Protein AF-0000000074220275 (afdb_homodimer)

Secondary structure (DSSP, 8-state):
--------EEEEEEE---SHHHHHHHHHHHHT-TT-EEEEEETTTTEEEEEE-TTSPPHHHHHHIIIIIS---EEE--SSS-EEEEEEEEE-TT-TT-EEEEEEEE-TT-EEEEEEEEE---S--EEEEEEES-----STTSGGG-SEEEEEEEEEE-BTTEEEEEEEEET--HHHHTTSEEEEEETTT--EEEEEE-EE--SS----S----SSS--HHHHHHHHHHH--/--------EEEEEEE---SHHHHHHHHHHHHT-TT-EEEEEETTTTEEEEEE-TTSPPHHHHHHIIIIIS---EEE--SSS-EEEEEEEEE-TT-TT-EEEEEEEE-TT-EEEEEEEEE---S--EEEEEEES-----STTSGGG-SEEEEEEEEEE-BTTEEEEEEEEET--HHHHTTSEEEEEETTT--EEEEEE-EE--SS----S----SSS--HHHHHHHHHHHT-

Solvent-accessible surface area (backbone atoms only — not comparable to full-atom values): 24100 Å² total; per-residue (Å²): 130,80,74,69,81,70,60,68,42,70,42,24,29,40,33,66,39,89,46,70,67,47,56,52,52,51,51,59,59,45,61,75,36,83,52,48,42,80,74,40,76,38,57,93,74,22,36,36,30,34,34,31,32,71,83,24,74,49,73,64,53,48,38,48,46,40,33,69,76,66,64,26,60,50,30,54,46,35,58,62,71,45,51,38,33,28,21,63,29,38,27,20,71,90,31,67,68,23,37,34,44,33,39,37,42,26,33,75,85,29,40,23,42,38,41,32,47,33,37,53,48,88,65,88,54,39,28,31,34,31,34,22,66,13,21,29,69,81,41,59,60,44,64,54,18,60,56,78,76,44,81,74,46,72,72,42,59,51,57,95,29,28,36,73,48,62,43,79,39,75,81,42,61,60,84,77,44,45,6,14,16,42,36,34,30,33,64,90,79,62,46,46,44,28,38,20,41,28,11,33,33,52,62,60,54,71,57,77,64,75,69,54,76,72,89,80,52,54,68,69,52,47,56,54,48,54,58,50,64,75,93,128,80,73,69,80,71,62,68,43,71,41,24,29,40,35,65,40,90,46,70,66,48,55,54,50,50,53,57,59,44,62,75,36,83,52,48,41,80,75,42,76,37,57,93,75,22,37,36,29,34,36,31,33,74,84,24,75,50,73,63,53,50,40,48,46,40,32,69,75,64,66,27,60,48,30,55,45,35,58,63,69,45,51,38,32,28,22,64,30,38,29,18,70,91,32,68,67,23,38,33,44,34,38,37,40,26,34,74,86,29,41,22,42,37,41,32,45,34,37,53,49,86,66,90,56,40,28,31,35,31,33,24,66,13,23,29,69,82,40,57,61,43,65,56,18,60,56,78,76,44,81,74,46,71,71,44,57,51,57,97,30,29,36,74,48,61,44,79,39,74,83,43,61,59,82,77,43,45,5,14,16,42,36,34,30,33,66,89,79,62,47,47,44,27,38,19,43,28,10,33,33,53,62,62,52,69,61,75,63,81,64,65,74,72,91,85,54,55,71,71,52,47,55,55,50,55,59,52,63,75,92

pLDDT: mean 81.37, std 21.02, range [23.83, 98.5]

Radius of gyration: 24.33 Å; Cα contacts (8 Å, |Δi|>4): 1090; chains: 2; bounding box: 52×74×67 Å

Structure (mmCIF, N/CA/C/O backbone):
data_AF-0000000074220275-model_v1
#
loop_
_entity.id
_entity.type
_entity.pdbx_description
1 polymer 'Superoxide dismutase 1 copper chaperone-like'
#
loop_
_atom_site.group_PDB
_atom_site.id
_atom_site.type_symbol
_atom_site.label_atom_id
_atom_site.label_alt_id
_atom_site.label_comp_id
_atom_site.label_asym_id
_atom_site.label_entity_id
_atom_site.label_seq_id
_atom_site.pdbx_PDB_ins_code
_atom_site.Cartn_x
_atom_site.Cartn_y
_atom_site.Cartn_z
_atom_site.occupancy
_atom_site.B_iso_or_equiv
_atom_site.auth_seq_id
_atom_site.auth_comp_id
_atom_site.auth_asym_id
_atom_site.auth_atom_id
_atom_site.pdbx_PDB_model_num
ATOM 1 N N . MET A 1 1 ? 18.031 40.562 -5.688 1 23.83 1 MET A N 1
ATOM 2 C CA . MET A 1 1 ? 16.656 40.344 -5.23 1 23.83 1 MET A CA 1
ATOM 3 C C . MET A 1 1 ? 16.312 38.875 -5.172 1 23.83 1 MET A C 1
ATOM 5 O O . MET A 1 1 ? 16.188 38.219 -6.211 1 23.83 1 MET A O 1
ATOM 9 N N . THR A 1 2 ? 17.062 38.125 -4.391 1 28.23 2 THR A N 1
ATOM 10 C CA . THR A 1 2 ? 17.016 36.656 -4.27 1 28.23 2 THR A CA 1
ATOM 11 C C . THR A 1 2 ? 15.586 36.156 -4.121 1 28.23 2 THR A C 1
ATOM 13 O O . THR A 1 2 ? 14.898 36.531 -3.164 1 28.23 2 THR A O 1
ATOM 16 N N . ALA A 1 3 ? 14.836 36.156 -5.184 1 34.34 3 ALA A N 1
ATOM 17 C CA . ALA A 1 3 ? 13.445 35.719 -5.234 1 34.34 3 ALA A CA 1
ATOM 18 C C . ALA A 1 3 ? 13.203 34.562 -4.293 1 34.34 3 ALA A C 1
ATOM 20 O O . ALA A 1 3 ? 13.75 33.469 -4.496 1 34.34 3 ALA A O 1
ATOM 21 N N . THR A 1 4 ? 13.32 34.688 -3.008 1 38.88 4 THR A N 1
ATOM 22 C CA . THR A 1 4 ? 13.047 33.688 -1.979 1 38.88 4 THR A CA 1
ATOM 23 C C . THR A 1 4 ? 11.82 32.844 -2.342 1 38.88 4 THR A C 1
ATOM 25 O O . THR A 1 4 ? 10.711 33.375 -2.434 1 38.88 4 THR A O 1
ATOM 28 N N . ASN A 1 5 ? 11.773 32.125 -3.41 1 44.19 5 ASN A N 1
ATOM 29 C CA . ASN A 1 5 ? 10.719 31.266 -3.938 1 44.19 5 ASN A CA 1
ATOM 30 C C . ASN A 1 5 ? 9.836 30.719 -2.82 1 44.19 5 ASN A C 1
ATOM 32 O O . ASN A 1 5 ? 10.281 29.875 -2.031 1 44.19 5 ASN A O 1
ATOM 36 N N . ASP A 1 6 ? 9.109 31.625 -2.074 1 51.84 6 ASP A N 1
ATOM 37 C CA . ASP A 1 6 ? 8.273 31.484 -0.882 1 51.84 6 ASP A CA 1
ATOM 38 C C . ASP A 1 6 ? 7.402 30.234 -0.959 1 51.84 6 ASP A C 1
ATOM 40 O O . ASP A 1 6 ? 6.621 30.078 -1.897 1 51.84 6 ASP A O 1
ATOM 44 N N . PHE A 1 7 ? 7.859 29.141 -0.404 1 61.62 7 PHE A N 1
ATOM 45 C CA . PHE A 1 7 ? 7.09 27.938 -0.149 1 61.62 7 PHE A CA 1
ATOM 46 C C . PHE A 1 7 ? 5.715 28.281 0.412 1 61.62 7 PHE A C 1
ATOM 48 O O . PHE A 1 7 ? 5.59 28.656 1.578 1 61.62 7 PHE A O 1
ATOM 55 N N . SER A 1 8 ? 4.805 28.844 -0.436 1 77.25 8 SER A N 1
ATOM 56 C CA . SER A 1 8 ? 3.471 29.016 0.127 1 77.25 8 SER A CA 1
ATOM 57 C C . SER A 1 8 ? 2.48 28.031 -0.468 1 77.25 8 SER A C 1
ATOM 59 O O . SER A 1 8 ? 2.518 27.75 -1.667 1 77.25 8 SER A O 1
ATOM 61 N N . PHE A 1 9 ? 1.812 27.344 0.406 1 79.69 9 PHE A N 1
ATOM 62 C CA . PHE A 1 9 ? 0.768 26.391 0.051 1 79.69 9 PHE A CA 1
ATOM 63 C C . PHE A 1 9 ? -0.53 26.703 0.784 1 79.69 9 PHE A C 1
ATOM 65 O O . PHE A 1 9 ? -0.533 26.875 2.006 1 79.69 9 PHE A O 1
ATOM 72 N N . GLN A 1 10 ? -1.516 26.859 -0.059 1 82.81 10 GLN A N 1
ATOM 73 C CA . GLN A 1 10 ? -2.805 27.125 0.567 1 82.81 10 GLN A CA 1
ATOM 74 C C . GLN A 1 10 ? -3.566 25.844 0.85 1 82.81 10 GLN A C 1
ATOM 76 O O . GLN A 1 10 ? -3.654 24.969 -0.013 1 82.81 10 GLN A O 1
ATOM 81 N N . VAL A 1 11 ? -4.039 25.75 2.062 1 83.44 11 VAL A N 1
ATOM 82 C CA . VAL A 1 11 ? -4.848 24.594 2.461 1 83.44 11 VAL A CA 1
ATOM 83 C C . VAL A 1 11 ? -6.191 25.078 3.006 1 83.44 11 VAL A C 1
ATOM 85 O O . VAL A 1 11 ? -6.25 26.047 3.764 1 83.44 11 VAL A O 1
ATOM 88 N N . GLU A 1 12 ? -7.172 24.391 2.578 1 84.56 12 GLU A N 1
ATOM 89 C CA . GLU A 1 12 ? -8.516 24.703 3.068 1 84.56 12 GLU A CA 1
ATOM 90 C C . GLU A 1 12 ? -8.992 23.641 4.062 1 84.56 12 GLU A C 1
ATOM 92 O O . GLU A 1 12 ? -8.766 22.453 3.865 1 84.56 12 GLU A O 1
ATOM 97 N N . PHE A 1 13 ? -9.656 24.203 5.102 1 84.88 13 PHE A N 1
ATOM 98 C CA . PHE A 1 13 ? -10.281 23.359 6.113 1 84.88 13 PHE A CA 1
ATOM 99 C C . PHE A 1 13 ? -11.773 23.656 6.211 1 84.88 13 PHE A C 1
ATOM 101 O O . PHE A 1 13 ? -12.195 24.797 6.09 1 84.88 13 PHE A O 1
ATOM 108 N N . ALA A 1 14 ? -12.523 22.562 6.293 1 84.38 14 ALA A N 1
ATOM 109 C CA . ALA A 1 14 ? -13.883 22.719 6.805 1 84.38 14 ALA A CA 1
ATOM 110 C C . ALA A 1 14 ? -13.922 22.562 8.32 1 84.38 14 ALA A C 1
ATOM 112 O O . ALA A 1 14 ? -13.57 21.516 8.859 1 84.38 14 ALA A O 1
ATOM 113 N N . VAL A 1 15 ? -14.297 23.641 8.984 1 88.44 15 VAL A N 1
ATOM 114 C CA . VAL A 1 15 ? -14.328 23.641 10.445 1 88.44 15 VAL A CA 1
ATOM 115 C C . VAL A 1 15 ? -15.75 23.938 10.922 1 88.44 15 VAL A C 1
ATOM 117 O O . VAL A 1 15 ? -16.344 24.938 10.516 1 88.44 15 VAL A O 1
ATOM 120 N N . LEU A 1 16 ? -16.234 23.047 11.703 1 88.12 16 LEU A N 1
ATOM 121 C CA . LEU A 1 16 ? -17.562 23.266 12.258 1 88.12 16 LEU A CA 1
ATOM 122 C C . LEU A 1 16 ? -17.531 24.344 13.336 1 88.12 16 LEU A C 1
ATOM 124 O O . LEU A 1 16 ? -17.391 24.047 14.523 1 88.12 16 LEU A O 1
ATOM 128 N N . MET A 1 17 ? -17.734 25.594 12.961 1 90.44 17 MET A N 1
ATOM 129 C CA . MET A 1 17 ? -17.812 26.719 13.875 1 90.44 17 MET A CA 1
ATOM 130 C C . MET A 1 17 ? -19.25 27.031 14.258 1 90.44 17 MET A C 1
ATOM 132 O O . MET A 1 17 ? -20.031 27.516 13.43 1 90.44 17 MET A O 1
ATOM 136 N N . LYS A 1 18 ? -19.609 26.766 15.469 1 86.69 18 LYS A N 1
ATOM 137 C CA . LYS A 1 18 ? -21 26.953 15.914 1 86.69 18 LYS A CA 1
ATOM 138 C C . LYS A 1 18 ? -21.312 28.438 16.094 1 86.69 18 LYS A C 1
ATOM 140 O O . LYS A 1 18 ? -22.484 28.828 16.078 1 86.69 18 LYS A O 1
ATOM 145 N N . CYS A 1 19 ? -20.328 29.234 16.469 1 89.38 19 CYS A N 1
ATOM 146 C CA . CYS A 1 19 ? -20.516 30.656 16.734 1 89.38 19 CYS A CA 1
ATOM 147 C C . CYS A 1 19 ? -19.219 31.422 16.469 1 89.38 19 CYS A C 1
ATOM 149 O O . CYS A 1 19 ? -18.219 30.828 16.062 1 89.38 19 CYS A O 1
ATOM 151 N N . ASP A 1 20 ? -19.297 32.719 16.656 1 92.12 20 ASP A N 1
ATOM 152 C CA . ASP A 1 20 ? -18.141 33.562 16.406 1 92.12 20 ASP A CA 1
ATOM 153 C C . ASP A 1 20 ? -17.047 33.344 17.438 1 92.12 20 ASP A C 1
ATOM 155 O O . ASP A 1 20 ? -15.875 33.625 17.188 1 92.12 20 ASP A O 1
ATOM 159 N N . ALA A 1 21 ? -17.391 32.875 18.562 1 93.56 21 ALA A N 1
ATOM 160 C CA . ALA A 1 21 ? -16.391 32.562 19.578 1 93.56 21 ALA A CA 1
ATOM 161 C C . ALA A 1 21 ? -15.406 31.5 19.078 1 93.56 21 ALA A C 1
ATOM 163 O O . ALA A 1 21 ? -14.219 31.531 19.391 1 93.56 21 ALA A O 1
ATOM 164 N N . CYS A 1 22 ? -15.93 30.609 18.312 1 93.38 22 CYS A N 1
ATOM 165 C CA . CYS A 1 22 ? -15.078 29.578 17.719 1 93.38 22 CYS A CA 1
ATOM 166 C C . CYS A 1 22 ? -14.039 30.203 16.797 1 93.38 22 CYS A C 1
ATOM 168 O O . CYS A 1 22 ? -12.867 29.812 16.812 1 93.38 22 CYS A O 1
ATOM 170 N N . ARG A 1 23 ? -14.484 31.125 15.961 1 95 23 ARG A N 1
ATOM 171 C CA . ARG A 1 23 ? -13.586 31.844 15.062 1 95 23 ARG A CA 1
ATOM 172 C C . ARG A 1 23 ? -12.469 32.531 15.844 1 95 23 ARG A C 1
ATOM 174 O O . ARG A 1 23 ? -11.297 32.438 15.461 1 95 23 ARG A O 1
ATOM 181 N N . ILE A 1 24 ? -12.797 33.188 16.922 1 95.5 24 ILE A N 1
ATOM 182 C CA . ILE A 1 24 ? -11.836 33.906 17.734 1 95.5 24 ILE A CA 1
ATOM 183 C C . ILE A 1 24 ? -10.828 32.938 18.344 1 95.5 24 ILE A C 1
ATOM 185 O O . ILE A 1 24 ? -9.625 33.188 18.375 1 95.5 24 ILE A O 1
ATOM 189 N N . LYS A 1 25 ? -11.328 31.797 18.781 1 95.19 25 LYS A N 1
ATOM 190 C CA . LYS A 1 25 ? -10.461 30.766 19.359 1 95.19 25 LYS A CA 1
ATOM 191 C C . LYS A 1 25 ? -9.445 30.266 18.344 1 95.19 25 LYS A C 1
ATOM 193 O O . LYS A 1 25 ? -8.273 30.047 18.672 1 95.19 25 LYS A O 1
ATOM 198 N N . ILE A 1 26 ? -9.898 30.062 17.141 1 95.94 26 ILE A N 1
ATOM 199 C CA . ILE A 1 26 ? -9.039 29.594 16.062 1 95.94 26 ILE A CA 1
ATOM 200 C C . ILE A 1 26 ? -7.941 30.609 15.789 1 95.94 26 ILE A C 1
ATOM 202 O O . ILE A 1 26 ? -6.758 30.266 15.719 1 95.94 26 ILE A O 1
ATOM 206 N N . ILE A 1 27 ? -8.328 31.891 15.719 1 95.25 27 ILE A N 1
ATOM 207 C CA . ILE A 1 27 ? -7.379 32.969 15.43 1 95.25 27 ILE A CA 1
ATOM 208 C C . ILE A 1 27 ? -6.332 33.031 16.547 1 95.25 27 ILE A C 1
ATOM 210 O O . ILE A 1 27 ? -5.133 33.125 16.266 1 95.25 27 ILE A O 1
ATOM 214 N N . GLU A 1 28 ? -6.754 32.906 17.734 1 95.06 28 GLU A N 1
ATOM 215 C CA . GLU A 1 28 ? -5.852 33 18.875 1 95.06 28 GLU A CA 1
ATOM 216 C C . GLU A 1 28 ? -4.859 31.844 18.875 1 95.06 28 GLU A C 1
ATOM 218 O O . GLU A 1 28 ? -3.676 32.031 19.156 1 95.06 28 GLU A O 1
ATOM 223 N N . GLU A 1 29 ? -5.383 30.688 18.609 1 94.19 29 GLU A N 1
ATOM 224 C CA . GLU A 1 29 ? -4.523 29.5 18.594 1 94.19 29 GLU A CA 1
ATOM 225 C C . GLU A 1 29 ? -3.496 29.562 17.469 1 94.19 29 GLU A C 1
ATOM 227 O O . GLU A 1 29 ? -2.328 29.234 17.672 1 94.19 29 GLU A O 1
ATOM 232 N N . LEU A 1 30 ? -3.93 30.047 16.312 1 94.12 30 LEU A N 1
ATOM 233 C CA . LEU A 1 30 ? -3.059 30.047 15.141 1 94.12 30 LEU A CA 1
ATOM 234 C C . LEU A 1 30 ? -2.074 31.219 15.203 1 94.12 30 LEU A C 1
ATOM 236 O O . LEU A 1 30 ? -1.056 31.203 14.508 1 94.12 30 LEU A O 1
ATOM 240 N N . LYS A 1 31 ? -2.377 32.188 15.977 1 92.62 31 LYS A N 1
ATOM 241 C CA . LYS A 1 31 ? -1.449 33.281 16.203 1 92.62 31 LYS A CA 1
ATOM 242 C C . LYS A 1 31 ? -0.147 32.781 16.828 1 92.62 31 LYS A C 1
ATOM 244 O O . LYS A 1 31 ? 0.906 33.406 16.641 1 92.62 31 LYS A O 1
ATOM 249 N N . ASN A 1 32 ? -0.3 31.703 17.531 1 91.69 32 ASN A N 1
ATOM 250 C CA . ASN A 1 32 ? 0.872 31.125 18.188 1 91.69 32 ASN A CA 1
ATOM 251 C C . ASN A 1 32 ? 1.759 30.391 17.188 1 91.69 32 ASN A C 1
ATOM 253 O O . ASN A 1 32 ? 2.832 29.906 17.562 1 91.69 32 ASN A O 1
ATOM 257 N N . LEU A 1 33 ? 1.318 30.344 15.984 1 91.06 33 LEU A N 1
ATOM 258 C CA . LEU A 1 33 ? 2.076 29.719 14.906 1 91.06 33 LEU A CA 1
ATOM 259 C C . LEU A 1 33 ? 2.473 30.75 13.859 1 91.06 33 LEU A C 1
ATOM 261 O O . LEU A 1 33 ? 1.807 30.891 12.828 1 91.06 33 LEU A O 1
ATOM 265 N N . PRO A 1 34 ? 3.596 31.391 13.992 1 87 34 PRO A N 1
ATOM 266 C CA . PRO A 1 34 ? 3.955 32.531 13.148 1 87 34 PRO A CA 1
ATOM 267 C C . PRO A 1 34 ? 4.086 32.156 11.672 1 87 34 PRO A C 1
ATOM 269 O O . PRO A 1 34 ? 3.965 33.031 10.805 1 87 34 PRO A O 1
ATOM 272 N N . SER A 1 35 ? 4.32 30.922 11.375 1 88.5 35 SER A N 1
ATOM 273 C CA . SER A 1 35 ? 4.516 30.516 9.984 1 88.5 35 SER A CA 1
ATOM 274 C C . SER A 1 35 ? 3.182 30.234 9.297 1 88.5 35 SER A C 1
ATOM 276 O O . SER A 1 35 ? 3.139 29.984 8.094 1 88.5 35 SER A O 1
ATOM 278 N N . VAL A 1 36 ? 2.121 30.297 10.023 1 91.94 36 VAL A N 1
ATOM 279 C CA . VAL A 1 36 ? 0.792 30.016 9.492 1 91.94 36 VAL A CA 1
ATOM 280 C C . VAL A 1 36 ? 0.036 31.328 9.273 1 91.94 36 VAL A C 1
ATOM 282 O O . VAL A 1 36 ? -0.102 32.125 10.195 1 91.94 36 VAL A O 1
ATOM 285 N N . HIS A 1 37 ? -0.419 31.562 8.07 1 93.19 37 HIS A N 1
ATOM 286 C CA . HIS A 1 37 ? -1.188 32.75 7.742 1 93.19 37 HIS A CA 1
ATOM 287 C C . HIS A 1 37 ? -2.641 32.406 7.438 1 93.19 37 HIS A C 1
ATOM 289 O O . HIS A 1 37 ? -2.916 31.484 6.656 1 93.19 37 HIS A O 1
ATOM 295 N N . ILE A 1 38 ? -3.549 33.188 8.016 1 95 38 ILE A N 1
ATOM 296 C CA . ILE A 1 38 ? -4.969 33 7.754 1 95 38 ILE A CA 1
ATOM 297 C C . ILE A 1 38 ? -5.387 33.812 6.527 1 95 38 ILE A C 1
ATOM 299 O O . ILE A 1 38 ? -5.41 35.031 6.566 1 95 38 ILE A O 1
ATOM 303 N N . ASP A 1 39 ? -5.691 33.125 5.543 1 92.81 39 ASP A N 1
ATOM 304 C CA . ASP A 1 39 ? -6.16 33.781 4.332 1 92.81 39 ASP A CA 1
ATOM 305 C C . ASP A 1 39 ? -7.664 34.062 4.402 1 92.81 39 ASP A C 1
ATOM 307 O O . ASP A 1 39 ? -8.141 35.062 3.906 1 92.81 39 ASP A O 1
ATOM 311 N N . GLU A 1 40 ? -8.359 33.094 4.938 1 93.69 40 GLU A N 1
ATOM 312 C CA . GLU A 1 40 ? -9.805 33.25 5.055 1 93.69 40 GLU A CA 1
ATOM 313 C C . GLU A 1 40 ? -10.344 32.438 6.227 1 93.69 40 GLU A C 1
ATOM 315 O O . GLU A 1 40 ? -9.883 31.328 6.484 1 93.69 40 GLU A O 1
ATOM 320 N N . ILE A 1 41 ? -11.242 33.031 6.934 1 95.38 41 ILE A N 1
ATOM 321 C CA . ILE A 1 41 ? -12.008 32.344 7.957 1 95.38 41 ILE A CA 1
ATOM 322 C C . ILE A 1 41 ? -13.461 32.812 7.926 1 95.38 41 ILE A C 1
ATOM 324 O O . ILE A 1 41 ? -13.727 34 7.996 1 95.38 41 ILE A O 1
ATOM 328 N N . ASN A 1 42 ? -14.312 31.859 7.645 1 92.62 42 ASN A N 1
ATOM 329 C CA . ASN A 1 42 ? -15.727 32.188 7.477 1 92.62 42 ASN A CA 1
ATOM 330 C C . ASN A 1 42 ? -16.609 31.25 8.297 1 92.62 42 ASN A C 1
ATOM 332 O O . ASN A 1 42 ? -16.719 30.062 7.992 1 92.62 42 ASN A O 1
ATOM 336 N N . VAL A 1 43 ? -17.391 31.828 9.258 1 92.19 43 VAL A N 1
ATOM 337 C CA . VAL A 1 43 ? -18.234 31.031 10.148 1 92.19 43 VAL A CA 1
ATOM 338 C C . VAL A 1 43 ? -19.438 30.5 9.383 1 92.19 43 VAL A C 1
ATOM 340 O O . VAL A 1 43 ? -19.781 29.312 9.5 1 92.19 43 VAL A O 1
ATOM 343 N N . ALA A 1 44 ? -20.062 31.281 8.625 1 90.06 44 ALA A N 1
ATOM 344 C CA . ALA A 1 44 ? -21.281 30.922 7.906 1 90.06 44 ALA A CA 1
ATOM 345 C C . ALA A 1 44 ? -21.047 29.75 6.961 1 90.06 44 ALA A C 1
ATOM 347 O O . ALA A 1 44 ? -21.859 28.828 6.879 1 90.06 44 ALA A O 1
ATOM 348 N N . ASN A 1 45 ? -19.891 29.75 6.367 1 90.38 45 ASN A N 1
ATOM 349 C CA . ASN A 1 45 ? -19.578 28.719 5.391 1 90.38 45 ASN A CA 1
ATOM 350 C C . ASN A 1 45 ? -18.719 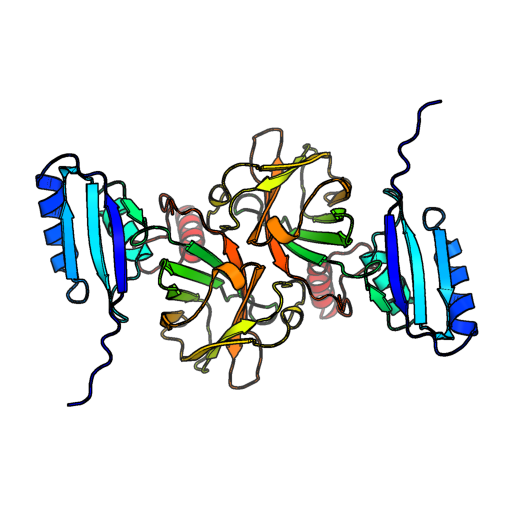27.609 6.004 1 90.38 45 ASN A C 1
ATOM 352 O O . ASN A 1 45 ? -18.344 26.656 5.312 1 90.38 45 ASN A O 1
ATOM 356 N N . GLN A 1 46 ? -18.328 27.75 7.242 1 90.19 46 GLN A N 1
ATOM 357 C CA . GLN A 1 46 ? -17.531 26.766 7.957 1 90.19 46 GLN A CA 1
ATOM 358 C C . GLN A 1 46 ? -16.188 26.531 7.258 1 90.19 46 GLN A C 1
ATOM 360 O O . GLN A 1 46 ? -15.758 25.391 7.102 1 90.19 46 GLN A O 1
ATOM 365 N N . ARG A 1 47 ? -15.594 27.688 6.848 1 89.12 47 ARG A N 1
ATOM 366 C CA . ARG A 1 47 ? -14.438 27.594 5.957 1 89.12 47 ARG A CA 1
ATOM 367 C C . ARG A 1 47 ? -13.227 28.297 6.566 1 89.12 47 ARG A C 1
ATOM 369 O O . ARG A 1 47 ? -13.328 29.422 7.055 1 89.12 47 ARG A O 1
ATOM 376 N N . LEU A 1 48 ? -12.109 27.578 6.617 1 92.12 48 LEU A N 1
ATOM 377 C CA . LEU A 1 48 ? -10.82 28.109 7.051 1 92.12 48 LEU A CA 1
ATOM 378 C C . LEU A 1 48 ? -9.75 27.859 5.996 1 92.12 48 LEU A C 1
ATOM 380 O O . LEU A 1 48 ? -9.523 26.703 5.59 1 92.12 48 LEU A O 1
ATOM 384 N N . VAL A 1 49 ? -9.148 28.922 5.449 1 89.38 49 VAL A N 1
ATOM 385 C CA . VAL A 1 49 ? -8.086 28.797 4.461 1 89.38 49 VAL A CA 1
ATOM 386 C C . VAL A 1 49 ? -6.777 29.328 5.039 1 89.38 49 VAL A C 1
ATOM 388 O O . VAL A 1 49 ? -6.711 30.484 5.48 1 89.38 49 VAL A O 1
ATOM 391 N N . LEU A 1 50 ? -5.84 28.453 5.035 1 90.75 50 LEU A N 1
ATOM 392 C CA . LEU A 1 50 ? -4.543 28.828 5.586 1 90.75 50 LEU A CA 1
ATOM 393 C C . LEU A 1 50 ? -3.461 28.766 4.512 1 90.75 50 LEU A C 1
ATOM 395 O O . LEU A 1 50 ? -3.555 27.984 3.57 1 90.75 50 LEU A O 1
ATOM 399 N N . ARG A 1 51 ? -2.52 29.641 4.645 1 88.62 51 ARG A N 1
ATOM 400 C CA . ARG A 1 51 ? -1.291 29.578 3.857 1 88.62 51 ARG A CA 1
ATOM 401 C C . ARG A 1 51 ? -0.128 29.062 4.699 1 88.62 51 ARG A C 1
ATOM 403 O O . ARG A 1 51 ? 0.18 29.625 5.754 1 88.62 51 ARG A O 1
ATOM 410 N N . LEU A 1 52 ? 0.367 27.938 4.211 1 85.44 52 LEU A N 1
ATOM 411 C CA . LEU A 1 52 ? 1.434 27.266 4.945 1 85.44 52 LEU A CA 1
ATOM 412 C C . LEU A 1 52 ? 2.75 27.328 4.176 1 85.44 52 LEU A C 1
ATOM 414 O O . LEU A 1 52 ? 2.754 27.562 2.965 1 85.44 52 LEU A O 1
ATOM 418 N N . ASN A 1 53 ? 3.838 27.188 4.926 1 80.56 53 ASN A N 1
ATOM 419 C CA . ASN A 1 53 ? 5.16 27.047 4.328 1 80.56 53 ASN A CA 1
ATOM 420 C C . ASN A 1 53 ? 5.938 25.891 4.949 1 80.56 53 ASN A C 1
ATOM 422 O O . ASN A 1 53 ? 5.375 25.094 5.691 1 80.56 53 ASN A O 1
ATOM 426 N N . GLU A 1 54 ? 7.188 25.703 4.574 1 75.12 54 GLU A N 1
ATOM 427 C CA . GLU A 1 54 ? 7.977 24.547 4.988 1 75.12 54 GLU A CA 1
ATOM 428 C C . GLU A 1 54 ? 8.195 24.531 6.496 1 75.12 54 GLU A C 1
ATOM 430 O O . GLU A 1 54 ? 8.398 23.484 7.094 1 75.12 54 GLU A O 1
ATOM 435 N N . SER A 1 55 ? 8.102 25.703 7.129 1 80.06 55 SER A N 1
ATOM 436 C CA . SER A 1 55 ? 8.328 25.812 8.562 1 80.06 55 SER A CA 1
ATOM 437 C C . SER A 1 55 ? 7.031 25.672 9.344 1 80.06 55 SER A C 1
ATOM 439 O O . SER A 1 55 ? 7.047 25.547 10.57 1 80.06 55 SER A O 1
ATOM 441 N N . SER A 1 56 ? 5.945 25.656 8.609 1 86.12 56 SER A N 1
ATOM 442 C CA . SER A 1 56 ? 4.645 25.531 9.25 1 86.12 56 SER A CA 1
ATOM 443 C C . SER A 1 56 ? 4.367 24.094 9.672 1 86.12 56 SER A C 1
ATOM 445 O O . SER A 1 56 ? 4.922 23.156 9.086 1 86.12 56 SER A O 1
ATOM 447 N N . PRO A 1 57 ? 3.508 23.938 10.734 1 84.56 57 PRO A N 1
ATOM 448 C CA . PRO A 1 57 ? 2.951 22.594 10.93 1 84.56 57 PRO A CA 1
ATOM 449 C C . PRO A 1 57 ? 2.215 22.078 9.695 1 84.56 57 PRO A C 1
ATOM 451 O O . PRO A 1 57 ? 1.74 22.875 8.875 1 84.56 57 PRO A O 1
ATOM 454 N N . SER A 1 58 ? 2.277 20.781 9.508 1 80.12 58 SER A N 1
ATOM 455 C CA . SER A 1 58 ? 1.554 20.188 8.383 1 80.12 58 SER A CA 1
ATOM 456 C C . SER A 1 58 ? 0.051 20.422 8.516 1 80.12 58 SER A C 1
ATOM 458 O O . SER A 1 58 ? -0.44 20.75 9.602 1 80.12 58 SER A O 1
ATOM 460 N N . ALA A 1 59 ? -0.618 20.234 7.375 1 82.19 59 ALA A N 1
ATOM 461 C CA . ALA A 1 59 ? -2.072 20.344 7.406 1 82.19 59 ALA A CA 1
ATOM 462 C C . ALA A 1 59 ? -2.682 19.406 8.43 1 82.19 59 ALA A C 1
ATOM 464 O O . ALA A 1 59 ? -3.613 19.766 9.148 1 82.19 59 ALA A O 1
ATOM 465 N N . PHE A 1 60 ? -2.066 18.312 8.516 1 76.06 60 PHE A N 1
ATOM 466 C CA . PHE A 1 60 ? -2.582 17.312 9.438 1 76.06 60 PHE A CA 1
ATOM 467 C C . PHE A 1 60 ? -2.34 17.734 10.883 1 76.06 60 PHE A C 1
ATOM 469 O O . PHE A 1 60 ? -3.193 17.516 11.75 1 76.06 60 PHE A O 1
ATOM 476 N N . GLU A 1 61 ? -1.243 18.266 11.156 1 81.44 61 GLU A N 1
ATOM 477 C CA . GLU A 1 61 ? -0.959 18.766 12.5 1 81.44 61 GLU A CA 1
ATOM 478 C C . GLU A 1 61 ? -1.92 19.875 12.891 1 81.44 61 GLU A C 1
ATOM 480 O O . GLU A 1 61 ? -2.355 19.953 14.039 1 81.44 61 GLU A O 1
ATOM 485 N N . ILE A 1 62 ? -2.158 20.672 11.953 1 87.62 62 ILE A N 1
ATOM 486 C CA . ILE A 1 62 ? -3.086 21.781 12.211 1 87.62 62 ILE A CA 1
ATOM 487 C C . ILE A 1 62 ? -4.484 21.219 12.477 1 87.62 62 ILE A C 1
ATOM 489 O O . ILE A 1 62 ? -5.168 21.656 13.398 1 87.62 62 ILE A O 1
ATOM 493 N N . GLN A 1 63 ? -4.871 20.266 11.656 1 84 63 GLN A N 1
ATOM 494 C CA . GLN A 1 63 ? -6.16 19.625 11.875 1 84 63 GLN A CA 1
ATOM 495 C C . GLN A 1 63 ? -6.242 19.031 13.281 1 84 63 GLN A C 1
ATOM 497 O O . GLN A 1 63 ? -7.242 19.219 13.977 1 84 63 GLN A O 1
ATOM 502 N N . ASN A 1 64 ? -5.223 18.359 13.641 1 81.25 64 ASN A N 1
ATOM 503 C CA . ASN A 1 64 ? -5.168 17.75 14.969 1 81.25 64 ASN A CA 1
ATOM 504 C C . ASN A 1 64 ? -5.277 18.812 16.062 1 81.25 64 ASN A C 1
ATOM 506 O O . ASN A 1 64 ? -5.961 18.594 17.062 1 81.25 64 ASN A O 1
ATOM 510 N N . LEU A 1 65 ? -4.578 19.875 15.875 1 86.69 65 LEU A N 1
ATOM 511 C CA . LEU A 1 65 ? -4.613 20.969 16.828 1 86.69 65 LEU A CA 1
ATOM 512 C C . LEU A 1 65 ? -6.031 21.516 16.984 1 86.69 65 LEU A C 1
ATOM 514 O O . LEU A 1 65 ? -6.523 21.656 18.109 1 86.69 65 LEU A O 1
ATOM 518 N N . LEU A 1 66 ? -6.699 21.719 15.922 1 89.5 66 LEU A N 1
ATOM 519 C CA . LEU A 1 66 ? -8.047 22.281 15.945 1 89.5 66 LEU A CA 1
ATOM 520 C C . LEU A 1 66 ? -9.039 21.297 16.547 1 89.5 66 LEU A C 1
ATOM 522 O O . LEU A 1 66 ? -9.93 21.688 17.312 1 89.5 66 LEU A O 1
ATOM 526 N N . GLU A 1 67 ? -8.852 20.047 16.234 1 84.62 67 GLU A N 1
ATOM 527 C CA . GLU A 1 67 ? -9.773 19.031 16.719 1 84.62 67 GLU A CA 1
ATOM 528 C C . GLU A 1 67 ? -9.547 18.734 18.203 1 84.62 67 GLU A C 1
ATOM 530 O O . GLU A 1 67 ? -10.5 18.688 18.984 1 84.62 67 GLU A O 1
ATOM 535 N N . ASN A 1 68 ? -8.391 18.594 18.609 1 82.62 68 ASN A N 1
ATOM 536 C CA . ASN A 1 68 ? -8.102 18.094 19.953 1 82.62 68 ASN A CA 1
ATOM 537 C C . ASN A 1 68 ? -7.984 19.234 20.953 1 82.62 68 ASN A C 1
ATOM 539 O O . ASN A 1 68 ? -8.414 19.109 22.094 1 82.62 68 ASN A O 1
ATOM 543 N N . LYS A 1 69 ? -7.371 20.297 20.609 1 87.5 69 LYS A N 1
ATOM 544 C CA . LYS A 1 69 ? -7.199 21.406 21.547 1 87.5 69 LYS A CA 1
ATOM 545 C C . LYS A 1 69 ? -8.438 22.297 21.562 1 87.5 69 LYS A C 1
ATOM 547 O O . LYS A 1 69 ? -8.859 22.75 22.625 1 87.5 69 LYS A O 1
ATOM 552 N N . LEU A 1 70 ? -9.031 22.516 20.406 1 90.94 70 LEU A N 1
ATOM 553 C CA . LEU A 1 70 ? -10.156 23.438 20.359 1 90.94 70 LEU A CA 1
ATOM 554 C C . LEU A 1 70 ? -11.477 22.672 20.297 1 90.94 70 LEU A C 1
ATOM 556 O O . LEU A 1 70 ? -12.555 23.281 20.359 1 90.94 70 LEU A O 1
ATOM 560 N N . GLN A 1 71 ? -11.422 21.375 20.094 1 87.69 71 GLN A N 1
ATOM 561 C CA . GLN A 1 71 ? -12.602 20.516 20.047 1 87.69 71 GLN A CA 1
ATOM 562 C C . GLN A 1 71 ? -13.547 20.953 18.922 1 87.69 71 GLN A C 1
ATOM 564 O O . GLN A 1 71 ? -14.758 21.031 19.125 1 87.69 71 GLN A O 1
ATOM 569 N N . LEU A 1 72 ? -13 21.359 17.906 1 88.94 72 LEU A N 1
ATOM 570 C CA . LEU A 1 72 ? -13.781 21.703 16.734 1 88.94 72 LEU A CA 1
ATOM 571 C C . LEU A 1 72 ? -13.617 20.641 15.641 1 88.94 72 LEU A C 1
ATOM 573 O O . LEU A 1 72 ? -12.5 20.344 15.219 1 88.94 72 LEU A O 1
ATOM 577 N N . ASN A 1 73 ? -14.68 20.094 15.18 1 83.31 73 ASN A N 1
ATOM 578 C CA . ASN A 1 73 ? -14.602 19.156 14.062 1 83.31 73 ASN A CA 1
ATOM 579 C C . ASN A 1 73 ? -13.984 19.797 12.828 1 83.31 73 ASN A C 1
ATOM 581 O O . ASN A 1 73 ? -14.414 20.875 12.398 1 83.31 73 ASN A O 1
ATOM 585 N N . THR A 1 74 ? -12.93 19.25 12.375 1 83.62 74 THR A N 1
ATOM 586 C CA . THR A 1 74 ? -12.148 19.859 11.305 1 83.62 74 THR A CA 1
ATOM 587 C C . THR A 1 74 ? -11.781 18.812 10.25 1 83.62 74 THR A C 1
ATOM 589 O O . THR A 1 74 ? -11.359 17.703 10.586 1 83.62 74 THR A O 1
ATOM 592 N N . ILE A 1 75 ? -12.016 19.156 8.969 1 78.06 75 ILE A N 1
ATOM 593 C CA . ILE A 1 75 ? -11.641 18.297 7.859 1 78.06 75 ILE A CA 1
ATOM 594 C C . ILE A 1 75 ? -10.789 19.078 6.863 1 78.06 75 ILE A C 1
ATOM 596 O O . ILE A 1 75 ? -11.07 20.25 6.578 1 78.06 75 ILE A O 1
ATOM 600 N N . ILE A 1 76 ? -9.734 18.484 6.406 1 77.69 76 ILE A N 1
ATOM 601 C CA . ILE A 1 76 ? -8.914 19.109 5.379 1 77.69 76 ILE A CA 1
ATOM 602 C C . ILE A 1 76 ? -9.609 19 4.027 1 77.69 76 ILE A C 1
ATOM 604 O O . ILE A 1 76 ? -9.922 17.906 3.566 1 77.69 76 ILE A O 1
ATOM 608 N N . ARG A 1 77 ? -10.164 19.906 3.463 1 68.94 77 ARG A N 1
ATOM 609 C CA . ARG A 1 77 ? -10.859 19.906 2.178 1 68.94 77 ARG A CA 1
ATOM 610 C C . ARG A 1 77 ? -9.906 20.266 1.043 1 68.94 77 ARG A C 1
ATOM 612 O O . ARG A 1 77 ? -10.133 19.906 -0.11 1 68.94 77 ARG A O 1
ATOM 619 N N . GLY A 1 78 ? -8.57 20.406 1.208 1 56.78 78 GLY A N 1
ATOM 620 C CA . GLY A 1 78 ? -7.734 20.953 0.16 1 56.78 78 GLY A CA 1
ATOM 621 C C . GLY A 1 78 ? -8.43 22.047 -0.646 1 56.78 78 GLY A C 1
ATOM 622 O O . GLY A 1 78 ? -9.648 22.203 -0.551 1 56.78 78 GLY A O 1
ATOM 623 N N . THR A 1 79 ? -7.863 23.125 -0.952 1 51.03 79 THR A N 1
ATOM 624 C CA . THR A 1 79 ? -8.445 24.172 -1.79 1 51.03 79 THR A CA 1
ATOM 625 C C . THR A 1 79 ? -9.023 23.562 -3.07 1 51.03 79 THR A C 1
ATOM 627 O O . THR A 1 79 ? -8.281 23.219 -3.988 1 51.03 79 THR A O 1
ATOM 630 N N . GLY A 1 80 ? -10.383 23.109 -3.004 1 55.84 80 GLY A N 1
ATOM 631 C CA . GLY A 1 80 ? -11.031 22.547 -4.18 1 55.84 80 GLY A CA 1
ATOM 632 C C . GLY A 1 80 ? -10.938 21.047 -4.25 1 55.84 80 GLY A C 1
ATOM 633 O O . GLY A 1 80 ? -10.961 20.359 -3.219 1 55.84 80 GLY A O 1
ATOM 634 N N . ASN A 1 81 ? -10.852 20.484 -5.52 1 64.62 81 ASN A N 1
ATOM 635 C CA . ASN A 1 81 ? -10.672 19.062 -5.746 1 64.62 81 ASN A CA 1
ATOM 636 C C . ASN A 1 81 ? -9.258 18.609 -5.395 1 64.62 81 ASN A C 1
ATOM 638 O O . ASN A 1 81 ? -8.281 19.156 -5.906 1 64.62 81 ASN A O 1
ATOM 642 N N . PHE A 1 82 ? -9.039 18.125 -4.16 1 75.44 82 PHE A N 1
ATOM 643 C CA . PHE A 1 82 ? -7.688 17.719 -3.803 1 75.44 82 PHE A CA 1
ATOM 644 C C . PHE A 1 82 ? -7.602 16.203 -3.691 1 75.44 82 PHE A C 1
ATOM 646 O O . PHE A 1 82 ? -8.633 15.516 -3.623 1 75.44 82 PHE A O 1
ATOM 653 N N . ILE A 1 83 ? -6.395 15.742 -3.887 1 84.62 83 ILE A N 1
ATOM 654 C CA . ILE A 1 83 ? -6.082 14.328 -3.695 1 84.62 83 ILE A CA 1
ATOM 655 C C . ILE A 1 83 ? -5.242 14.148 -2.432 1 84.62 83 ILE A C 1
ATOM 657 O O . ILE A 1 83 ? -4.297 14.906 -2.197 1 84.62 83 ILE A O 1
ATOM 661 N N . ALA A 1 84 ? -5.734 13.289 -1.538 1 87.44 84 ALA A N 1
ATOM 662 C CA . ALA A 1 84 ? -4.969 12.93 -0.347 1 87.44 84 ALA A CA 1
ATOM 663 C C . ALA A 1 84 ? -4.418 11.516 -0.458 1 87.44 84 ALA A C 1
ATOM 665 O O . ALA A 1 84 ? -5.105 10.609 -0.937 1 87.44 84 ALA A O 1
ATOM 666 N N . ALA A 1 85 ? -3.182 11.352 -0.117 1 93.12 85 ALA A N 1
ATOM 667 C CA . ALA A 1 85 ? -2.545 10.039 -0.076 1 93.12 85 ALA A CA 1
ATOM 668 C C . ALA A 1 85 ? -1.74 9.859 1.208 1 93.12 85 ALA A C 1
ATOM 670 O O . ALA A 1 85 ? -1.372 10.836 1.86 1 93.12 85 ALA A O 1
ATOM 671 N N . VAL A 1 86 ? -1.572 8.625 1.582 1 92.94 86 VAL A N 1
ATOM 672 C CA . VAL A 1 86 ? -0.875 8.289 2.82 1 92.94 86 VAL A CA 1
ATOM 673 C C . VAL A 1 86 ? -0.009 7.051 2.609 1 92.94 86 VAL A C 1
ATOM 675 O O . VAL A 1 86 ? -0.311 6.215 1.756 1 92.94 86 VAL A O 1
ATOM 678 N N . GLY A 1 87 ? 1.054 7 3.301 1 95 87 GLY A N 1
ATOM 679 C CA . GLY A 1 87 ? 1.917 5.828 3.346 1 95 87 GLY A CA 1
ATOM 680 C C . GLY A 1 87 ? 2.385 5.484 4.746 1 95 87 GLY A C 1
ATOM 681 O O . GLY A 1 87 ? 2.92 6.34 5.457 1 95 87 GLY A O 1
ATOM 682 N N . GLU A 1 88 ? 2.166 4.305 5.156 1 93.38 88 GLU A N 1
ATOM 683 C CA . GLU A 1 88 ? 2.68 3.809 6.434 1 93.38 88 GLU A CA 1
ATOM 684 C C . GLU A 1 88 ? 4.02 3.1 6.25 1 93.38 88 GLU A C 1
ATOM 686 O O . GLU A 1 88 ? 4.066 1.97 5.762 1 93.38 88 GLU A O 1
ATOM 691 N N . LEU A 1 89 ? 5.047 3.768 6.707 1 94.94 89 LEU A N 1
ATOM 692 C CA . LEU A 1 89 ? 6.391 3.24 6.504 1 94.94 89 LEU A CA 1
ATOM 693 C C . LEU A 1 89 ? 6.73 2.195 7.562 1 94.94 89 LEU A C 1
ATOM 695 O O . LEU A 1 89 ? 6.441 2.387 8.742 1 94.94 89 LEU A O 1
ATOM 699 N N . ARG A 1 90 ? 7.324 1.143 7.074 1 92.81 90 ARG A N 1
ATOM 700 C CA . ARG A 1 90 ? 7.883 0.101 7.93 1 92.81 90 ARG A CA 1
ATOM 701 C C . ARG A 1 90 ? 9.32 -0.224 7.527 1 92.81 90 ARG A C 1
ATOM 703 O O . ARG A 1 90 ? 9.664 -0.192 6.344 1 92.81 90 ARG A O 1
ATOM 710 N N . GLY A 1 91 ? 10.008 -0.551 8.555 1 95.12 91 GLY A N 1
ATOM 711 C CA . GLY A 1 91 ? 11.406 -0.894 8.305 1 95.12 91 GLY A CA 1
ATOM 712 C C . GLY A 1 91 ? 11.578 -2.256 7.66 1 95.12 91 GLY A C 1
ATOM 713 O O . GLY A 1 91 ? 10.711 -3.125 7.793 1 95.12 91 GLY A O 1
ATOM 714 N N . SER A 1 92 ? 12.719 -2.357 6.938 1 95.12 92 SER A N 1
ATOM 715 C CA . SER A 1 92 ? 13.109 -3.668 6.426 1 95.12 92 SER A CA 1
ATOM 716 C C . SER A 1 92 ? 13.461 -4.621 7.562 1 95.12 92 SER A C 1
ATOM 718 O O . SER A 1 92 ? 13.477 -4.227 8.734 1 95.12 92 SER A O 1
ATOM 720 N N . ASP A 1 93 ? 13.734 -5.883 7.164 1 91.25 93 ASP A N 1
ATOM 721 C CA . ASP A 1 93 ? 14.109 -6.875 8.172 1 91.25 93 ASP A CA 1
ATOM 722 C C . ASP A 1 93 ? 15.398 -6.473 8.883 1 91.25 93 ASP A C 1
ATOM 724 O O . ASP A 1 93 ? 15.594 -6.816 10.047 1 91.25 93 ASP A O 1
ATOM 728 N N . HIS A 1 94 ? 16.219 -5.746 8.211 1 93.81 94 HIS A N 1
ATOM 729 C CA . HIS A 1 94 ? 17.469 -5.312 8.805 1 93.81 94 HIS A CA 1
ATOM 730 C C . HIS A 1 94 ? 17.266 -4.098 9.703 1 93.81 94 HIS A C 1
ATOM 732 O O . HIS A 1 94 ? 18.141 -3.758 10.508 1 93.81 94 HIS A O 1
ATOM 738 N N . TYR A 1 95 ? 16.141 -3.479 9.602 1 95.06 95 TYR A N 1
ATOM 739 C CA . TYR A 1 95 ? 15.82 -2.281 10.367 1 95.06 95 TYR A CA 1
ATOM 740 C C . TYR A 1 95 ? 14.414 -2.363 10.953 1 95.06 95 TYR A C 1
ATOM 742 O O . TYR A 1 95 ? 13.602 -1.456 10.758 1 95.06 95 TYR A O 1
ATOM 750 N N . PRO A 1 96 ? 14.117 -3.377 11.703 1 91.81 96 PRO A N 1
ATOM 751 C CA . PRO A 1 96 ? 12.75 -3.67 12.141 1 91.81 96 PRO A CA 1
ATOM 752 C C . PRO A 1 96 ? 12.188 -2.602 13.078 1 91.81 96 PRO A C 1
ATOM 754 O O . PRO A 1 96 ? 10.969 -2.523 13.266 1 91.81 96 PRO A O 1
ATOM 757 N N . GLY A 1 97 ? 12.977 -1.717 13.617 1 92.19 97 GLY A N 1
ATOM 758 C CA . GLY A 1 97 ? 12.508 -0.708 14.555 1 92.19 97 GLY A CA 1
ATOM 759 C C . GLY A 1 97 ? 12.031 0.562 13.875 1 92.19 97 GLY A C 1
ATOM 760 O O . GLY A 1 97 ? 11.445 1.434 14.516 1 92.19 97 GLY A O 1
ATOM 761 N N . VAL A 1 98 ? 12.227 0.629 12.617 1 94.25 98 VAL A N 1
ATOM 762 C CA . VAL A 1 98 ? 11.898 1.856 11.898 1 94.25 98 VAL A CA 1
ATOM 763 C C . VAL A 1 98 ? 10.422 1.844 11.508 1 94.25 98 VAL A C 1
ATOM 765 O O . VAL A 1 98 ? 9.914 0.84 11 1 94.25 98 VAL A O 1
ATOM 768 N N . PHE A 1 99 ? 9.75 2.902 11.766 1 92.31 99 PHE A N 1
ATOM 769 C CA . PHE A 1 99 ? 8.344 3.051 11.414 1 92.31 99 PHE A CA 1
ATOM 770 C C . PHE A 1 99 ? 7.973 4.523 11.266 1 92.31 99 PHE A C 1
ATOM 772 O O . PHE A 1 99 ? 8.664 5.398 11.797 1 92.31 99 PHE A O 1
ATOM 779 N N . GLY A 1 100 ? 6.934 4.805 10.469 1 92.38 100 GLY A N 1
ATOM 780 C CA . GLY A 1 100 ? 6.516 6.188 10.305 1 92.38 100 GLY A CA 1
ATOM 781 C C . GLY A 1 100 ? 5.336 6.344 9.367 1 92.38 100 GLY A C 1
ATOM 782 O O . GLY A 1 100 ? 4.723 5.355 8.953 1 92.38 100 GLY A O 1
ATOM 783 N N . VAL A 1 101 ? 4.965 7.57 9.18 1 90.06 101 VAL A N 1
ATOM 784 C CA . VAL A 1 101 ? 3.836 7.895 8.312 1 90.06 101 VAL A CA 1
ATOM 785 C C . VAL A 1 101 ? 4.211 9.047 7.387 1 90.06 101 VAL A C 1
ATOM 787 O O . VAL A 1 101 ? 4.91 9.977 7.793 1 90.06 101 VAL A O 1
ATOM 790 N N . ALA A 1 102 ? 3.846 8.914 6.195 1 94.19 102 ALA A N 1
ATOM 791 C CA . ALA A 1 102 ? 3.986 9.969 5.199 1 94.19 102 ALA A CA 1
ATOM 792 C C . ALA A 1 102 ? 2.629 10.375 4.633 1 94.19 102 ALA A C 1
ATOM 794 O O . ALA A 1 102 ? 1.757 9.531 4.426 1 94.19 102 ALA A O 1
ATOM 795 N N . ARG A 1 103 ? 2.504 11.633 4.352 1 89 103 ARG A N 1
ATOM 796 C CA . ARG A 1 103 ? 1.237 12.133 3.834 1 89 103 ARG A CA 1
ATOM 797 C C . ARG A 1 103 ? 1.463 13.078 2.66 1 89 103 ARG A C 1
ATOM 799 O O . ARG A 1 103 ? 2.453 13.812 2.627 1 89 103 ARG A O 1
ATOM 806 N N . PHE A 1 104 ? 0.534 13.023 1.765 1 90.12 104 PHE A N 1
ATOM 807 C CA . PHE A 1 104 ? 0.51 13.883 0.59 1 90.12 104 PHE A CA 1
ATOM 808 C C . PHE A 1 104 ? -0.837 14.586 0.46 1 90.12 104 PHE A C 1
ATOM 810 O O . PHE A 1 104 ? -1.886 13.961 0.645 1 90.12 104 PHE A O 1
ATOM 817 N N . ILE A 1 105 ? -0.747 15.812 0.188 1 84.88 105 ILE A N 1
ATOM 818 C CA . ILE A 1 105 ? -1.933 16.547 -0.225 1 84.88 105 ILE A CA 1
ATOM 819 C C . ILE A 1 105 ? -1.641 17.312 -1.518 1 84.88 105 ILE A C 1
ATOM 821 O O . ILE A 1 105 ? -0.681 18.078 -1.589 1 84.88 105 ILE A O 1
ATOM 825 N N . GLN A 1 106 ? -2.434 17.016 -2.523 1 86.56 106 GLN A N 1
ATOM 826 C CA . GLN A 1 106 ? -2.24 17.656 -3.818 1 86.56 106 GLN A CA 1
ATOM 827 C C . GLN A 1 106 ? -3.484 18.438 -4.234 1 86.56 106 GLN A C 1
ATOM 829 O O . GLN A 1 106 ? -4.602 17.922 -4.152 1 86.56 106 GLN A O 1
ATOM 834 N N . ASN A 1 107 ? -3.191 19.625 -4.645 1 79.81 107 ASN A N 1
ATOM 835 C CA . ASN A 1 107 ? -4.312 20.453 -5.09 1 79.81 107 ASN A CA 1
ATOM 836 C C . ASN A 1 107 ? -4.527 20.344 -6.594 1 79.81 107 ASN A C 1
ATOM 838 O O . ASN A 1 107 ? -3.877 19.531 -7.262 1 79.81 107 ASN A O 1
ATOM 842 N N . GLU A 1 108 ? -5.504 21.047 -7.129 1 77.12 108 GLU A N 1
ATOM 843 C CA . GLU A 1 108 ? -5.898 20.969 -8.531 1 77.12 108 GLU A CA 1
ATOM 844 C C . GLU A 1 108 ? -4.773 21.453 -9.445 1 77.12 108 GLU A C 1
ATOM 846 O O . GLU A 1 108 ? -4.703 21.062 -10.617 1 77.12 108 GLU A O 1
ATOM 851 N N . GLN A 1 109 ? -3.91 22.328 -8.898 1 76.44 109 GLN A N 1
ATOM 852 C CA . GLN A 1 109 ? -2.809 22.859 -9.688 1 76.44 109 GLN A CA 1
ATOM 853 C C . GLN A 1 109 ? -1.6 21.938 -9.648 1 76.44 109 GLN A C 1
ATOM 855 O O . GLN A 1 109 ? -0.501 22.312 -10.055 1 76.44 109 GLN A O 1
ATOM 860 N N . LYS A 1 110 ? -1.727 20.719 -9.031 1 80.5 110 LYS A N 1
ATOM 861 C CA . LYS A 1 110 ? -0.718 19.672 -8.945 1 80.5 110 LYS A CA 1
ATOM 862 C C . LYS A 1 110 ? 0.444 20.094 -8.047 1 80.5 110 LYS A C 1
ATOM 864 O O . LYS A 1 110 ? 1.591 19.719 -8.289 1 80.5 110 LYS A O 1
ATOM 869 N N . GLN A 1 111 ? 0.158 21.078 -7.27 1 83 111 GLN A N 1
ATOM 870 C CA . GLN A 1 111 ? 1.074 21.328 -6.16 1 83 111 GLN A CA 1
ATOM 871 C C . GLN A 1 111 ? 0.839 20.344 -5.02 1 83 111 GLN A C 1
ATOM 873 O O . GLN A 1 111 ? -0.304 20.109 -4.625 1 83 111 GLN A O 1
ATOM 878 N N . CYS A 1 112 ? 1.928 19.75 -4.594 1 88.19 112 CYS A N 1
ATOM 879 C CA . CYS A 1 112 ? 1.789 18.703 -3.586 1 88.19 112 CYS A CA 1
ATOM 880 C C . CYS A 1 112 ? 2.549 19.062 -2.314 1 88.19 112 CYS A C 1
ATOM 882 O O . CYS A 1 112 ? 3.699 19.5 -2.379 1 88.19 112 CYS A O 1
ATOM 884 N N . LEU A 1 113 ? 1.829 19.031 -1.264 1 86.12 113 LEU A N 1
ATOM 885 C CA . LEU A 1 113 ? 2.469 19.125 0.043 1 86.12 113 LEU A CA 1
ATOM 886 C C . LEU A 1 113 ? 2.791 17.75 0.599 1 86.12 113 LEU A C 1
ATOM 888 O O . LEU A 1 113 ? 1.914 16.875 0.676 1 86.12 113 LEU A O 1
ATOM 892 N N . PHE A 1 114 ? 4.082 17.609 0.876 1 91.31 114 PHE A N 1
ATOM 893 C CA . PHE A 1 114 ? 4.566 16.328 1.409 1 91.31 114 PHE A CA 1
ATOM 894 C C . PHE A 1 114 ? 5.047 16.5 2.846 1 91.31 114 PHE A C 1
ATOM 896 O O . PHE A 1 114 ? 5.746 17.469 3.164 1 91.31 114 PHE A O 1
ATOM 903 N N . ASP A 1 115 ? 4.602 15.578 3.682 1 87.06 115 ASP A N 1
ATOM 904 C CA . ASP A 1 115 ? 5.059 15.531 5.066 1 87.06 115 ASP A CA 1
ATOM 905 C C . ASP A 1 115 ? 5.277 14.086 5.523 1 87.06 115 ASP A C 1
ATOM 907 O O . ASP A 1 115 ? 4.434 13.227 5.293 1 87.06 115 ASP A O 1
ATOM 911 N N . ALA A 1 116 ? 6.441 13.867 6.141 1 91.94 116 ALA A N 1
ATOM 912 C CA . ALA A 1 116 ? 6.727 12.531 6.66 1 91.94 116 ALA A CA 1
ATOM 913 C C . ALA A 1 116 ? 7.469 12.609 7.988 1 91.94 116 ALA A C 1
ATOM 915 O O . ALA A 1 116 ? 8.359 13.445 8.164 1 91.94 116 ALA A O 1
ATOM 916 N N . VAL A 1 117 ? 7.039 11.828 8.906 1 89.06 117 VAL A N 1
ATOM 917 C CA . VAL A 1 117 ? 7.727 11.625 10.18 1 89.06 117 VAL A CA 1
ATOM 918 C C . VAL A 1 117 ? 8.039 10.141 10.367 1 89.06 117 VAL A C 1
ATOM 920 O O . VAL A 1 117 ? 7.133 9.305 10.367 1 89.06 117 VAL A O 1
ATOM 923 N N . ILE A 1 118 ? 9.273 9.82 10.484 1 93.31 118 ILE A N 1
ATOM 924 C CA . ILE A 1 118 ? 9.742 8.445 10.578 1 93.31 118 ILE A CA 1
ATOM 925 C C . ILE A 1 118 ? 10.648 8.297 11.805 1 93.31 118 ILE A C 1
ATOM 927 O O . ILE A 1 118 ? 11.547 9.109 12.016 1 93.31 118 ILE A O 1
ATOM 931 N N . ASP A 1 119 ? 10.461 7.293 12.555 1 92.25 119 ASP A N 1
ATOM 932 C CA . ASP A 1 119 ? 11.188 7.055 13.797 1 92.25 119 ASP A CA 1
ATOM 933 C C . ASP A 1 119 ? 12.008 5.77 13.711 1 92.25 119 ASP A C 1
ATOM 935 O O . ASP A 1 119 ? 11.844 4.98 12.781 1 92.25 119 ASP A O 1
ATOM 939 N N . GLY A 1 120 ? 12.961 5.613 14.703 1 94.88 120 GLY A N 1
ATOM 940 C CA . GLY A 1 120 ? 13.664 4.348 14.852 1 94.88 120 GLY A CA 1
ATOM 941 C C . GLY A 1 120 ? 15.07 4.379 14.281 1 94.88 120 GLY A C 1
ATOM 942 O O . GLY A 1 120 ? 15.703 3.332 14.133 1 94.88 120 GLY A O 1
ATOM 943 N N . PHE A 1 121 ? 15.461 5.516 13.992 1 93.38 121 PHE A N 1
ATOM 944 C CA . PHE A 1 121 ? 16.828 5.621 13.477 1 93.38 121 PHE A CA 1
ATOM 945 C C . PHE A 1 121 ? 17.828 5.562 14.617 1 93.38 121 PHE A C 1
ATOM 947 O O . PHE A 1 121 ? 17.609 6.137 15.688 1 93.38 121 PHE A O 1
ATOM 954 N N . THR A 1 122 ? 18.938 4.832 14.43 1 89.25 122 THR A N 1
ATOM 955 C CA . THR A 1 122 ? 19.859 4.605 15.531 1 89.25 122 THR A CA 1
ATOM 956 C C . THR A 1 122 ? 21.219 5.215 15.219 1 89.25 122 THR A C 1
ATOM 958 O O . THR A 1 122 ? 22.094 5.309 16.094 1 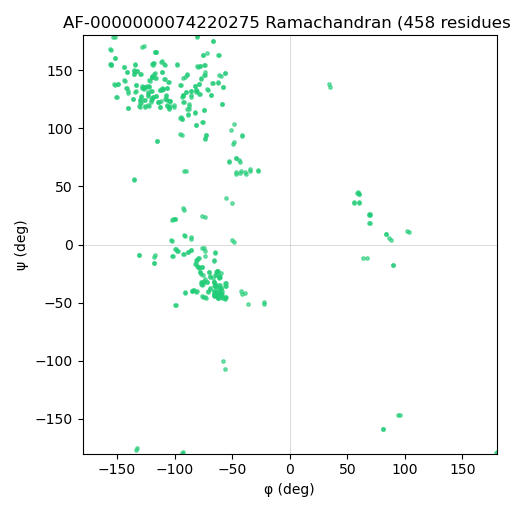89.25 122 THR A O 1
ATOM 961 N N . ASP A 1 123 ? 21.422 5.629 14.016 1 85 123 ASP A N 1
ATOM 962 C CA . ASP A 1 123 ? 22.75 6.156 13.68 1 85 123 ASP A CA 1
ATOM 963 C C . ASP A 1 123 ? 22.641 7.547 13.062 1 85 123 ASP A C 1
ATOM 965 O O . ASP A 1 123 ? 21.531 8.062 12.875 1 85 123 ASP A O 1
ATOM 969 N N . SER A 1 124 ? 23.812 8.172 12.914 1 85.19 124 SER A N 1
ATOM 970 C CA . SER A 1 124 ? 23.875 9.547 12.422 1 85.19 124 SER A CA 1
ATOM 971 C C . SER A 1 124 ? 24.062 9.578 10.906 1 85.19 124 SER A C 1
ATOM 973 O O . SER A 1 124 ? 24.562 10.555 10.352 1 85.19 124 SER A O 1
ATOM 975 N N . SER A 1 125 ? 23.578 8.672 10.273 1 91.19 125 SER A N 1
ATOM 976 C CA . SER A 1 125 ? 23.703 8.617 8.82 1 91.19 125 SER A CA 1
ATOM 977 C C . SER A 1 125 ? 22.766 9.609 8.141 1 91.19 125 SER A C 1
ATOM 979 O O . SER A 1 125 ? 21.906 10.188 8.797 1 91.19 125 SER A O 1
ATOM 981 N N . SER A 1 126 ? 23.109 9.836 6.879 1 96.25 126 SER A N 1
ATOM 982 C CA . SER A 1 126 ? 22.203 10.617 6.043 1 96.25 126 SER A CA 1
ATOM 983 C C . SER A 1 126 ? 21.328 9.711 5.188 1 96.25 126 SER A C 1
ATOM 985 O O . SER A 1 126 ? 21.703 8.578 4.875 1 96.25 126 SER A O 1
ATOM 987 N N . TYR A 1 127 ? 20.156 10.312 4.832 1 97 127 TYR A N 1
ATOM 988 C CA . TYR A 1 127 ? 19.172 9.492 4.125 1 97 127 TYR A CA 1
ATOM 989 C C . TYR A 1 127 ? 18.578 10.258 2.945 1 97 127 TYR A C 1
ATOM 991 O O . TYR A 1 127 ? 18.516 11.492 2.961 1 97 127 TYR A O 1
ATOM 999 N N . ASN A 1 128 ? 18.219 9.492 1.972 1 97.69 128 ASN A N 1
ATOM 1000 C CA . ASN A 1 128 ? 17.406 9.984 0.869 1 97.69 128 ASN A CA 1
ATOM 1001 C C . ASN A 1 128 ? 15.992 9.422 0.923 1 97.69 128 ASN A C 1
ATOM 1003 O O . ASN A 1 128 ? 15.789 8.273 1.331 1 97.69 128 ASN A O 1
ATOM 1007 N N . VAL A 1 129 ? 15.062 10.258 0.562 1 97.62 129 VAL A N 1
ATOM 1008 C CA . VAL A 1 129 ? 13.664 9.844 0.489 1 97.62 129 VAL A CA 1
ATOM 1009 C C . VAL A 1 129 ? 13.148 10.008 -0.941 1 97.62 129 VAL A C 1
ATOM 1011 O O . VAL A 1 129 ? 13.305 11.07 -1.546 1 97.62 129 VAL A O 1
ATOM 1014 N N . GLY A 1 130 ? 12.594 8.938 -1.502 1 97.81 130 GLY A N 1
ATOM 1015 C CA . GLY A 1 130 ? 12.109 9.016 -2.873 1 97.81 130 GLY A CA 1
ATOM 1016 C C . GLY A 1 130 ? 11.023 8.008 -3.182 1 97.81 130 GLY A C 1
ATOM 1017 O O . GLY A 1 130 ? 10.734 7.125 -2.367 1 97.81 130 GLY A O 1
ATOM 1018 N N . ILE A 1 131 ? 10.383 8.211 -4.32 1 98.31 131 ILE A N 1
ATOM 1019 C CA . ILE A 1 131 ? 9.336 7.316 -4.801 1 98.31 131 ILE A CA 1
ATOM 1020 C C . ILE A 1 131 ? 9.93 6.289 -5.762 1 98.31 131 ILE A C 1
ATOM 1022 O O . ILE A 1 131 ? 10.766 6.629 -6.602 1 98.31 131 ILE A O 1
ATOM 1026 N N . HIS A 1 132 ? 9.516 5.027 -5.621 1 97.75 132 HIS A N 1
ATOM 1027 C CA . HIS A 1 132 ? 10.023 3.926 -6.43 1 97.75 132 HIS A CA 1
ATOM 1028 C C . HIS A 1 132 ? 8.922 3.312 -7.281 1 97.75 132 HIS A C 1
ATOM 1030 O O . HIS A 1 132 ? 7.734 3.484 -6.984 1 97.75 132 HIS A O 1
ATOM 1036 N N . GLU A 1 133 ? 9.297 2.561 -8.203 1 94.94 133 GLU A N 1
ATOM 1037 C CA . GLU A 1 133 ? 8.461 2.107 -9.312 1 94.94 133 GLU A CA 1
ATOM 1038 C C . GLU A 1 133 ? 7.332 1.207 -8.828 1 94.94 133 GLU A C 1
ATOM 1040 O O . GLU A 1 133 ? 6.199 1.314 -9.297 1 94.94 133 GLU A O 1
ATOM 1045 N N . TYR A 1 134 ? 7.641 0.289 -7.902 1 94.75 134 TYR A N 1
ATOM 1046 C CA . TYR A 1 134 ? 6.668 -0.72 -7.496 1 94.75 134 TYR A CA 1
ATOM 1047 C C . TYR A 1 134 ? 6.352 -0.601 -6.008 1 94.75 134 TYR A C 1
ATOM 1049 O O . TYR A 1 134 ? 7.137 -0.039 -5.242 1 94.75 134 TYR A O 1
ATOM 1057 N N . GLY A 1 135 ? 5.172 -1.047 -5.629 1 96.38 135 GLY A N 1
ATOM 1058 C CA . GLY A 1 135 ? 4.754 -1.069 -4.234 1 96.38 135 GLY A CA 1
ATOM 1059 C C . GLY A 1 135 ? 4.855 -2.445 -3.604 1 96.38 135 GLY A C 1
ATOM 1060 O O . GLY A 1 135 ? 4.172 -2.734 -2.619 1 96.38 135 GLY A O 1
ATOM 1061 N N . ASP A 1 136 ? 5.707 -3.338 -4.195 1 91.81 136 ASP A N 1
ATOM 1062 C CA . ASP A 1 136 ? 5.918 -4.688 -3.676 1 91.81 136 ASP A CA 1
ATOM 1063 C C . ASP A 1 136 ? 6.914 -4.684 -2.52 1 91.81 136 ASP A C 1
ATOM 1065 O O . ASP A 1 136 ? 8.125 -4.633 -2.736 1 91.81 136 ASP A O 1
ATOM 1069 N N . LEU A 1 137 ? 6.367 -4.797 -1.279 1 91.44 137 LEU A N 1
ATOM 1070 C CA . LEU A 1 137 ? 7.211 -4.734 -0.09 1 91.44 137 LEU A CA 1
ATOM 1071 C C . LEU A 1 137 ? 7.5 -6.133 0.443 1 91.44 137 LEU A C 1
ATOM 1073 O O . LEU A 1 137 ? 7.816 -6.301 1.623 1 91.44 137 LEU A O 1
ATOM 1077 N N . SER A 1 138 ? 7.391 -7.109 -0.325 1 84.25 138 SER A N 1
ATOM 1078 C CA . SER A 1 138 ? 7.426 -8.492 0.146 1 84.25 138 SER A CA 1
ATOM 1079 C C . SER A 1 138 ? 8.852 -8.938 0.438 1 84.25 138 SER A C 1
ATOM 1081 O O . SER A 1 138 ? 9.07 -9.844 1.244 1 84.25 138 SER A O 1
ATOM 1083 N N . ASP A 1 139 ? 9.859 -8.289 -0.201 1 85.75 139 ASP A N 1
ATOM 1084 C CA . ASP A 1 139 ? 11.258 -8.656 0.017 1 85.75 139 ASP A CA 1
ATOM 1085 C C . ASP A 1 139 ? 11.742 -8.188 1.389 1 85.75 139 ASP A C 1
ATOM 1087 O O . ASP A 1 139 ? 11.406 -7.082 1.826 1 85.75 139 ASP A O 1
ATOM 1091 N N . SER A 1 140 ? 12.609 -8.984 1.967 1 87.56 140 SER A N 1
ATOM 1092 C CA . SER A 1 140 ? 13.141 -8.664 3.287 1 87.56 140 SER A CA 1
ATOM 1093 C C . SER A 1 140 ? 14 -7.402 3.244 1 87.56 140 SER A C 1
ATOM 1095 O O . SER A 1 140 ? 14.117 -6.695 4.246 1 87.56 140 SER A O 1
ATOM 1097 N N . ASP A 1 141 ? 14.656 -7.184 2.133 1 92.44 141 ASP A N 1
ATOM 1098 C CA . ASP A 1 141 ? 15.508 -6.004 2.012 1 92.44 141 ASP A CA 1
ATOM 1099 C C . ASP A 1 141 ? 14.836 -4.914 1.184 1 92.44 141 ASP A C 1
ATOM 1101 O O . ASP A 1 141 ? 15.445 -3.895 0.872 1 92.44 141 ASP A O 1
ATOM 1105 N N . LEU A 1 142 ? 13.633 -5.086 0.749 1 93.5 142 LEU A N 1
ATOM 1106 C CA . LEU A 1 142 ? 12.75 -4.133 0.085 1 93.5 142 LEU A CA 1
ATOM 1107 C C . LEU A 1 142 ? 13.258 -3.801 -1.312 1 93.5 142 LEU A C 1
ATOM 1109 O O . LEU A 1 142 ? 12.922 -2.756 -1.87 1 93.5 142 LEU A O 1
ATOM 1113 N N . LYS A 1 143 ? 14.016 -4.695 -1.907 1 91.5 143 LYS A N 1
ATOM 1114 C CA . LYS A 1 143 ? 14.531 -4.43 -3.248 1 91.5 143 LYS A CA 1
ATOM 1115 C C . LYS A 1 143 ? 13.438 -4.609 -4.301 1 91.5 143 LYS A C 1
ATOM 1117 O O . LYS A 1 143 ? 13.547 -4.098 -5.414 1 91.5 143 LYS A O 1
ATOM 1122 N N . SER A 1 144 ? 12.414 -5.309 -3.947 1 90.25 144 SER A N 1
ATOM 1123 C CA . SER A 1 144 ? 11.312 -5.578 -4.863 1 90.25 144 SER A CA 1
ATOM 1124 C C . SER A 1 144 ? 10.578 -4.293 -5.242 1 90.25 144 SER A C 1
ATOM 1126 O O . SER A 1 144 ? 9.758 -4.289 -6.168 1 90.25 144 SER A O 1
ATOM 1128 N N . ILE A 1 145 ? 10.898 -3.129 -4.648 1 94.81 145 ILE A N 1
ATOM 1129 C CA . ILE A 1 145 ? 10.203 -1.879 -4.934 1 94.81 145 ILE A CA 1
ATOM 1130 C C . ILE A 1 145 ? 10.734 -1.28 -6.234 1 94.81 145 ILE A C 1
ATOM 1132 O O . ILE A 1 145 ? 10.164 -0.322 -6.762 1 94.81 145 ILE A O 1
ATOM 1136 N N . GLY A 1 146 ? 11.867 -1.807 -6.777 1 94.31 146 GLY A N 1
ATOM 1137 C CA . GLY A 1 146 ? 12.391 -1.365 -8.062 1 94.31 146 GLY A CA 1
ATOM 1138 C C . GLY A 1 146 ? 13.188 -0.075 -7.973 1 94.31 146 GLY A C 1
ATOM 1139 O O . GLY A 1 146 ? 13.68 0.284 -6.898 1 94.31 146 GLY A O 1
ATOM 1140 N N . SER A 1 147 ? 13.328 0.613 -9.094 1 95.38 147 SER A N 1
ATOM 1141 C CA . SER A 1 147 ? 14.172 1.801 -9.203 1 95.38 147 SER A CA 1
ATOM 1142 C C . SER A 1 147 ? 13.453 3.035 -8.656 1 95.38 147 SER A C 1
ATOM 1144 O O . SER A 1 147 ? 12.227 3.104 -8.672 1 95.38 147 SER A O 1
ATOM 1146 N N . GLU A 1 148 ? 14.32 3.963 -8.211 1 96.62 148 GLU A N 1
ATOM 1147 C CA . GLU A 1 148 ? 13.773 5.258 -7.828 1 96.62 148 GLU A CA 1
ATOM 1148 C C . GLU A 1 148 ? 13.328 6.051 -9.055 1 96.62 148 GLU A C 1
ATOM 1150 O O . GLU A 1 148 ? 14.078 6.18 -10.023 1 96.62 148 GLU A O 1
ATOM 1155 N N . ILE A 1 149 ? 12.148 6.625 -9 1 96.62 149 ILE A N 1
ATOM 1156 C CA . ILE A 1 149 ? 11.641 7.332 -10.172 1 96.62 149 ILE A CA 1
ATOM 1157 C C . ILE A 1 149 ? 11.438 8.812 -9.836 1 96.62 149 ILE A C 1
ATOM 1159 O O . ILE A 1 149 ? 11.25 9.633 -10.727 1 96.62 149 ILE A O 1
ATOM 1163 N N . PHE A 1 150 ? 11.414 9.188 -8.586 1 96.5 150 PHE A N 1
ATOM 1164 C CA . PHE A 1 150 ? 11.242 10.578 -8.172 1 96.5 150 PHE A CA 1
ATOM 1165 C C . PHE A 1 150 ? 11.938 10.836 -6.836 1 96.5 150 PHE A C 1
ATOM 1167 O O . PHE A 1 150 ? 11.633 10.172 -5.836 1 96.5 150 PHE A O 1
ATOM 1174 N N . ASN A 1 151 ? 12.742 11.789 -6.781 1 96.31 151 ASN A N 1
ATOM 1175 C CA . ASN A 1 151 ? 13.445 12.156 -5.559 1 96.31 151 ASN A CA 1
ATOM 1176 C C . ASN A 1 151 ? 12.688 13.234 -4.781 1 96.31 151 ASN A C 1
ATOM 1178 O O . ASN A 1 151 ? 12.305 14.258 -5.348 1 96.31 151 ASN A O 1
ATOM 1182 N N . ILE A 1 152 ? 12.445 12.984 -3.537 1 95.44 152 ILE A N 1
ATOM 1183 C CA . ILE A 1 152 ? 11.719 13.953 -2.717 1 95.44 152 ILE A CA 1
ATOM 1184 C C . ILE A 1 152 ? 12.711 14.773 -1.895 1 95.44 152 ILE A C 1
ATOM 1186 O O . ILE A 1 152 ? 12.625 16 -1.859 1 95.44 152 ILE A O 1
ATOM 1190 N N . ALA A 1 153 ? 13.57 14.156 -1.188 1 94.88 153 ALA A N 1
ATOM 1191 C CA . ALA A 1 153 ? 14.547 14.812 -0.318 1 94.88 153 ALA A CA 1
ATOM 1192 C C . ALA A 1 153 ? 15.875 14.062 -0.316 1 94.88 153 ALA A C 1
ATOM 1194 O O . ALA A 1 153 ? 15.898 12.836 -0.342 1 94.88 153 ALA A O 1
ATOM 1195 N N . THR A 1 154 ? 16.906 14.781 -0.299 1 96.38 154 THR A N 1
ATOM 1196 C CA . THR A 1 154 ? 18.25 14.203 -0.327 1 96.38 154 THR A CA 1
ATOM 1197 C C . THR A 1 154 ? 19.047 14.648 0.893 1 96.38 154 THR A C 1
ATOM 1199 O O . THR A 1 154 ? 18.953 15.797 1.33 1 96.38 154 THR A O 1
ATOM 1202 N N . ASN A 1 155 ? 19.859 13.711 1.445 1 96.19 155 ASN A N 1
ATOM 1203 C CA . ASN A 1 155 ? 20.844 13.953 2.494 1 96.19 155 ASN A CA 1
ATOM 1204 C C . ASN A 1 155 ? 20.188 14.531 3.748 1 96.19 155 ASN A C 1
ATOM 1206 O O . ASN A 1 155 ? 20.688 15.508 4.312 1 96.19 155 ASN A O 1
ATOM 1210 N N . ILE A 1 156 ? 19.109 13.953 4.082 1 94.5 156 ILE A N 1
ATOM 1211 C CA . ILE A 1 156 ? 18.453 14.375 5.309 1 94.5 156 ILE A CA 1
ATOM 1212 C C . ILE A 1 156 ? 18.984 13.57 6.488 1 94.5 156 ILE A C 1
ATOM 1214 O O . ILE A 1 156 ? 19.328 12.391 6.34 1 94.5 156 ILE A O 1
ATOM 1218 N N . GLN A 1 157 ? 19.047 14.219 7.629 1 94.06 157 GLN A N 1
ATOM 1219 C CA . GLN A 1 157 ? 19.562 13.562 8.828 1 94.06 157 GLN A CA 1
ATOM 1220 C C . GLN A 1 157 ? 18.484 13.461 9.898 1 94.06 157 GLN A C 1
ATOM 1222 O O . GLN A 1 157 ? 17.609 14.336 10 1 94.06 157 GLN A O 1
ATOM 1227 N N . SER A 1 158 ? 18.594 12.336 10.547 1 91.81 158 SER A N 1
ATOM 1228 C CA . SER A 1 158 ? 17.672 12.18 11.664 1 91.81 158 SER A CA 1
ATOM 1229 C C . SER A 1 158 ? 18.125 12.992 12.875 1 91.81 158 SER A C 1
ATOM 1231 O O . SER A 1 158 ? 19.312 13.227 13.055 1 91.81 158 SER A O 1
ATOM 1233 N N . ILE A 1 159 ? 17.219 13.547 13.586 1 89.5 159 ILE A N 1
ATOM 1234 C CA . ILE A 1 159 ? 17.438 14.227 14.859 1 89.5 159 ILE A CA 1
ATOM 1235 C C . ILE A 1 159 ? 16.781 13.43 15.984 1 89.5 159 ILE A C 1
ATOM 1237 O O . ILE A 1 159 ? 15.57 13.211 15.969 1 89.5 159 ILE A O 1
ATOM 1241 N N . ASP A 1 160 ? 17.578 12.938 16.984 1 89.5 160 ASP A N 1
ATOM 1242 C CA . ASP A 1 160 ? 17.094 12.164 18.125 1 89.5 160 ASP A CA 1
ATOM 1243 C C . ASP A 1 160 ? 16.312 10.93 17.656 1 89.5 160 ASP A C 1
ATOM 1245 O O . ASP A 1 160 ? 15.234 10.641 18.156 1 89.5 160 ASP A O 1
ATOM 1249 N N . GLY A 1 161 ? 16.797 10.352 16.562 1 92.31 161 GLY A N 1
ATOM 1250 C CA . GLY A 1 161 ? 16.234 9.094 16.078 1 92.31 161 GLY A CA 1
ATOM 1251 C C . GLY A 1 161 ? 15 9.281 15.219 1 92.31 161 GLY A C 1
ATOM 1252 O O . GLY A 1 161 ? 14.305 8.312 14.898 1 92.31 161 GLY A O 1
ATOM 1253 N N . LYS A 1 162 ? 14.75 10.523 14.898 1 91.62 162 LYS A N 1
ATOM 1254 C CA . LYS A 1 162 ? 13.555 10.844 14.125 1 91.62 162 LYS A CA 1
ATOM 1255 C C . LYS A 1 162 ? 13.906 11.578 12.844 1 91.62 162 LYS A C 1
ATOM 1257 O O . LYS A 1 162 ? 14.734 12.492 12.852 1 91.62 162 LYS A O 1
ATOM 1262 N N . LEU A 1 163 ? 13.367 11.109 11.758 1 92.62 163 LEU A N 1
ATOM 1263 C CA . LEU A 1 163 ? 13.508 11.773 10.469 1 92.62 163 LEU A CA 1
ATOM 1264 C C . LEU A 1 163 ? 12.219 12.492 10.086 1 92.62 163 LEU A C 1
ATOM 1266 O O . LEU A 1 163 ? 11.164 11.867 9.977 1 92.62 163 LEU A O 1
ATOM 1270 N N . SER A 1 164 ? 12.312 13.742 9.977 1 88.31 164 SER A N 1
ATOM 1271 C CA . SER A 1 164 ? 11.18 14.562 9.578 1 88.31 164 SER A CA 1
ATOM 1272 C C . SER A 1 164 ? 11.445 15.258 8.242 1 88.31 164 SER A C 1
ATOM 1274 O O . SER A 1 164 ? 12.469 15.93 8.086 1 88.31 164 SER A O 1
ATOM 1276 N N . VAL A 1 165 ? 10.539 15.094 7.344 1 90.38 165 VAL A N 1
ATOM 1277 C CA . VAL A 1 165 ? 10.68 15.695 6.023 1 90.38 165 VAL A CA 1
ATOM 1278 C C . VAL A 1 165 ? 9.398 16.438 5.66 1 90.38 165 VAL A C 1
ATOM 1280 O O . VAL A 1 165 ? 8.305 15.875 5.711 1 90.38 165 VAL A O 1
ATOM 1283 N N . LYS A 1 166 ? 9.484 17.672 5.34 1 85.81 166 LYS A N 1
ATOM 1284 C CA . LYS A 1 166 ? 8.391 18.5 4.824 1 85.81 166 LYS A CA 1
ATOM 1285 C C . LYS A 1 166 ? 8.805 19.219 3.551 1 85.81 166 LYS A C 1
ATOM 1287 O O . LYS A 1 166 ? 9.836 19.891 3.521 1 85.81 166 LYS A O 1
ATOM 1292 N N . LYS A 1 167 ? 8.031 19.062 2.535 1 87.88 167 LYS A N 1
ATOM 1293 C CA . LYS A 1 167 ? 8.398 19.641 1.248 1 87.88 167 LYS A CA 1
ATOM 1294 C C . LYS A 1 167 ? 7.156 20.031 0.446 1 87.88 167 LYS A C 1
ATOM 1296 O O . LYS A 1 167 ? 6.148 19.312 0.469 1 87.88 167 LYS A O 1
ATOM 1301 N N . LYS A 1 168 ? 7.219 21.172 -0.166 1 84.81 168 LYS A N 1
ATOM 1302 C CA . LYS A 1 168 ? 6.312 21.469 -1.271 1 84.81 168 LYS A CA 1
ATOM 1303 C C . LYS A 1 168 ? 6.891 20.984 -2.6 1 84.81 168 LYS A C 1
ATOM 1305 O O . LYS A 1 168 ? 8.016 21.344 -2.961 1 84.81 168 LYS A O 1
ATOM 1310 N N . ILE A 1 169 ? 6.227 20.141 -3.219 1 88.5 169 ILE A N 1
ATOM 1311 C CA . ILE A 1 169 ? 6.715 19.562 -4.461 1 88.5 169 ILE A CA 1
ATOM 1312 C C . ILE A 1 169 ? 5.848 20.031 -5.629 1 88.5 169 ILE A C 1
ATOM 1314 O O . ILE A 1 169 ? 4.629 19.828 -5.621 1 88.5 169 ILE A O 1
ATOM 1318 N N . ASP A 1 170 ? 6.598 20.625 -6.547 1 85.38 170 ASP A N 1
ATOM 1319 C CA . ASP A 1 170 ? 5.887 21.062 -7.746 1 85.38 170 ASP A CA 1
ATOM 1320 C C . ASP A 1 170 ? 5.93 19.984 -8.828 1 85.38 170 ASP A C 1
ATOM 1322 O O . ASP A 1 170 ? 6.902 19.234 -8.922 1 85.38 170 ASP A O 1
ATOM 1326 N N . ASN A 1 171 ? 4.926 19.828 -9.555 1 83.75 171 ASN A N 1
ATOM 1327 C CA . ASN A 1 171 ? 4.828 18.953 -10.711 1 83.75 171 ASN A CA 1
ATOM 1328 C C . ASN A 1 171 ? 4.848 17.484 -10.312 1 83.75 171 ASN A C 1
ATOM 1330 O O . ASN A 1 171 ? 5.5 16.672 -10.961 1 83.75 171 ASN A O 1
ATOM 1334 N N . LEU A 1 172 ? 4.418 17.234 -9.133 1 87.19 172 LEU A N 1
ATOM 1335 C CA . LEU A 1 172 ? 4.191 15.844 -8.742 1 87.19 172 LEU A CA 1
ATOM 1336 C C . LEU A 1 172 ? 2.709 15.492 -8.828 1 87.19 172 LEU A C 1
ATOM 1338 O O . LEU A 1 172 ? 1.873 16.141 -8.195 1 87.19 172 LEU A O 1
ATOM 1342 N N . ASP A 1 173 ? 2.488 14.508 -9.664 1 91.88 173 ASP A N 1
ATOM 1343 C CA . ASP A 1 173 ? 1.129 13.992 -9.758 1 91.88 173 ASP A CA 1
ATOM 1344 C C . ASP A 1 173 ? 0.937 12.781 -8.852 1 91.88 173 ASP A C 1
ATOM 1346 O O . ASP A 1 173 ? 1.195 11.641 -9.25 1 91.88 173 ASP A O 1
ATOM 1350 N N . ILE A 1 174 ? 0.455 13.023 -7.699 1 92.62 174 ILE A N 1
ATOM 1351 C CA . ILE A 1 174 ? 0.329 11.969 -6.703 1 92.62 174 ILE A CA 1
ATOM 1352 C C . ILE A 1 174 ? -0.667 10.914 -7.191 1 92.62 174 ILE A C 1
ATOM 1354 O O . ILE A 1 174 ? -0.537 9.734 -6.871 1 92.62 174 ILE A O 1
ATOM 1358 N N . SER A 1 175 ? -1.676 11.344 -7.918 1 91.5 175 SER A N 1
ATOM 1359 C CA . SER A 1 175 ? -2.641 10.383 -8.453 1 91.5 175 SER A CA 1
ATOM 1360 C C . SER A 1 175 ? -1.949 9.312 -9.289 1 91.5 175 SER A C 1
ATOM 1362 O O . SER A 1 175 ? -2.357 8.148 -9.273 1 91.5 175 SER A O 1
ATOM 1364 N N . ALA A 1 176 ? -0.908 9.68 -9.938 1 94 176 ALA A N 1
ATOM 1365 C CA . ALA A 1 176 ? -0.159 8.766 -10.797 1 94 176 ALA A CA 1
ATOM 1366 C C . ALA A 1 176 ? 0.808 7.914 -9.977 1 94 176 ALA A C 1
ATOM 1368 O O . ALA A 1 176 ? 1.327 6.906 -10.461 1 94 176 ALA A O 1
ATOM 1369 N N . LYS A 1 177 ? 1.083 8.32 -8.75 1 96.62 177 LYS A N 1
ATOM 1370 C CA . LYS A 1 177 ? 2.078 7.633 -7.93 1 96.62 177 LYS A CA 1
ATOM 1371 C C . LYS A 1 177 ? 1.418 6.637 -6.98 1 96.62 177 LYS A C 1
ATOM 1373 O O . LYS A 1 177 ? 2.102 5.844 -6.332 1 96.62 177 LYS A O 1
ATOM 1378 N N . ILE A 1 178 ? 0.103 6.641 -6.961 1 97.25 178 ILE A N 1
ATOM 1379 C CA . ILE A 1 178 ? -0.626 5.711 -6.109 1 97.25 178 ILE A CA 1
ATOM 1380 C C . ILE A 1 178 ? -0.237 4.277 -6.461 1 97.25 178 ILE A C 1
ATOM 1382 O O . ILE A 1 178 ? -0.125 3.928 -7.637 1 97.25 178 ILE A O 1
ATOM 1386 N N . GLY A 1 179 ? 0.021 3.42 -5.391 1 97.5 179 GLY A N 1
ATOM 1387 C CA . GLY A 1 179 ? 0.41 2.033 -5.594 1 97.5 179 GLY A CA 1
ATOM 1388 C C . GLY A 1 179 ? 1.911 1.847 -5.711 1 97.5 179 GLY A C 1
ATOM 1389 O O . GLY A 1 179 ? 2.406 0.719 -5.668 1 97.5 179 GLY A O 1
ATOM 1390 N N . GLN A 1 180 ? 2.617 2.914 -5.969 1 97.44 180 GLN A N 1
ATOM 1391 C CA . GLN A 1 180 ? 4.074 2.912 -5.902 1 97.44 180 GLN A CA 1
ATOM 1392 C C . GLN A 1 180 ? 4.562 3.055 -4.465 1 97.44 180 GLN A C 1
ATOM 1394 O O . GLN A 1 180 ? 3.76 3.035 -3.527 1 97.44 180 GLN A O 1
ATOM 1399 N N . SER A 1 181 ? 5.879 3.031 -4.312 1 98.31 181 SER A N 1
ATOM 1400 C CA . SER A 1 181 ? 6.34 3.033 -2.928 1 98.31 181 SER A CA 1
ATOM 1401 C C . SER A 1 181 ? 7.199 4.258 -2.633 1 98.31 181 SER A C 1
ATOM 1403 O O . SER A 1 181 ? 7.879 4.773 -3.523 1 98.31 181 SER A O 1
ATOM 1405 N N . LEU A 1 182 ? 7.051 4.746 -1.421 1 98.25 182 LEU A N 1
ATOM 1406 C CA . LEU A 1 182 ? 7.965 5.699 -0.805 1 98.25 182 LEU A CA 1
ATOM 1407 C C . LEU A 1 182 ? 9.039 4.98 0.004 1 98.25 182 LEU A C 1
ATOM 1409 O O . LEU A 1 182 ? 8.727 4.121 0.833 1 98.25 182 LEU A O 1
ATOM 1413 N N . ALA A 1 183 ? 10.289 5.309 -0.229 1 98.5 183 ALA A N 1
ATOM 1414 C CA . ALA A 1 183 ? 11.359 4.594 0.455 1 98.5 183 ALA A CA 1
ATOM 1415 C C . ALA A 1 183 ? 12.383 5.562 1.037 1 98.5 183 ALA A C 1
ATOM 1417 O O . ALA A 1 183 ? 12.57 6.664 0.516 1 98.5 183 ALA A O 1
ATOM 1418 N N . VAL A 1 184 ? 12.953 5.148 2.09 1 98.06 184 VAL A N 1
ATOM 1419 C CA . VAL A 1 184 ? 14.086 5.82 2.721 1 98.06 184 VAL A CA 1
ATOM 1420 C C . VAL A 1 184 ? 15.367 5.016 2.482 1 98.06 184 VAL A C 1
ATOM 1422 O O . VAL A 1 184 ? 15.461 3.859 2.898 1 98.06 184 VAL A O 1
ATOM 1425 N N . ARG A 1 185 ? 16.281 5.609 1.85 1 97.75 185 ARG A N 1
ATOM 1426 C 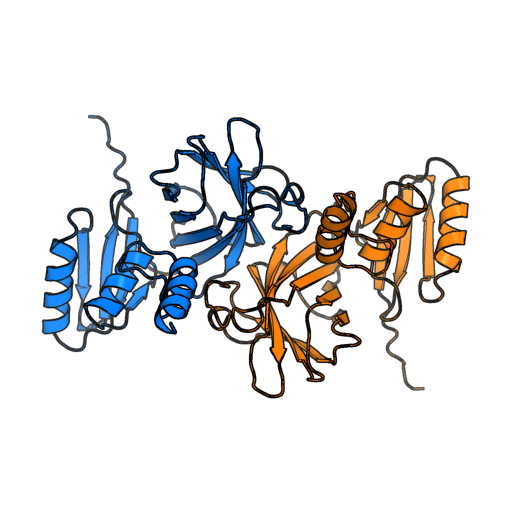CA . ARG A 1 185 ? 17.531 4.953 1.529 1 97.75 185 ARG A CA 1
ATOM 1427 C C . ARG A 1 185 ? 18.688 5.547 2.336 1 97.75 185 ARG A C 1
ATOM 1429 O O . ARG A 1 185 ? 18.828 6.77 2.426 1 97.75 185 ARG A O 1
ATOM 1436 N N . LYS A 1 186 ? 19.438 4.688 2.863 1 96.81 186 LYS A N 1
ATOM 1437 C CA . LYS A 1 186 ? 20.625 5.094 3.611 1 96.81 186 LYS A CA 1
ATOM 1438 C C . LYS A 1 186 ? 21.797 5.398 2.674 1 96.81 186 LYS A C 1
ATOM 1440 O O . LYS A 1 186 ? 22.172 4.562 1.848 1 96.81 186 LYS A O 1
ATOM 1445 N N . ASN A 1 187 ? 22.438 6.508 2.848 1 95.88 187 ASN A N 1
ATOM 1446 C CA . ASN A 1 187 ? 23.453 6.961 1.896 1 95.88 187 ASN A CA 1
ATOM 1447 C C . ASN A 1 187 ? 24.75 6.191 2.059 1 95.88 187 ASN A C 1
ATOM 1449 O O . ASN A 1 187 ? 25.484 5.977 1.083 1 95.88 187 ASN A O 1
ATOM 1453 N N . ASP A 1 188 ? 25.094 5.797 3.219 1 93.38 188 ASP A N 1
ATOM 1454 C CA . ASP A 1 188 ? 26.406 5.23 3.473 1 93.38 188 ASP A CA 1
ATOM 1455 C C . ASP A 1 188 ? 26.531 3.834 2.865 1 93.38 188 ASP A C 1
ATOM 1457 O O . ASP A 1 188 ? 27.609 3.449 2.395 1 93.38 188 ASP A O 1
ATOM 1461 N N . ASN A 1 189 ? 25.469 3.045 2.787 1 94 189 ASN A N 1
ATOM 1462 C CA . ASN A 1 189 ? 25.578 1.674 2.299 1 94 189 ASN A CA 1
ATOM 1463 C C . ASN A 1 189 ? 24.531 1.365 1.233 1 94 189 ASN A C 1
ATOM 1465 O O . ASN A 1 189 ? 24.531 0.281 0.647 1 94 189 ASN A O 1
ATOM 1469 N N . GLY A 1 190 ? 23.641 2.242 1.073 1 94.5 190 GLY A N 1
ATOM 1470 C CA . GLY A 1 190 ? 22.672 2.076 0.003 1 94.5 190 GLY A CA 1
ATOM 1471 C C . GLY A 1 190 ? 21.453 1.258 0.415 1 94.5 190 GLY A C 1
ATOM 1472 O O . GLY A 1 190 ? 20.547 1.035 -0.388 1 94.5 190 GLY A O 1
ATOM 1473 N N . ASP A 1 191 ? 21.375 0.885 1.666 1 96.25 191 ASP A N 1
ATOM 1474 C CA . ASP A 1 191 ? 20.25 0.072 2.145 1 96.25 191 ASP A CA 1
ATOM 1475 C C . ASP A 1 191 ? 18.938 0.852 2.092 1 96.25 191 ASP A C 1
ATOM 1477 O O . ASP A 1 191 ? 18.922 2.049 2.387 1 96.25 191 ASP A O 1
ATOM 1481 N N . ILE A 1 192 ? 17.938 0.15 1.68 1 97.19 192 ILE A N 1
ATOM 1482 C CA . ILE A 1 192 ? 16.609 0.694 1.903 1 97.19 192 ILE A CA 1
ATOM 1483 C C . ILE A 1 192 ? 16.156 0.388 3.33 1 97.19 192 ILE A C 1
ATOM 1485 O O . ILE A 1 192 ? 15.906 -0.769 3.674 1 97.19 192 ILE A O 1
ATOM 1489 N N . ILE A 1 193 ? 16.016 1.41 4.117 1 96 193 ILE A N 1
ATOM 1490 C CA . ILE A 1 193 ? 15.781 1.284 5.551 1 96 193 ILE A CA 1
ATOM 1491 C C . ILE A 1 193 ? 14.305 0.996 5.816 1 96 193 ILE A C 1
ATOM 1493 O O . ILE A 1 193 ? 13.969 0.196 6.691 1 96 193 ILE A O 1
ATOM 1497 N N . ALA A 1 194 ? 13.492 1.642 5.086 1 97.12 194 ALA A N 1
ATOM 1498 C CA . ALA A 1 194 ? 12.047 1.556 5.258 1 97.12 194 ALA A CA 1
ATOM 1499 C C . ALA A 1 194 ? 11.32 1.918 3.963 1 97.12 194 ALA A C 1
ATOM 1501 O O . ALA A 1 194 ? 11.867 2.637 3.121 1 97.12 194 ALA A O 1
ATOM 1502 N N . ALA A 1 195 ? 10.102 1.388 3.859 1 97.94 195 ALA A N 1
ATOM 1503 C CA . ALA A 1 195 ? 9.273 1.721 2.701 1 97.94 195 ALA A CA 1
ATOM 1504 C C . ALA A 1 195 ? 7.793 1.639 3.041 1 97.94 195 ALA A C 1
ATOM 1506 O O . ALA A 1 195 ? 7.414 1.071 4.07 1 97.94 195 ALA A O 1
ATOM 1507 N N . SER A 1 196 ? 7.004 2.27 2.25 1 97.69 196 SER A N 1
ATOM 1508 C CA . SER A 1 196 ? 5.547 2.217 2.311 1 97.69 196 SER A CA 1
ATOM 1509 C C . SER A 1 196 ? 4.938 2.268 0.915 1 97.69 196 SER A C 1
ATOM 1511 O O . SER A 1 196 ? 5.539 2.809 -0.014 1 97.69 196 SER A O 1
ATOM 1513 N N . VAL A 1 197 ? 3.76 1.667 0.837 1 98.25 197 VAL A N 1
ATOM 1514 C CA . VAL A 1 197 ? 2.969 1.88 -0.37 1 98.25 197 VAL A CA 1
ATOM 1515 C C . VAL A 1 197 ? 2.227 3.211 -0.273 1 98.25 197 VAL A C 1
ATOM 1517 O O . VAL A 1 197 ? 1.675 3.547 0.778 1 98.25 197 VAL A O 1
ATOM 1520 N N . ILE A 1 198 ? 2.271 4.016 -1.319 1 97.88 198 ILE A N 1
ATOM 1521 C CA . ILE A 1 198 ? 1.456 5.223 -1.382 1 97.88 198 ILE A CA 1
ATOM 1522 C C . ILE A 1 198 ? 0.001 4.852 -1.656 1 97.88 198 ILE A C 1
ATOM 1524 O O . ILE A 1 198 ? -0.323 4.336 -2.729 1 97.88 198 ILE A O 1
ATOM 1528 N N . ALA A 1 199 ? -0.811 5.148 -0.722 1 97.81 199 ALA A N 1
ATOM 1529 C CA . ALA A 1 199 ? -2.189 4.668 -0.757 1 97.81 199 ALA A CA 1
ATOM 1530 C C . ALA A 1 199 ? -3.176 5.832 -0.806 1 97.81 199 ALA A C 1
ATOM 1532 O O . ALA A 1 199 ? -2.85 6.945 -0.394 1 97.81 199 ALA A O 1
ATOM 1533 N N . ARG A 1 200 ? -4.359 5.527 -1.32 1 93.31 200 ARG A N 1
ATOM 1534 C CA . ARG A 1 200 ? -5.445 6.5 -1.321 1 93.31 200 ARG A CA 1
ATOM 1535 C C . ARG A 1 200 ? -5.941 6.77 0.096 1 93.31 200 ARG A C 1
ATOM 1537 O O . ARG A 1 200 ? -6.199 5.836 0.858 1 93.31 200 ARG A O 1
ATOM 1544 N N . ALA A 1 201 ? -6.02 8.031 0.455 1 88.81 201 ALA A N 1
ATOM 1545 C CA . ALA A 1 201 ? -6.562 8.422 1.751 1 88.81 201 ALA A CA 1
ATOM 1546 C C . ALA A 1 201 ? -7.902 9.141 1.59 1 88.81 201 ALA A C 1
ATOM 1548 O O . ALA A 1 201 ? -8.188 9.711 0.533 1 88.81 201 ALA A O 1
ATOM 1549 N N . SER A 1 202 ? -8.766 8.93 2.646 1 78.62 202 SER A N 1
ATOM 1550 C CA . SER A 1 202 ? -10.023 9.672 2.648 1 78.62 202 SER A CA 1
ATOM 1551 C C . SER A 1 202 ? -9.781 11.172 2.713 1 78.62 202 SER A C 1
ATOM 1553 O O . SER A 1 202 ? -8.789 11.625 3.291 1 78.62 202 SER A O 1
ATOM 1555 N N . LYS A 1 203 ? -10.625 11.797 1.912 1 63.75 203 LYS A N 1
ATOM 1556 C CA . LYS A 1 203 ? -10.555 13.258 1.965 1 63.75 203 LYS A CA 1
ATOM 1557 C C . LYS A 1 203 ? -10.859 13.766 3.369 1 63.75 203 LYS A C 1
ATOM 1559 O O . LYS A 1 203 ? -10.43 14.859 3.742 1 63.75 203 LYS A O 1
ATOM 1564 N N . ILE A 1 204 ? -11.656 12.836 4.109 1 54.91 204 ILE A N 1
ATOM 1565 C CA . ILE A 1 204 ? -11.984 13.195 5.484 1 54.91 204 ILE A CA 1
ATOM 1566 C C . ILE A 1 204 ? -10.93 12.633 6.43 1 54.91 204 ILE A C 1
ATOM 1568 O O . ILE A 1 204 ? -10.836 11.414 6.609 1 54.91 204 ILE A O 1
ATOM 1572 N N . LEU A 1 205 ? -9.758 13.094 6.266 1 48.03 205 LEU A N 1
ATOM 1573 C CA . LEU A 1 205 ? -8.711 12.555 7.125 1 48.03 205 LEU A CA 1
ATOM 1574 C C . LEU A 1 205 ? -9.164 12.523 8.578 1 48.03 205 LEU A C 1
ATOM 1576 O O . LEU A 1 205 ? -9.266 13.562 9.234 1 48.03 205 LEU A O 1
ATOM 1580 N N . ASN A 1 206 ? -10.195 11.75 8.805 1 41.72 206 ASN A N 1
ATOM 1581 C CA . ASN A 1 206 ? -10.641 11.633 10.195 1 41.72 206 ASN A CA 1
ATOM 1582 C C . ASN A 1 206 ? -9.492 11.242 11.117 1 41.72 206 ASN A C 1
ATOM 1584 O O . ASN A 1 206 ? -8.875 10.188 10.938 1 41.72 206 ASN A O 1
ATOM 1588 N N . ASN A 1 207 ? -8.664 12.164 11.273 1 38.53 207 ASN A N 1
ATOM 1589 C CA . ASN A 1 207 ? -7.598 11.992 12.258 1 38.53 207 ASN A CA 1
ATOM 1590 C C . ASN A 1 207 ? -8.156 11.547 13.609 1 38.53 207 ASN A C 1
ATOM 1592 O O . ASN A 1 207 ? -7.516 11.75 14.641 1 38.53 207 ASN A O 1
ATOM 1596 N N . THR A 1 208 ? -9.477 11.312 13.688 1 34 208 THR A N 1
ATOM 1597 C CA . THR A 1 208 ? -9.656 11.203 15.125 1 34 208 THR A CA 1
ATOM 1598 C C . THR A 1 208 ? -8.477 10.461 15.766 1 34 208 THR A C 1
ATOM 1600 O O . THR A 1 208 ? -8.43 10.312 16.984 1 34 208 THR A O 1
ATOM 1603 N N . LYS A 1 209 ? -8.125 9.43 15.039 1 33 209 LYS A N 1
ATOM 1604 C CA . LYS A 1 209 ? -7.367 8.617 15.984 1 33 209 LYS A CA 1
ATOM 1605 C C . LYS A 1 209 ? -5.996 9.227 16.266 1 33 209 LYS A C 1
ATOM 1607 O O . LYS A 1 209 ? -5.445 9.938 15.43 1 33 209 LYS A O 1
ATOM 1612 N N . LYS A 1 210 ? -5.492 9.008 17.516 1 31.75 210 LYS A N 1
ATOM 1613 C CA . LYS A 1 210 ? -4.398 9.469 18.375 1 31.75 210 LYS A CA 1
ATOM 1614 C C . LYS A 1 210 ? -3.064 9.414 17.625 1 31.75 210 LYS A C 1
ATOM 1616 O O . LYS A 1 210 ? -2.43 8.359 17.562 1 31.75 210 LYS A O 1
ATOM 1621 N N . VAL A 1 211 ? -2.896 9.648 16.406 1 31.08 211 VAL A N 1
ATOM 1622 C CA . VAL A 1 211 ? -1.469 9.93 16.312 1 31.08 211 VAL A CA 1
ATOM 1623 C C . VAL A 1 211 ? -1.08 10.984 17.359 1 31.08 211 VAL A C 1
ATOM 1625 O O . VAL A 1 211 ? -1.695 12.047 17.438 1 31.08 211 VAL A O 1
ATOM 1628 N N . CYS A 1 212 ? -0.549 10.57 18.484 1 31.25 212 CYS A N 1
ATOM 1629 C CA . CYS A 1 212 ? -0.269 11.383 19.656 1 31.25 212 CYS A CA 1
ATOM 1630 C C . CYS A 1 212 ? 0.336 12.727 19.266 1 31.25 212 CYS A C 1
ATOM 1632 O O . CYS A 1 212 ? 1.452 12.781 18.734 1 31.25 212 CYS A O 1
ATOM 1634 N N . ALA A 1 213 ? -0.198 13.578 18.625 1 29.8 213 ALA A N 1
ATOM 1635 C CA . ALA A 1 213 ? 0.247 14.969 18.578 1 29.8 213 ALA A CA 1
ATOM 1636 C C . ALA A 1 213 ? 1.074 15.328 19.812 1 29.8 213 ALA A C 1
ATOM 1638 O O . ALA A 1 213 ? 1.799 16.328 19.812 1 29.8 213 ALA A O 1
ATOM 1639 N N . CYS A 1 214 ? 0.479 15.008 21.047 1 30.17 214 CYS A N 1
ATOM 1640 C CA . CYS A 1 214 ? 0.862 15.633 22.312 1 30.17 214 CYS A CA 1
ATOM 1641 C C . CYS A 1 214 ? 2.346 15.43 22.594 1 30.17 214 CYS A C 1
ATOM 1643 O O . CYS A 1 214 ? 3.119 16.391 22.609 1 30.17 214 CYS A O 1
ATOM 1645 N N . SER A 1 215 ? 2.707 14.312 23.578 1 31.62 215 SER A N 1
ATOM 1646 C CA . SER A 1 215 ? 3.895 14.242 24.422 1 31.62 215 SER A CA 1
ATOM 1647 C C . SER A 1 215 ? 5.137 13.906 23.609 1 31.62 215 SER A C 1
ATOM 1649 O O . SER A 1 215 ? 6.254 13.914 24.125 1 31.62 215 SER A O 1
ATOM 1651 N N . GLY A 1 216 ? 5.281 14.156 22.172 1 30.31 216 GLY A N 1
ATOM 1652 C CA . GLY A 1 216 ? 6.398 13.727 21.344 1 30.31 216 GLY A CA 1
ATOM 1653 C C . GLY A 1 216 ? 6.52 12.211 21.25 1 30.31 216 GLY A C 1
ATOM 1654 O O . GLY A 1 216 ? 7.496 11.695 20.703 1 30.31 216 GLY A O 1
ATOM 1655 N N . LYS A 1 217 ? 5.797 11.391 22.078 1 28.92 217 LYS A N 1
ATOM 1656 C CA . LYS A 1 217 ? 5.93 9.945 22.234 1 28.92 217 LYS A CA 1
ATOM 1657 C C . LYS A 1 217 ? 5.105 9.203 21.188 1 28.92 217 LYS A C 1
ATOM 1659 O O . LYS A 1 217 ? 4.059 9.695 20.75 1 28.92 217 LYS A O 1
ATOM 1664 N N . THR A 1 218 ? 5.668 8.25 20.391 1 31.62 218 THR A N 1
ATOM 1665 C CA . THR A 1 218 ? 5.156 7.398 19.328 1 31.62 218 THR A CA 1
ATOM 1666 C C . THR A 1 218 ? 4.062 6.473 19.859 1 31.62 218 THR A C 1
ATOM 1668 O O . THR A 1 218 ? 4.016 6.18 21.047 1 31.62 218 THR A O 1
ATOM 1671 N N . LEU A 1 219 ? 3.027 6.055 19.266 1 31.67 219 LEU A N 1
ATOM 1672 C CA . LEU A 1 219 ? 2.023 5.047 19.578 1 31.67 219 LEU A CA 1
ATOM 1673 C C . LEU A 1 219 ? 2.676 3.793 20.156 1 31.67 219 LEU A C 1
ATOM 1675 O O . LEU A 1 219 ? 2.127 3.156 21.047 1 31.67 219 LEU A O 1
ATOM 1679 N N . TRP A 1 220 ? 3.715 3.322 19.688 1 30.73 220 TRP A N 1
ATOM 1680 C CA . TRP A 1 220 ? 4.453 2.209 20.266 1 30.73 220 TRP A CA 1
ATOM 1681 C C . TRP A 1 220 ? 4.879 2.533 21.703 1 30.73 220 TRP A C 1
ATOM 1683 O O . TRP A 1 220 ? 4.82 1.675 22.578 1 30.73 220 TRP A O 1
ATOM 1693 N N . GLU A 1 221 ? 5.266 3.754 21.828 1 34.44 221 GLU A N 1
ATOM 1694 C CA . GLU A 1 221 ? 5.656 4.125 23.188 1 34.44 221 GLU A CA 1
ATOM 1695 C C . GLU A 1 221 ? 4.445 4.16 24.125 1 34.44 221 GLU A C 1
ATOM 1697 O O . GLU A 1 221 ? 4.566 3.861 25.312 1 34.44 221 GLU A O 1
ATOM 1702 N N . GLU A 1 222 ? 3.354 4.395 23.656 1 35.34 222 GLU A N 1
ATOM 1703 C CA . GLU A 1 222 ? 2.205 4.367 24.547 1 35.34 222 GLU A CA 1
ATOM 1704 C C . GLU A 1 222 ? 1.807 2.932 24.891 1 35.34 222 GLU A C 1
ATOM 1706 O O . GLU A 1 222 ? 1.311 2.664 25.984 1 35.34 222 GLU A O 1
ATOM 1711 N N . ARG A 1 223 ? 1.923 2.008 24.109 1 32.69 223 ARG A N 1
ATOM 1712 C CA . ARG A 1 223 ? 1.739 0.613 24.5 1 32.69 223 ARG A CA 1
ATOM 1713 C C . ARG A 1 223 ? 2.719 0.217 25.594 1 32.69 223 ARG A C 1
ATOM 1715 O O . ARG A 1 223 ? 2.354 -0.499 26.531 1 32.69 223 ARG A O 1
ATOM 1722 N N . GLU A 1 224 ? 3.867 0.641 25.438 1 35.06 224 GLU A N 1
ATOM 1723 C CA . GLU A 1 224 ? 4.773 0.357 26.547 1 35.06 224 GLU A CA 1
ATOM 1724 C C . GLU A 1 224 ? 4.32 1.061 27.812 1 35.06 224 GLU A C 1
ATOM 1726 O O . GLU A 1 224 ? 4.449 0.514 28.906 1 35.06 224 GLU A O 1
ATOM 1731 N N . THR A 1 225 ? 3.791 2.258 27.719 1 35.75 225 THR A N 1
ATOM 1732 C CA . THR A 1 225 ? 3.402 2.957 28.938 1 35.75 225 THR A CA 1
ATOM 1733 C C . THR A 1 225 ? 2.102 2.391 29.5 1 35.75 225 THR A C 1
ATOM 1735 O O . THR A 1 225 ? 1.863 2.443 30.703 1 35.75 225 THR A O 1
ATOM 1738 N N . ILE A 1 226 ? 1.19 1.97 28.781 1 35.47 226 ILE A N 1
ATOM 1739 C CA . ILE A 1 226 ? 0.028 1.294 29.359 1 35.47 226 ILE A CA 1
ATOM 1740 C C . ILE A 1 226 ? 0.462 -0.014 30.016 1 35.47 226 ILE A C 1
ATOM 1742 O O . ILE A 1 226 ? -0.006 -0.354 31.109 1 35.47 226 ILE A O 1
ATOM 1746 N N . ASP A 1 227 ? 1.382 -0.688 29.484 1 32.19 227 ASP A N 1
ATOM 1747 C CA . ASP A 1 227 ? 1.871 -1.855 30.219 1 32.19 227 ASP A CA 1
ATOM 1748 C C . ASP A 1 227 ? 2.57 -1.444 31.516 1 32.19 227 ASP A C 1
ATOM 1750 O O . ASP A 1 227 ? 2.527 -2.172 32.5 1 32.19 227 ASP A O 1
ATOM 1754 N N . GLN A 1 228 ? 3.18 -0.324 31.484 1 33.09 228 GLN A N 1
ATOM 1755 C CA . GLN A 1 228 ? 3.768 0.004 32.781 1 33.09 228 GLN A CA 1
ATOM 1756 C C . GLN A 1 228 ? 2.699 0.462 33.781 1 33.09 228 GLN A C 1
ATOM 1758 O O . GLN A 1 228 ? 2.957 0.553 34.969 1 33.09 228 GLN A O 1
ATOM 1763 N N . LYS A 1 229 ? 1.612 0.998 33.344 1 33.03 229 LYS A N 1
ATOM 1764 C CA . LYS A 1 229 ? 0.668 1.395 34.406 1 33.03 229 LYS A CA 1
ATOM 1765 C C . LYS A 1 229 ? -0.099 0.189 34.938 1 33.03 229 LYS A C 1
ATOM 1767 O O . LYS A 1 229 ? -0.879 0.313 35.875 1 33.03 229 LYS A O 1
ATOM 1772 N N . LEU A 1 230 ? -0.122 -0.807 34.156 1 28.34 230 LEU A N 1
ATOM 1773 C CA . LEU A 1 230 ? -0.755 -1.933 34.844 1 28.34 230 LEU A CA 1
ATOM 1774 C C . LEU A 1 230 ? 0.171 -2.52 35.906 1 28.34 230 LEU A C 1
ATOM 1776 O O . LEU A 1 230 ? -0.201 -3.465 36.594 1 28.34 230 LEU A O 1
ATOM 1780 N N . PHE A 1 231 ? 1.387 -2.035 35.844 1 24.88 231 PHE A N 1
ATOM 1781 C CA . PHE A 1 231 ? 1.998 -2.436 37.125 1 24.88 231 PHE A CA 1
ATOM 1782 C C . PHE A 1 231 ? 2.045 -1.266 38.094 1 24.88 231 PHE A C 1
ATOM 1784 O O . PHE A 1 231 ? 2.205 -0.115 37.688 1 24.88 231 PHE A O 1
ATOM 1791 N N . MET B 1 1 ? -27.453 -30.484 -17.25 1 24 1 MET B N 1
ATOM 1792 C CA . MET B 1 1 ? -26.109 -30.234 -17.766 1 24 1 MET B CA 1
ATOM 1793 C C . MET B 1 1 ? -25.438 -29.094 -17 1 24 1 MET B C 1
ATOM 1795 O O . MET B 1 1 ? -25.828 -27.938 -17.141 1 24 1 MET B O 1
ATOM 1799 N N . THR B 1 2 ? -25.297 -29.25 -15.703 1 28.56 2 THR B N 1
ATOM 1800 C CA . THR B 1 2 ? -24.812 -28.25 -14.758 1 28.56 2 THR B CA 1
ATOM 1801 C C . THR B 1 2 ? -23.547 -27.578 -15.273 1 28.56 2 THR B C 1
ATOM 1803 O O . THR B 1 2 ? -22.531 -28.25 -15.5 1 28.56 2 THR B O 1
ATOM 1806 N N . ALA B 1 3 ? -23.672 -26.719 -16.234 1 34.12 3 ALA B N 1
ATOM 1807 C CA . ALA B 1 3 ? -22.594 -25.969 -16.844 1 34.12 3 ALA B CA 1
ATOM 1808 C C . ALA B 1 3 ? -21.516 -25.609 -15.82 1 34.12 3 ALA B C 1
ATOM 1810 O O . ALA B 1 3 ? -21.781 -24.844 -14.891 1 34.12 3 ALA B O 1
ATOM 1811 N N . THR B 1 4 ? -20.828 -26.531 -15.203 1 39.09 4 THR B N 1
ATOM 1812 C CA . THR B 1 4 ? -19.734 -26.328 -14.266 1 39.09 4 THR B CA 1
ATOM 1813 C C . THR B 1 4 ? -18.844 -25.172 -14.703 1 39.09 4 THR B C 1
ATOM 1815 O O . THR B 1 4 ? -18.234 -25.203 -15.773 1 39.09 4 THR B O 1
ATOM 1818 N N . ASN B 1 5 ? -19.312 -23.969 -14.781 1 44.38 5 ASN B N 1
ATOM 1819 C CA . ASN B 1 5 ? -18.641 -22.719 -15.164 1 44.38 5 ASN B CA 1
ATOM 1820 C C . ASN B 1 5 ? -17.141 -22.781 -14.852 1 44.38 5 ASN B C 1
ATOM 1822 O O . ASN B 1 5 ? -16.75 -22.781 -13.68 1 44.38 5 ASN B O 1
ATOM 1826 N N . ASP B 1 6 ? -16.391 -23.703 -15.531 1 52.09 6 ASP B N 1
ATOM 1827 C CA . ASP B 1 6 ? -14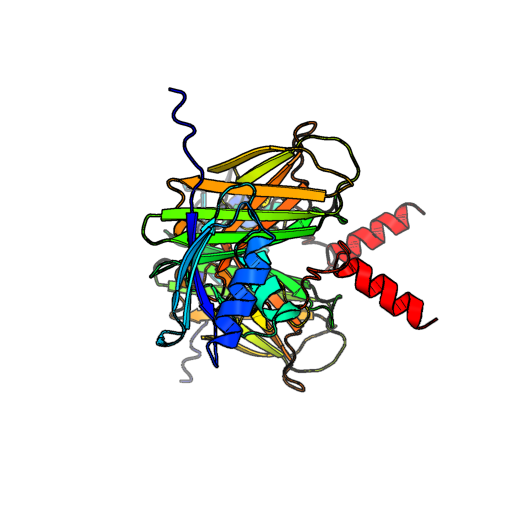.992 -24.109 -15.43 1 52.09 6 ASP B CA 1
ATOM 1828 C C . ASP B 1 6 ? -14.078 -22.906 -15.234 1 52.09 6 ASP B C 1
ATOM 1830 O O . ASP B 1 6 ? -14.055 -22 -16.062 1 52.09 6 ASP B O 1
ATOM 1834 N N . PHE B 1 7 ? -13.773 -22.578 -14.016 1 61.78 7 PHE B N 1
ATOM 1835 C CA . PHE B 1 7 ? -12.742 -21.625 -13.633 1 61.78 7 PHE B CA 1
ATOM 1836 C C . PHE B 1 7 ? -11.469 -21.844 -14.453 1 61.78 7 PHE B C 1
ATOM 1838 O O . PHE B 1 7 ? -10.734 -22.812 -14.219 1 61.78 7 PHE B O 1
ATOM 1845 N N . SER B 1 8 ? -11.477 -21.469 -15.75 1 77.5 8 SER B N 1
ATOM 1846 C CA . SER B 1 8 ? -10.203 -21.578 -16.438 1 77.5 8 SER B CA 1
ATOM 1847 C C . SER B 1 8 ? -9.578 -20.219 -16.703 1 77.5 8 SER B C 1
ATOM 1849 O O . SER B 1 8 ? -10.281 -19.25 -17.016 1 77.5 8 SER B O 1
ATOM 1851 N N . PHE B 1 9 ? -8.367 -20.078 -16.328 1 79.44 9 PHE B N 1
ATOM 1852 C CA . PHE B 1 9 ? -7.562 -18.875 -16.531 1 79.44 9 PHE B CA 1
ATOM 1853 C C . PHE B 1 9 ? -6.246 -19.219 -17.219 1 79.44 9 PHE B C 1
ATOM 1855 O O . PHE B 1 9 ? -5.535 -20.125 -16.797 1 79.44 9 PHE B O 1
ATOM 1862 N N . GLN B 1 10 ? -6.109 -18.531 -18.297 1 82.81 10 GLN B N 1
ATOM 1863 C CA . GLN B 1 10 ? -4.852 -18.766 -19 1 82.81 10 GLN B CA 1
ATOM 1864 C C . GLN B 1 10 ? -3.764 -17.812 -18.531 1 82.81 10 GLN B C 1
ATOM 1866 O O . GLN B 1 10 ? -4.004 -16.609 -18.406 1 82.81 10 GLN B O 1
ATOM 1871 N N . VAL B 1 11 ? -2.627 -18.375 -18.234 1 83.44 11 VAL B N 1
ATOM 1872 C CA . VAL B 1 11 ? -1.477 -17.578 -17.812 1 83.44 11 VAL B CA 1
ATOM 1873 C C . VAL B 1 11 ? -0.283 -17.891 -18.719 1 83.44 11 VAL B C 1
ATOM 1875 O O . VAL B 1 11 ? -0.028 -19.062 -19.047 1 83.44 11 VAL B O 1
ATOM 1878 N N . GLU B 1 12 ? 0.339 -16.844 -19.094 1 84.5 12 GLU B N 1
ATOM 1879 C CA . GLU B 1 12 ? 1.541 -17 -19.906 1 84.5 12 GLU B CA 1
ATOM 1880 C C . GLU B 1 12 ? 2.801 -16.75 -19.078 1 84.5 12 GLU B C 1
ATOM 1882 O O . GLU B 1 12 ? 2.84 -15.82 -18.266 1 84.5 12 GLU B O 1
ATOM 1887 N N . PHE B 1 13 ? 3.787 -17.625 -19.375 1 84.75 13 PHE B N 1
ATOM 1888 C CA . PHE B 1 13 ? 5.109 -17.484 -18.766 1 84.75 13 PHE B CA 1
ATOM 1889 C C . PHE B 1 13 ? 6.18 -17.344 -19.844 1 84.75 13 PHE B C 1
ATOM 1891 O O . PHE B 1 13 ? 6.098 -17.984 -20.906 1 84.75 13 PHE B O 1
ATOM 1898 N N . ALA B 1 14 ? 7.059 -16.391 -19.594 1 84.12 14 ALA B N 1
ATOM 1899 C CA . ALA B 1 14 ? 8.328 -16.438 -20.312 1 84.12 14 ALA B CA 1
ATOM 1900 C C . ALA B 1 14 ? 9.352 -17.297 -19.562 1 84.12 14 ALA B C 1
ATOM 1902 O O . ALA B 1 14 ? 9.719 -16.984 -18.422 1 84.12 14 ALA B O 1
ATOM 1903 N N . VAL B 1 15 ? 9.75 -18.375 -20.188 1 88.25 15 VAL B N 1
ATOM 1904 C CA . VAL B 1 15 ? 10.695 -19.297 -19.562 1 88.25 15 VAL B CA 1
ATOM 1905 C C . VAL B 1 15 ? 11.945 -19.422 -20.422 1 88.25 15 VAL B C 1
ATOM 1907 O O . VAL B 1 15 ? 11.852 -19.719 -21.625 1 88.25 15 VAL B O 1
ATOM 1910 N N . LEU B 1 16 ? 13.047 -19.125 -19.812 1 87.62 16 LEU B N 1
ATOM 1911 C CA . LEU B 1 16 ? 14.297 -19.266 -20.547 1 87.62 16 LEU B CA 1
ATOM 1912 C C . LEU B 1 16 ? 14.664 -20.734 -20.719 1 87.62 16 LEU B C 1
ATOM 1914 O O . LEU B 1 16 ? 15.398 -21.297 -19.906 1 87.62 16 LEU B O 1
ATOM 1918 N N . MET B 1 17 ? 14.234 -21.328 -21.812 1 89.94 17 MET B N 1
ATOM 1919 C CA . MET B 1 17 ? 14.555 -22.719 -22.172 1 89.94 17 MET B CA 1
ATOM 1920 C C . MET B 1 17 ? 15.758 -22.766 -23.109 1 89.94 17 MET B C 1
ATOM 1922 O O . MET B 1 17 ? 15.68 -22.344 -24.266 1 89.94 17 MET B O 1
ATOM 1926 N N . LYS B 1 18 ? 16.859 -23.234 -22.609 1 86.25 18 LYS B N 1
ATOM 1927 C CA . LYS B 1 18 ? 18.094 -23.266 -23.391 1 86.25 18 LYS B CA 1
ATOM 1928 C C . LYS B 1 18 ? 18.047 -24.359 -24.453 1 86.25 18 LYS B C 1
ATOM 1930 O O . LYS B 1 18 ? 18.781 -24.312 -25.438 1 86.25 18 LYS B O 1
ATOM 1935 N N . CYS B 1 19 ? 17.328 -25.422 -24.188 1 89.12 19 CYS B N 1
ATOM 1936 C CA . CYS B 1 19 ? 17.25 -26.578 -25.094 1 89.12 19 CYS B CA 1
ATOM 1937 C C . CYS B 1 19 ? 15.938 -27.312 -24.891 1 89.12 19 CYS B C 1
ATOM 1939 O O . CYS B 1 19 ? 15.109 -26.922 -24.062 1 89.12 19 CYS B O 1
ATOM 1941 N N . ASP B 1 20 ? 15.75 -28.359 -25.672 1 91.94 20 ASP B N 1
ATOM 1942 C CA . ASP B 1 20 ? 14.523 -29.141 -25.609 1 91.94 20 ASP B CA 1
ATOM 1943 C C . ASP B 1 20 ? 14.43 -29.938 -24.312 1 91.94 20 ASP B C 1
ATOM 1945 O O . ASP B 1 20 ? 13.344 -30.312 -23.891 1 91.94 20 ASP B O 1
ATOM 1949 N N . ALA B 1 21 ? 15.516 -30.203 -23.719 1 93.5 21 ALA B N 1
ATOM 1950 C CA . ALA B 1 21 ? 15.516 -30.906 -22.438 1 93.5 21 ALA B CA 1
ATOM 1951 C C . ALA B 1 21 ? 14.773 -30.094 -21.375 1 93.5 21 ALA B C 1
ATOM 1953 O O . ALA B 1 21 ? 14.094 -30.672 -20.516 1 93.5 21 ALA B O 1
ATOM 1954 N N . CYS B 1 22 ? 14.914 -28.828 -21.484 1 93.31 22 CYS B N 1
ATOM 1955 C CA . CYS B 1 22 ? 14.195 -27.953 -20.562 1 93.31 22 CYS B CA 1
ATOM 1956 C C . CYS B 1 22 ? 12.688 -28.109 -20.719 1 93.31 22 CYS B C 1
ATOM 1958 O O . CYS B 1 22 ? 11.953 -28.156 -19.734 1 93.31 22 CYS B O 1
ATOM 1960 N N . ARG B 1 23 ? 12.258 -28.109 -21.953 1 94.94 23 ARG B N 1
ATOM 1961 C CA . ARG B 1 23 ? 10.844 -28.312 -22.266 1 94.94 23 ARG B CA 1
ATOM 1962 C C . ARG B 1 23 ? 10.328 -29.609 -21.656 1 94.94 23 ARG B C 1
ATOM 1964 O O . ARG B 1 23 ? 9.266 -29.641 -21.031 1 94.94 23 ARG B O 1
ATOM 1971 N N . ILE B 1 24 ? 11.062 -30.688 -21.781 1 95.44 24 ILE B N 1
ATOM 1972 C CA . ILE B 1 24 ? 10.68 -32 -21.281 1 95.44 24 ILE B CA 1
ATOM 1973 C C . ILE B 1 24 ? 10.594 -31.969 -19.766 1 95.44 24 ILE B C 1
ATOM 1975 O O . ILE B 1 24 ? 9.656 -32.531 -19.172 1 95.44 24 ILE B O 1
ATOM 1979 N N . LYS B 1 25 ? 11.539 -31.297 -19.156 1 95.19 25 LYS B N 1
ATOM 1980 C CA . LYS B 1 25 ? 11.547 -31.172 -17.703 1 95.19 25 LYS B CA 1
ATOM 1981 C C . LYS B 1 25 ? 10.297 -30.453 -17.203 1 95.19 25 LYS B C 1
ATOM 1983 O O . LYS B 1 25 ? 9.711 -30.844 -16.188 1 95.19 25 LYS B O 1
ATOM 1988 N N . ILE B 1 26 ? 9.938 -29.406 -17.906 1 96 26 ILE B N 1
ATOM 1989 C CA . ILE B 1 26 ? 8.758 -28.625 -17.531 1 96 26 ILE B CA 1
ATOM 1990 C C . ILE B 1 26 ? 7.512 -29.5 -17.641 1 96 26 ILE B C 1
ATOM 1992 O O . ILE B 1 26 ? 6.703 -29.547 -16.703 1 96 26 ILE B O 1
ATOM 1996 N N . ILE B 1 27 ? 7.402 -30.266 -18.719 1 95.38 27 ILE B N 1
ATOM 1997 C CA . ILE B 1 27 ? 6.242 -31.109 -18.938 1 95.38 27 ILE B CA 1
ATOM 1998 C C . ILE B 1 27 ? 6.156 -32.156 -17.828 1 95.38 27 ILE B C 1
ATOM 2000 O O . ILE B 1 27 ? 5.086 -32.406 -17.266 1 95.38 27 ILE B O 1
ATOM 2004 N N . GLU B 1 28 ? 7.242 -32.719 -17.5 1 95.06 28 GLU B N 1
ATOM 2005 C CA . GLU B 1 28 ? 7.281 -33.75 -16.469 1 95.06 28 GLU B CA 1
ATOM 2006 C C . GLU B 1 28 ? 6.879 -33.219 -15.109 1 95.06 28 GLU B C 1
ATOM 2008 O O . GLU B 1 28 ? 6.141 -33.844 -14.359 1 95.06 28 GLU B O 1
ATOM 2013 N N . GLU B 1 29 ? 7.402 -32.062 -14.812 1 94.25 29 GLU B N 1
ATOM 2014 C CA . GLU B 1 29 ? 7.098 -31.438 -13.523 1 94.25 29 GLU B CA 1
ATOM 2015 C C . GLU B 1 29 ? 5.621 -31.062 -13.43 1 94.25 29 GLU B C 1
ATOM 2017 O O . GLU B 1 29 ? 4.988 -31.281 -12.398 1 94.25 29 GLU B O 1
ATOM 2022 N N . LEU B 1 30 ? 5.078 -30.562 -14.531 1 94.25 30 LEU B N 1
ATOM 2023 C CA . LEU B 1 30 ? 3.707 -30.062 -14.508 1 94.25 30 LEU B CA 1
ATOM 2024 C C . LEU B 1 30 ? 2.713 -31.219 -14.617 1 94.25 30 LEU B C 1
ATOM 2026 O O . LEU B 1 30 ? 1.535 -31.047 -14.281 1 94.25 30 LEU B O 1
ATOM 2030 N N . LYS B 1 31 ? 3.166 -32.312 -15.07 1 92.75 31 LYS B N 1
ATOM 2031 C CA . LYS B 1 31 ? 2.336 -33.5 -15.094 1 92.75 31 LYS B CA 1
ATOM 2032 C C . LYS B 1 31 ? 1.913 -33.906 -13.688 1 92.75 31 LYS B C 1
ATOM 2034 O O . LYS B 1 31 ? 0.867 -34.531 -13.5 1 92.75 31 LYS B O 1
ATOM 2039 N N . ASN B 1 32 ? 2.762 -33.562 -12.781 1 91.81 32 ASN B N 1
ATOM 2040 C CA . ASN B 1 32 ? 2.475 -33.875 -11.391 1 91.81 32 ASN B CA 1
ATOM 2041 C C . ASN B 1 32 ? 1.402 -32.969 -10.805 1 91.81 32 ASN B C 1
ATOM 2043 O O . ASN B 1 32 ? 0.979 -33.156 -9.656 1 91.81 32 ASN B O 1
ATOM 2047 N N . LEU B 1 33 ? 0.983 -32.062 -11.594 1 91.25 33 LEU B N 1
ATOM 2048 C CA . LEU B 1 33 ? -0.082 -31.125 -11.203 1 91.25 33 LEU B CA 1
ATOM 2049 C C . LEU B 1 33 ? -1.312 -31.328 -12.078 1 91.25 33 LEU B C 1
ATOM 2051 O O . LEU B 1 33 ? -1.506 -30.594 -13.055 1 91.25 33 LEU B O 1
ATOM 2055 N N . PRO B 1 34 ? -2.232 -32.188 -11.727 1 87.06 34 PRO B N 1
ATOM 2056 C CA . PRO B 1 34 ? -3.338 -32.562 -12.602 1 87.06 34 PRO B CA 1
ATOM 2057 C C . PRO B 1 34 ? -4.258 -31.391 -12.945 1 87.06 34 PRO B C 1
ATOM 2059 O O . PRO B 1 34 ? -4.953 -31.438 -13.969 1 87.06 34 PRO B O 1
ATOM 2062 N N . SER B 1 35 ? -4.277 -30.375 -12.148 1 88.75 35 SER B N 1
ATOM 2063 C CA . SER B 1 35 ? -5.184 -29.25 -12.391 1 88.75 35 SER B CA 1
ATOM 2064 C C . SER B 1 35 ? -4.566 -28.234 -13.352 1 88.75 35 SER B C 1
ATOM 2066 O O . SER B 1 35 ? -5.219 -27.266 -13.742 1 88.75 35 SER B O 1
ATOM 2068 N N . VAL B 1 36 ? -3.354 -28.453 -13.719 1 92.12 36 VAL B N 1
ATOM 2069 C CA . VAL B 1 36 ? -2.643 -27.531 -14.609 1 92.12 36 VAL B CA 1
ATOM 2070 C C . VAL B 1 36 ? -2.588 -28.125 -16.016 1 92.12 36 VAL B C 1
ATOM 2072 O O . VAL B 1 36 ? -2.127 -29.25 -16.219 1 92.12 36 VAL B O 1
ATOM 2075 N N . HIS B 1 37 ? -3.072 -27.406 -16.984 1 93.31 37 HIS B N 1
ATOM 2076 C CA . HIS B 1 37 ? -3.049 -27.828 -18.391 1 93.31 37 HIS B CA 1
ATOM 2077 C C . HIS B 1 37 ? -2.088 -26.984 -19.203 1 93.31 37 HIS B C 1
ATOM 2079 O O . HIS B 1 37 ? -2.131 -25.75 -19.141 1 93.31 37 HIS B O 1
ATOM 2085 N N . ILE B 1 38 ? -1.272 -27.672 -20.016 1 95.06 38 ILE B N 1
ATOM 2086 C CA . ILE B 1 38 ? -0.35 -26.953 -20.891 1 95.06 38 ILE B CA 1
ATOM 2087 C C . ILE B 1 38 ? -1.04 -26.641 -22.219 1 95.06 38 ILE B C 1
ATOM 2089 O O . ILE B 1 38 ? -1.328 -27.547 -23 1 95.06 38 ILE B O 1
ATOM 2093 N N . ASP B 1 39 ? -1.251 -25.422 -22.406 1 92.94 39 ASP B N 1
ATOM 2094 C CA . ASP B 1 39 ? -1.852 -25 -23.672 1 92.94 39 ASP B CA 1
ATOM 2095 C C . ASP B 1 39 ? -0.789 -24.828 -24.75 1 92.94 39 ASP B C 1
ATOM 2097 O O . ASP B 1 39 ? -1.028 -25.125 -25.922 1 92.94 39 ASP B O 1
ATOM 2101 N N . GLU B 1 40 ? 0.308 -24.281 -24.344 1 93.69 40 GLU B N 1
ATOM 2102 C CA . GLU B 1 40 ? 1.397 -24.047 -25.281 1 93.69 40 GLU B CA 1
ATOM 2103 C C . GLU B 1 40 ? 2.75 -24.062 -24.578 1 93.69 40 GLU B C 1
ATOM 2105 O O . GLU B 1 40 ? 2.881 -23.547 -23.469 1 93.69 40 GLU B O 1
ATOM 2110 N N . ILE B 1 41 ? 3.688 -24.688 -25.203 1 95.31 41 ILE B N 1
ATOM 2111 C CA . ILE B 1 41 ? 5.082 -24.625 -24.781 1 95.31 41 ILE B CA 1
ATOM 2112 C C . ILE B 1 41 ? 5.992 -24.531 -26 1 95.31 41 ILE B C 1
ATOM 2114 O O . ILE B 1 41 ? 5.91 -25.375 -26.906 1 95.31 41 ILE B O 1
ATOM 2118 N N . ASN B 1 42 ? 6.688 -23.438 -26.047 1 92.56 42 ASN B N 1
ATOM 2119 C CA . ASN B 1 42 ? 7.52 -23.156 -27.219 1 92.56 42 ASN B CA 1
ATOM 2120 C C . ASN B 1 42 ? 8.938 -22.766 -26.812 1 92.56 42 ASN B C 1
ATOM 2122 O O . ASN B 1 42 ? 9.141 -21.688 -26.234 1 92.56 42 ASN B O 1
ATOM 2126 N N . VAL B 1 43 ? 9.961 -23.562 -27.234 1 91.94 43 VAL B N 1
ATOM 2127 C CA . VAL B 1 43 ? 11.344 -23.328 -26.859 1 91.94 43 VAL B CA 1
ATOM 2128 C C . VAL B 1 43 ? 11.891 -22.109 -27.609 1 91.94 43 VAL B C 1
ATOM 2130 O O . VAL B 1 43 ? 12.531 -21.25 -27.016 1 91.94 43 VAL B O 1
ATOM 2133 N N . ALA B 1 44 ? 11.656 -22.016 -28.844 1 89.5 44 ALA B N 1
ATOM 2134 C CA . ALA B 1 44 ? 12.195 -20.969 -29.703 1 89.5 44 ALA B CA 1
ATOM 2135 C C . ALA B 1 44 ? 11.734 -19.594 -29.219 1 89.5 44 ALA B C 1
ATOM 2137 O O . ALA B 1 44 ? 12.531 -18.641 -29.172 1 89.5 44 ALA B O 1
ATOM 2138 N N . ASN B 1 45 ? 10.516 -19.547 -28.766 1 89.94 45 ASN B N 1
ATOM 2139 C CA . ASN B 1 45 ? 9.953 -18.266 -28.344 1 89.94 45 ASN B CA 1
ATOM 2140 C C . ASN B 1 45 ? 10.023 -18.094 -26.828 1 89.94 45 ASN B C 1
ATOM 2142 O O . ASN B 1 45 ? 9.57 -17.078 -26.297 1 89.94 45 ASN B O 1
ATOM 2146 N N . GLN B 1 46 ? 10.469 -19.078 -26.125 1 89.94 46 GLN B N 1
ATOM 2147 C CA . GLN B 1 46 ? 10.602 -19.062 -24.672 1 89.94 46 GLN B CA 1
ATOM 2148 C C . GLN B 1 46 ? 9.25 -18.812 -24 1 89.94 46 GLN B C 1
ATOM 2150 O O . GLN B 1 46 ? 9.148 -18.016 -23.062 1 89.94 46 GLN B O 1
ATOM 2155 N N . ARG B 1 47 ? 8.25 -19.547 -24.531 1 88.81 47 ARG B N 1
ATOM 2156 C CA . ARG B 1 47 ? 6.871 -19.25 -24.156 1 88.81 47 ARG B CA 1
ATOM 2157 C C . ARG B 1 47 ? 6.184 -20.484 -23.578 1 88.81 47 ARG B C 1
ATOM 2159 O O . ARG B 1 47 ? 6.262 -21.578 -24.141 1 88.81 47 ARG B O 1
ATOM 2166 N N . LEU B 1 48 ? 5.598 -20.312 -22.391 1 92 48 LEU B N 1
ATOM 2167 C CA . LEU B 1 48 ? 4.789 -21.328 -21.734 1 92 48 LEU B CA 1
ATOM 2168 C C . LEU B 1 48 ? 3.412 -20.781 -21.375 1 92 48 LEU B C 1
ATOM 2170 O O . LEU B 1 48 ? 3.307 -19.766 -20.688 1 92 48 LEU B O 1
ATOM 2174 N N . VAL B 1 49 ? 2.34 -21.375 -21.938 1 89.44 49 VAL B N 1
ATOM 2175 C CA . VAL B 1 49 ? 0.976 -20.953 -21.625 1 89.44 49 VAL B CA 1
ATOM 2176 C C . VAL B 1 49 ? 0.245 -22.078 -20.891 1 89.44 49 VAL B C 1
ATOM 2178 O O . VAL B 1 49 ? 0.163 -23.203 -21.391 1 89.44 49 VAL B O 1
ATOM 2181 N N . LEU B 1 50 ? -0.202 -21.719 -19.75 1 90.75 50 LEU B N 1
ATOM 2182 C CA . LEU B 1 50 ? -0.899 -22.703 -18.922 1 90.75 50 LEU B CA 1
ATOM 2183 C C . LEU B 1 50 ? -2.348 -22.281 -18.703 1 90.75 50 LEU B C 1
ATOM 2185 O O . LEU B 1 50 ? -2.66 -21.094 -18.672 1 90.75 50 LEU B O 1
ATOM 2189 N N . ARG B 1 51 ? -3.189 -23.25 -18.594 1 88.81 51 ARG B N 1
ATOM 2190 C CA . ARG B 1 51 ? -4.562 -23.062 -18.141 1 88.81 51 ARG B CA 1
ATOM 2191 C C . ARG B 1 51 ? -4.738 -23.547 -16.719 1 88.81 51 ARG B C 1
ATOM 2193 O O . ARG B 1 51 ? -4.449 -24.703 -16.406 1 88.81 51 ARG B O 1
ATOM 2200 N N . LEU B 1 52 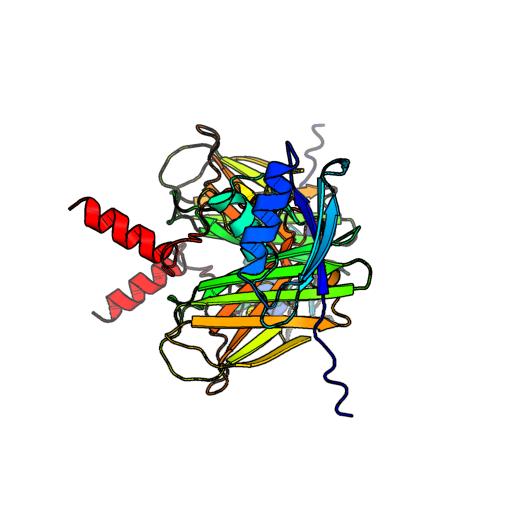? -5.098 -22.562 -15.898 1 85.56 52 LEU B N 1
ATOM 2201 C CA . LEU B 1 52 ? -5.23 -22.844 -14.469 1 85.56 52 LEU B CA 1
ATOM 2202 C C . LEU B 1 52 ? -6.688 -22.781 -14.039 1 85.56 52 LEU B C 1
ATOM 2204 O O . LEU B 1 52 ? -7.516 -22.172 -14.719 1 85.56 52 LEU B O 1
ATOM 2208 N N . ASN B 1 53 ? -6.977 -23.453 -12.93 1 81.31 53 ASN B N 1
ATOM 2209 C CA . ASN B 1 53 ? -8.273 -23.344 -12.281 1 81.31 53 ASN B CA 1
ATOM 2210 C C . ASN B 1 53 ? -8.133 -23.141 -10.773 1 81.31 53 ASN B C 1
ATOM 2212 O O . ASN B 1 53 ? -7.031 -22.875 -10.281 1 81.31 53 ASN B O 1
ATOM 2216 N N . G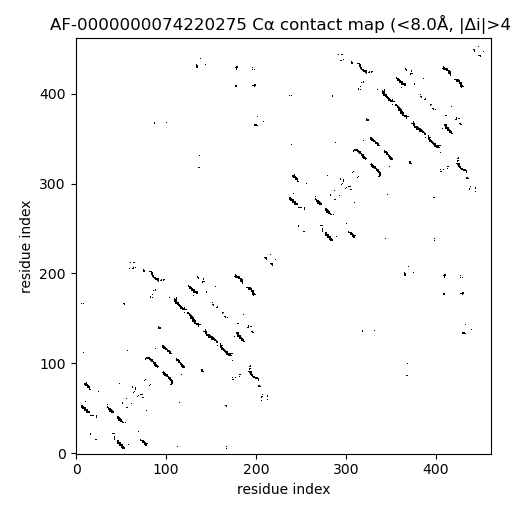LU B 1 54 ? -9.219 -23.094 -10.047 1 75.5 54 GLU B N 1
ATOM 2217 C CA . GLU B 1 54 ? -9.219 -22.75 -8.625 1 75.5 54 GLU B CA 1
ATOM 2218 C C . GLU B 1 54 ? -8.43 -23.781 -7.812 1 75.5 54 GLU B C 1
ATOM 2220 O O . GLU B 1 54 ? -7.914 -23.453 -6.738 1 75.5 54 GLU B O 1
ATOM 2225 N N . SER B 1 55 ? -8.281 -24.984 -8.344 1 80.88 55 SER B N 1
ATOM 2226 C CA . SER B 1 55 ? -7.574 -26.047 -7.625 1 80.88 55 SER B CA 1
ATOM 2227 C C . SER B 1 55 ? -6.094 -26.078 -7.996 1 80.88 55 SER B C 1
ATOM 2229 O O . SER B 1 55 ? -5.301 -26.766 -7.355 1 80.88 55 SER B O 1
ATOM 2231 N N . SER B 1 56 ? -5.773 -25.281 -8.984 1 86.56 56 SER B N 1
ATOM 2232 C CA . SER B 1 56 ? -4.383 -25.234 -9.43 1 86.56 56 SER B CA 1
ATOM 2233 C C . SER B 1 56 ? -3.5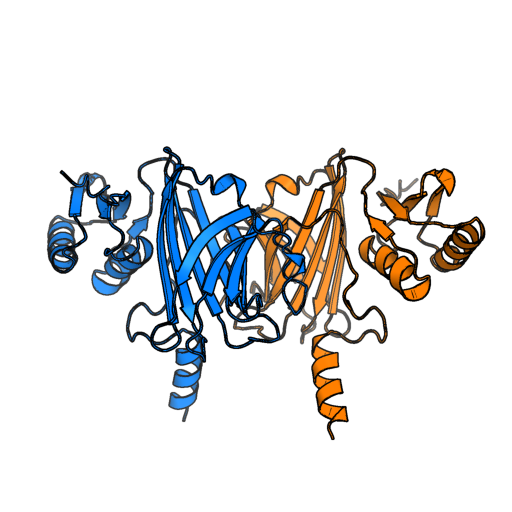29 -24.391 -8.492 1 86.56 56 SER B C 1
ATOM 2235 O O . SER B 1 56 ? -4.043 -23.516 -7.801 1 86.56 56 SER B O 1
ATOM 2237 N N . PRO B 1 57 ? -2.186 -24.719 -8.461 1 85.06 57 PRO B N 1
ATOM 2238 C CA . PRO B 1 57 ? -1.297 -23.719 -7.863 1 85.06 57 PRO B CA 1
ATOM 2239 C C . PRO B 1 57 ? -1.402 -22.359 -8.539 1 85.06 57 PRO B C 1
ATOM 2241 O O . PRO B 1 57 ? -1.789 -22.266 -9.703 1 85.06 57 PRO B O 1
ATOM 2244 N N . SER B 1 58 ? -1.213 -21.328 -7.758 1 80.88 58 SER B N 1
ATOM 2245 C CA . SER B 1 58 ? -1.23 -19.984 -8.328 1 80.88 58 SER B CA 1
ATOM 2246 C C . SER B 1 58 ? -0.117 -19.812 -9.352 1 80.88 58 SER B C 1
ATOM 2248 O O . SER B 1 58 ? 0.836 -20.594 -9.383 1 80.88 58 SER B O 1
ATOM 2250 N N . ALA B 1 59 ? -0.308 -18.75 -10.164 1 82.62 59 ALA B N 1
ATOM 2251 C CA . ALA B 1 59 ? 0.734 -18.453 -11.141 1 82.62 59 ALA B CA 1
ATOM 2252 C C . ALA B 1 59 ? 2.082 -18.25 -10.453 1 82.62 59 ALA B C 1
ATOM 2254 O O . ALA B 1 59 ? 3.113 -18.703 -10.953 1 82.62 59 ALA B O 1
ATOM 2255 N N . PHE B 1 60 ? 1.994 -17.688 -9.344 1 76.5 60 PHE B N 1
ATOM 2256 C CA . PHE B 1 60 ? 3.225 -17.406 -8.609 1 76.5 60 PHE B CA 1
ATOM 2257 C C . PHE B 1 60 ? 3.848 -18.688 -8.078 1 76.5 60 PHE B C 1
ATOM 2259 O O . PHE B 1 60 ? 5.07 -18.844 -8.094 1 76.5 60 PHE B O 1
ATOM 2266 N N . GLU B 1 61 ? 3.066 -19.562 -7.617 1 82.44 61 GLU B N 1
ATOM 2267 C CA . GLU B 1 61 ? 3.574 -20.859 -7.156 1 82.44 61 GLU B CA 1
ATOM 2268 C C . GLU B 1 61 ? 4.219 -21.641 -8.297 1 82.44 61 GLU B C 1
ATOM 2270 O O . GLU B 1 61 ? 5.238 -22.297 -8.102 1 82.44 61 GLU B O 1
ATOM 2275 N N . ILE B 1 62 ? 3.586 -21.547 -9.367 1 87.81 62 ILE B N 1
ATOM 2276 C CA . ILE B 1 62 ? 4.125 -22.234 -10.539 1 87.81 62 ILE B CA 1
ATOM 2277 C C . ILE B 1 62 ? 5.461 -21.609 -10.938 1 87.81 62 ILE B C 1
ATOM 2279 O O . ILE B 1 62 ? 6.426 -22.328 -11.227 1 87.81 62 ILE B O 1
ATOM 2283 N N . GLN B 1 63 ? 5.488 -20.297 -10.938 1 84.19 63 GLN B N 1
ATOM 2284 C CA . GLN B 1 63 ? 6.742 -19.609 -11.227 1 84.19 63 GLN B CA 1
ATOM 2285 C C . GLN B 1 63 ? 7.848 -20.062 -10.273 1 84.19 63 GLN B C 1
ATOM 2287 O O . GLN B 1 63 ? 8.969 -20.344 -10.703 1 84.19 63 GLN B O 1
ATOM 2292 N N . ASN B 1 64 ? 7.516 -20.094 -9.047 1 81.5 64 ASN B N 1
ATOM 2293 C CA . ASN B 1 64 ? 8.477 -20.516 -8.031 1 81.5 64 ASN B CA 1
ATOM 2294 C C . ASN B 1 64 ? 8.953 -21.938 -8.289 1 81.5 64 ASN B C 1
ATOM 2296 O O . ASN B 1 64 ? 10.141 -22.234 -8.133 1 81.5 64 ASN B O 1
ATOM 2300 N N . LEU B 1 65 ? 8.039 -22.766 -8.617 1 87 65 LEU B N 1
ATOM 2301 C CA . LEU B 1 65 ? 8.367 -24.156 -8.922 1 87 65 LEU B CA 1
ATOM 2302 C C . LEU B 1 65 ? 9.352 -24.25 -10.078 1 87 65 LEU B C 1
ATOM 2304 O O . LEU B 1 65 ? 10.375 -24.938 -9.984 1 87 65 LEU B O 1
ATOM 2308 N N . LEU B 1 66 ? 9.109 -23.531 -11.102 1 89.5 66 LEU B N 1
ATOM 2309 C CA . LEU B 1 66 ? 9.953 -23.578 -12.297 1 89.5 66 LEU B CA 1
ATOM 2310 C C . LEU B 1 66 ? 11.328 -22.969 -12.016 1 89.5 66 LEU B C 1
ATOM 2312 O O . LEU B 1 66 ? 12.344 -23.484 -12.484 1 89.5 66 LEU B O 1
ATOM 2316 N N . GLU B 1 67 ? 11.328 -21.938 -11.234 1 84.75 67 GLU B N 1
ATOM 2317 C CA . GLU B 1 67 ? 12.586 -21.25 -10.953 1 84.75 67 GLU B CA 1
ATOM 2318 C C . GLU B 1 67 ? 13.43 -22.047 -9.953 1 84.75 67 GLU B C 1
ATOM 2320 O O . GLU B 1 67 ? 14.625 -22.234 -10.164 1 84.75 67 GLU B O 1
ATOM 2325 N N . ASN B 1 68 ? 12.891 -22.531 -8.961 1 82.94 68 ASN B N 1
ATOM 2326 C CA . ASN B 1 68 ? 13.656 -23.109 -7.863 1 82.94 68 ASN B CA 1
ATOM 2327 C C . ASN B 1 68 ? 13.898 -24.609 -8.07 1 82.94 68 ASN B C 1
ATOM 2329 O O . ASN B 1 68 ? 14.969 -25.125 -7.75 1 82.94 68 ASN B O 1
ATOM 2333 N N . LYS B 1 69 ? 12.945 -25.312 -8.516 1 87.56 69 LYS B N 1
ATOM 2334 C CA . LYS B 1 69 ? 13.102 -26.75 -8.703 1 87.56 69 LYS B CA 1
ATOM 2335 C C . LYS B 1 69 ? 13.773 -27.047 -10.039 1 87.56 69 LYS B C 1
ATOM 2337 O O . LYS B 1 69 ? 14.633 -27.938 -10.125 1 87.56 69 LYS B O 1
ATOM 2342 N N . LEU B 1 70 ? 13.406 -26.297 -11.062 1 90.94 70 LEU B N 1
ATOM 2343 C CA . LEU B 1 70 ? 13.945 -26.609 -12.383 1 90.94 70 LEU B CA 1
ATOM 2344 C C . LEU B 1 70 ? 15.078 -25.656 -12.75 1 90.94 70 LEU B C 1
ATOM 2346 O O . LEU B 1 70 ? 15.734 -25.828 -13.773 1 90.94 70 LEU B O 1
ATOM 2350 N N . GLN B 1 71 ? 15.266 -24.609 -11.969 1 87.5 71 GLN B N 1
ATOM 2351 C CA . GLN B 1 71 ? 16.328 -23.625 -12.18 1 87.5 71 GLN B CA 1
ATOM 2352 C C . GLN B 1 71 ? 16.188 -22.953 -13.547 1 87.5 71 GLN B C 1
ATOM 2354 O O . GLN B 1 71 ? 17.188 -22.812 -14.273 1 87.5 71 GLN B O 1
ATOM 2359 N N . LEU B 1 72 ? 15.047 -22.766 -13.922 1 88.5 72 LEU B N 1
ATOM 2360 C CA . LEU B 1 72 ? 14.766 -22.047 -15.156 1 88.5 72 LEU B CA 1
ATOM 2361 C C . LEU B 1 72 ? 14.258 -20.641 -14.859 1 88.5 72 LEU B C 1
ATOM 2363 O O . LEU B 1 72 ? 13.258 -20.469 -14.156 1 88.5 72 LEU B O 1
ATOM 2367 N N . ASN B 1 73 ? 14.891 -19.641 -15.375 1 82.81 73 ASN B N 1
ATOM 2368 C CA . ASN B 1 73 ? 14.383 -18.281 -15.227 1 82.81 73 ASN B CA 1
ATOM 2369 C C . ASN B 1 73 ? 12.977 -18.141 -15.805 1 82.81 73 ASN B C 1
ATOM 2371 O O . ASN B 1 73 ? 12.734 -18.516 -16.953 1 82.81 73 ASN B O 1
ATOM 2375 N N . THR B 1 74 ? 12.086 -17.766 -15 1 83.5 74 THR B N 1
ATOM 2376 C CA . THR B 1 74 ? 10.68 -17.734 -15.383 1 83.5 74 THR B CA 1
ATOM 2377 C C . THR B 1 74 ? 10.031 -16.422 -14.953 1 83.5 74 THR B C 1
ATOM 2379 O O . THR B 1 74 ? 10.242 -15.953 -13.836 1 83.5 74 THR B O 1
ATOM 2382 N N . ILE B 1 75 ? 9.297 -15.789 -15.891 1 77.94 75 ILE B N 1
ATOM 2383 C CA . ILE B 1 75 ? 8.555 -14.57 -15.594 1 77.94 75 ILE B CA 1
ATOM 2384 C C . ILE B 1 75 ? 7.094 -14.742 -16.016 1 77.94 75 ILE B C 1
ATOM 2386 O O . ILE B 1 75 ? 6.805 -15.32 -17.062 1 77.94 75 ILE B O 1
ATOM 2390 N N . ILE B 1 76 ? 6.211 -14.32 -15.172 1 77.69 76 ILE B N 1
ATOM 2391 C CA . ILE B 1 76 ? 4.797 -14.352 -15.531 1 77.69 76 ILE B CA 1
ATOM 2392 C C . ILE B 1 76 ? 4.484 -13.219 -16.5 1 77.69 76 ILE B C 1
ATOM 2394 O O . ILE B 1 76 ? 4.738 -12.047 -16.203 1 77.69 76 ILE B O 1
ATOM 2398 N N . ARG B 1 77 ? 4.285 -13.352 -17.672 1 68.88 77 ARG B N 1
ATOM 2399 C CA . ARG B 1 77 ? 3.982 -12.336 -18.672 1 68.88 77 ARG B CA 1
ATOM 2400 C C . ARG B 1 77 ? 2.479 -12.141 -18.828 1 68.88 77 ARG B C 1
ATOM 2402 O O . ARG B 1 77 ? 2.021 -11.078 -19.25 1 68.88 77 ARG B O 1
ATOM 2409 N N . GLY B 1 78 ? 1.586 -12.734 -17.984 1 56.59 78 GLY B N 1
ATOM 2410 C CA . GLY B 1 78 ? 0.166 -12.703 -18.312 1 56.59 78 GLY B CA 1
ATOM 2411 C C . GLY B 1 78 ? -0.114 -12.766 -19.797 1 56.59 78 GLY B C 1
ATOM 2412 O O . GLY B 1 78 ? 0.797 -12.617 -20.609 1 56.59 78 GLY B O 1
ATOM 2413 N N . THR B 1 79 ? -1.041 -13.477 -20.281 1 51.12 79 THR B N 1
ATOM 2414 C CA . THR B 1 79 ? -1.418 -13.516 -21.688 1 51.12 79 THR B CA 1
ATOM 2415 C C . THR B 1 79 ? -1.597 -12.102 -22.234 1 51.12 79 THR B C 1
ATOM 2417 O O . THR B 1 79 ? -2.605 -11.445 -21.969 1 51.12 79 THR B O 1
ATOM 2420 N N . GLY B 1 80 ? -0.423 -11.438 -22.734 1 55.69 80 GLY B N 1
ATOM 2421 C CA . GLY B 1 80 ? -0.496 -10.102 -23.297 1 55.69 80 GLY B CA 1
ATOM 2422 C C . GLY B 1 80 ? -0.165 -9.008 -22.297 1 55.69 80 GLY B C 1
ATOM 2423 O O . GLY B 1 80 ? 0.68 -9.203 -21.422 1 55.69 80 GLY B O 1
ATOM 2424 N N . ASN B 1 81 ? -0.833 -7.82 -22.438 1 64.5 81 ASN B N 1
ATOM 2425 C CA . ASN B 1 81 ? -0.693 -6.711 -21.5 1 64.5 81 ASN B CA 1
ATOM 2426 C C . ASN B 1 81 ? -1.389 -7.004 -20.172 1 64.5 81 ASN B C 1
ATOM 2428 O O . ASN B 1 81 ? -2.578 -7.328 -20.141 1 64.5 81 ASN B O 1
ATOM 2432 N N . PHE B 1 82 ? -0.647 -7.52 -19.188 1 75.25 82 PHE B N 1
ATOM 2433 C CA . PHE B 1 82 ? -1.303 -7.824 -17.922 1 75.25 82 PHE B CA 1
ATOM 2434 C C . PHE B 1 82 ? -0.875 -6.84 -16.828 1 75.25 82 PHE B C 1
ATOM 2436 O O . PHE B 1 82 ? 0.113 -6.121 -17 1 75.25 82 PHE B O 1
ATOM 2443 N N . ILE B 1 83 ? -1.762 -6.723 -15.891 1 84.44 83 ILE B N 1
ATOM 2444 C CA . ILE B 1 83 ? -1.483 -5.926 -14.695 1 84.44 83 ILE B CA 1
ATOM 2445 C C . ILE B 1 83 ? -1.275 -6.844 -13.5 1 84.44 83 ILE B C 1
ATOM 2447 O O . ILE B 1 83 ? -2.039 -7.793 -13.297 1 84.44 83 ILE B O 1
ATOM 2451 N N . ALA B 1 84 ? -0.123 -6.676 -12.836 1 87.44 84 ALA B N 1
ATOM 2452 C CA . ALA B 1 84 ? 0.144 -7.402 -11.594 1 87.44 84 ALA B CA 1
ATOM 2453 C C . ALA B 1 84 ? 0.055 -6.473 -10.383 1 87.44 84 ALA B C 1
ATOM 2455 O O . ALA B 1 84 ? 0.514 -5.328 -10.438 1 87.44 84 ALA B O 1
ATOM 2456 N N . ALA B 1 85 ? -0.601 -6.93 -9.367 1 93.12 85 ALA B N 1
ATOM 2457 C CA . ALA B 1 85 ? -0.686 -6.195 -8.109 1 93.12 85 ALA B CA 1
ATOM 2458 C C . ALA B 1 85 ? -0.438 -7.121 -6.918 1 93.12 85 ALA B C 1
ATOM 2460 O O . ALA B 1 85 ? -0.585 -8.344 -7.031 1 93.12 85 ALA B O 1
ATOM 2461 N N . VAL B 1 86 ? 0.018 -6.531 -5.852 1 93.12 86 VAL B N 1
ATOM 2462 C CA . VAL B 1 86 ? 0.36 -7.285 -4.652 1 93.12 86 VAL B CA 1
ATOM 2463 C C . VAL B 1 86 ? -0.064 -6.504 -3.41 1 93.12 86 VAL B C 1
ATOM 2465 O O . VAL B 1 86 ? -0.132 -5.273 -3.438 1 93.12 86 VAL B O 1
ATOM 2468 N N . GLY B 1 87 ? -0.411 -7.211 -2.406 1 95.06 87 GLY B N 1
ATOM 2469 C CA . GLY B 1 87 ? -0.697 -6.645 -1.098 1 95.06 87 GLY B CA 1
ATOM 2470 C C . GLY B 1 87 ? -0.083 -7.434 0.042 1 95.06 87 GLY B C 1
ATOM 2471 O O . GLY B 1 87 ? -0.271 -8.648 0.134 1 95.06 87 GLY B O 1
ATOM 2472 N N . GLU B 1 88 ? 0.665 -6.801 0.855 1 93.5 88 GLU B N 1
ATOM 2473 C CA . GLU B 1 88 ? 1.206 -7.414 2.064 1 93.5 88 GLU B CA 1
ATOM 2474 C C . GLU B 1 88 ? 0.3 -7.156 3.266 1 93.5 88 GLU B C 1
ATOM 2476 O O . GLU B 1 88 ? 0.271 -6.047 3.803 1 93.5 88 GLU B O 1
ATOM 2481 N N . LEU B 1 89 ? -0.368 -8.211 3.678 1 94.94 89 LEU B N 1
ATOM 2482 C CA . LEU B 1 89 ? -1.34 -8.07 4.758 1 94.94 89 LEU B CA 1
ATOM 2483 C C . LEU B 1 89 ? -0.649 -8.109 6.117 1 94.94 89 LEU B C 1
ATOM 2485 O O . LEU B 1 89 ? 0.239 -8.93 6.348 1 94.94 89 LEU B O 1
ATOM 2489 N N . ARG B 1 90 ? -1.09 -7.199 6.949 1 92.75 90 ARG B N 1
ATOM 2490 C CA . ARG B 1 90 ? -0.688 -7.16 8.352 1 92.75 90 ARG B CA 1
ATOM 2491 C C . ARG B 1 90 ? -1.903 -7.062 9.266 1 92.75 90 ARG B C 1
ATOM 2493 O O . ARG B 1 90 ? -2.895 -6.414 8.922 1 92.75 90 ARG B O 1
ATOM 2500 N N . GLY B 1 91 ? -1.687 -7.688 10.359 1 95.12 91 GLY B N 1
ATOM 2501 C CA . GLY B 1 91 ? -2.771 -7.668 11.328 1 95.12 91 GLY B CA 1
ATOM 2502 C C . GLY B 1 91 ? -2.926 -6.328 12.023 1 95.12 91 GLY B C 1
ATOM 2503 O O . GLY B 1 91 ? -1.969 -5.555 12.117 1 95.12 91 GLY B O 1
ATOM 2504 N N . SER B 1 92 ? -4.195 -6.102 12.477 1 95.06 92 SER B N 1
ATOM 2505 C CA . SER B 1 92 ? -4.441 -4.949 13.336 1 95.06 92 SER B CA 1
ATOM 2506 C C . SER B 1 92 ? -3.74 -5.105 14.68 1 95.06 92 SER B C 1
ATOM 2508 O O . SER B 1 92 ? -3.141 -6.145 14.961 1 95.06 92 SER B O 1
ATOM 2510 N N . ASP B 1 93 ? -3.848 -4.023 15.477 1 91.06 93 ASP B N 1
ATOM 2511 C CA . ASP B 1 93 ? -3.229 -4.07 16.797 1 91.06 93 ASP B CA 1
ATOM 2512 C C . ASP B 1 93 ? -3.846 -5.176 17.656 1 91.06 93 ASP B C 1
ATOM 2514 O O . ASP B 1 93 ? -3.176 -5.746 18.516 1 91.06 93 ASP B O 1
ATOM 2518 N N . HIS B 1 94 ? -5.066 -5.48 17.391 1 93.69 94 HIS B N 1
ATOM 2519 C CA . HIS B 1 94 ? -5.746 -6.52 18.156 1 93.69 94 HIS B CA 1
ATOM 2520 C C . HIS B 1 94 ? -5.375 -7.91 17.641 1 93.69 94 HIS B C 1
ATOM 2522 O O . HIS B 1 94 ? -5.621 -8.906 18.328 1 93.69 94 HIS B O 1
ATOM 2528 N N . TYR B 1 95 ? -4.777 -7.969 16.5 1 95 95 TYR B N 1
ATOM 2529 C CA . TYR B 1 95 ? -4.398 -9.227 15.883 1 95 95 TYR B CA 1
ATOM 2530 C C . TYR B 1 95 ? -2.98 -9.164 15.328 1 95 95 TYR B C 1
ATOM 2532 O O . TYR B 1 95 ? -2.75 -9.461 14.156 1 95 95 TYR B O 1
ATOM 2540 N N . PRO B 1 96 ? -2.018 -8.852 16.141 1 91.81 96 PRO B N 1
ATOM 2541 C CA . PRO B 1 96 ? -0.659 -8.547 15.68 1 91.81 96 PRO B CA 1
ATOM 2542 C C . PRO B 1 96 ? 0.04 -9.758 15.055 1 91.81 96 PRO B C 1
ATOM 2544 O O . PRO B 1 96 ? 1.035 -9.602 14.344 1 91.81 96 PRO B O 1
ATOM 2547 N N . GLY B 1 97 ? -0.45 -10.953 15.219 1 92.19 97 GLY B N 1
ATOM 2548 C CA . GLY B 1 97 ? 0.197 -12.148 14.695 1 92.19 97 GLY B CA 1
ATOM 2549 C C . GLY B 1 97 ? -0.218 -12.477 13.281 1 92.19 97 GLY B C 1
ATOM 2550 O O . GLY B 1 97 ? 0.377 -13.352 12.641 1 92.19 97 GLY B O 1
ATOM 2551 N N . VAL B 1 98 ? -1.152 -11.766 12.797 1 94.19 98 VAL B N 1
ATOM 2552 C CA . VAL B 1 98 ? -1.687 -12.086 11.477 1 94.19 98 VAL B CA 1
ATOM 2553 C C . VAL B 1 98 ? -0.835 -11.422 10.398 1 94.19 98 VAL B C 1
ATOM 2555 O O . VAL B 1 98 ? -0.499 -10.234 10.508 1 94.19 98 VAL B O 1
ATOM 2558 N N . PHE B 1 99 ? -0.471 -12.164 9.414 1 92.25 99 PHE B N 1
ATOM 2559 C CA . PHE B 1 99 ? 0.307 -11.656 8.289 1 92.25 99 PHE B CA 1
ATOM 2560 C C . PHE B 1 99 ? 0.08 -12.5 7.043 1 92.25 99 PHE B C 1
ATOM 2562 O O . PHE B 1 99 ? -0.352 -13.656 7.141 1 92.25 99 PHE B O 1
ATOM 2569 N N . GLY B 1 100 ? 0.283 -11.898 5.867 1 92.44 100 GLY B N 1
ATOM 2570 C CA . GLY B 1 100 ? 0.103 -12.656 4.641 1 92.44 100 GLY B CA 1
ATOM 2571 C C . GLY B 1 100 ? 0.353 -11.836 3.389 1 92.44 100 GLY B C 1
ATOM 2572 O O . GLY B 1 100 ? 0.821 -10.703 3.469 1 92.44 100 GLY B O 1
ATOM 2573 N N . VAL B 1 101 ? 0.18 -12.484 2.277 1 90.25 101 VAL B N 1
ATOM 2574 C CA . VAL B 1 101 ? 0.388 -11.844 0.982 1 90.25 101 VAL B CA 1
ATOM 2575 C C . VAL B 1 101 ? -0.777 -12.172 0.051 1 90.25 101 VAL B C 1
ATOM 2577 O O . VAL B 1 101 ? -1.296 -13.289 0.064 1 90.25 101 VAL B O 1
ATOM 2580 N N . ALA B 1 102 ? -1.203 -11.211 -0.617 1 94.31 102 ALA B N 1
ATOM 2581 C CA . ALA B 1 102 ? -2.213 -11.359 -1.661 1 94.31 102 ALA B CA 1
ATOM 2582 C C . ALA B 1 102 ? -1.675 -10.914 -3.016 1 94.31 102 ALA B C 1
ATOM 2584 O O . ALA B 1 102 ? -0.932 -9.93 -3.1 1 94.31 102 ALA B O 1
ATOM 2585 N N . ARG B 1 103 ? -2.092 -11.586 -4.027 1 89.31 103 ARG B N 1
ATOM 2586 C CA . ARG B 1 103 ? -1.615 -11.258 -5.367 1 89.31 103 ARG B CA 1
ATOM 2587 C C . ARG B 1 103 ? -2.768 -11.234 -6.367 1 89.31 103 ARG B C 1
ATOM 2589 O O . ARG B 1 103 ? -3.717 -12.008 -6.246 1 89.31 103 ARG B O 1
ATOM 2596 N N . PHE B 1 104 ? -2.621 -10.359 -7.305 1 90.25 104 PHE B N 1
ATOM 2597 C CA . PHE B 1 104 ? -3.566 -10.211 -8.406 1 90.25 104 PHE B CA 1
ATOM 2598 C C . PHE B 1 104 ? -2.848 -10.25 -9.742 1 90.25 104 PHE B C 1
ATOM 2600 O O . PHE B 1 104 ? -1.786 -9.648 -9.906 1 90.25 104 PHE B O 1
ATOM 2607 N N . ILE B 1 105 ? -3.426 -10.961 -10.609 1 85.12 105 ILE B N 1
ATOM 2608 C CA . ILE B 1 105 ? -3.012 -10.898 -12.008 1 85.12 105 ILE B CA 1
ATOM 2609 C C . ILE B 1 105 ? -4.234 -10.688 -12.898 1 85.12 105 ILE B C 1
ATOM 2611 O O . ILE B 1 105 ? -5.199 -11.453 -12.836 1 85.12 105 ILE B O 1
ATOM 2615 N N . GLN B 1 106 ? -4.18 -9.609 -13.648 1 86.69 106 GLN B N 1
ATOM 2616 C CA . GLN B 1 106 ? -5.301 -9.289 -14.523 1 86.69 106 GLN B CA 1
ATOM 2617 C C . GLN B 1 106 ? -4.855 -9.227 -15.984 1 86.69 106 GLN B C 1
ATOM 2619 O O . GLN B 1 106 ? -3.842 -8.609 -16.297 1 86.69 106 GLN B O 1
ATOM 2624 N N . ASN B 1 107 ? -5.645 -9.891 -16.75 1 79.81 107 ASN B N 1
ATOM 2625 C CA . ASN B 1 107 ? -5.32 -9.883 -18.172 1 79.81 107 ASN B CA 1
ATOM 2626 C C . ASN B 1 107 ? -6.059 -8.766 -18.906 1 79.81 107 ASN B C 1
ATOM 2628 O O . ASN B 1 107 ? -6.727 -7.941 -18.297 1 79.81 107 ASN B O 1
ATOM 2632 N N . GLU B 1 108 ? -5.871 -8.664 -20.203 1 77 108 GLU B N 1
ATOM 2633 C CA . GLU B 1 108 ? -6.426 -7.594 -21.031 1 77 108 GLU B CA 1
ATOM 2634 C C . GLU B 1 108 ? -7.953 -7.652 -21.062 1 77 108 GLU B C 1
ATOM 2636 O O . GLU B 1 108 ? -8.617 -6.637 -21.281 1 77 108 GLU B O 1
ATOM 2641 N N . GLN B 1 109 ? -8.492 -8.859 -20.844 1 76.31 109 GLN B N 1
ATOM 2642 C CA . GLN B 1 109 ? -9.945 -9.039 -20.859 1 76.31 109 GLN B CA 1
ATOM 2643 C C . GLN B 1 109 ? -10.555 -8.727 -19.5 1 76.31 109 GLN B C 1
ATOM 2645 O O . GLN B 1 109 ? -11.719 -9.031 -19.25 1 76.31 109 GLN B O 1
ATOM 2650 N N . LYS B 1 110 ? -9.734 -8.242 -18.531 1 80.44 110 LYS B N 1
ATOM 2651 C CA . LYS B 1 110 ? -10.141 -7.828 -17.188 1 80.44 110 LYS B CA 1
ATOM 2652 C C . LYS B 1 110 ? -10.562 -9.031 -16.344 1 80.44 110 LYS B C 1
ATOM 2654 O O . LYS B 1 110 ? -11.453 -8.914 -15.5 1 80.44 110 LYS B O 1
ATOM 2659 N N . GLN B 1 111 ? -10.141 -10.148 -16.797 1 83 111 GLN B N 1
ATOM 2660 C CA . GLN B 1 111 ? -10.203 -11.289 -15.891 1 83 111 GLN B CA 1
ATOM 2661 C C . GLN B 1 111 ? -9.055 -11.266 -14.891 1 83 111 GLN B C 1
ATOM 2663 O O . GLN B 1 111 ? -7.898 -11.047 -15.258 1 83 111 GLN B O 1
ATOM 2668 N N . CYS B 1 112 ? -9.438 -11.406 -13.648 1 88.19 112 CYS B N 1
ATOM 2669 C CA . CYS B 1 112 ? -8.422 -11.281 -12.602 1 88.19 112 CYS B CA 1
ATOM 2670 C C . CYS B 1 112 ? -8.305 -12.57 -11.805 1 88.19 112 CYS B C 1
ATOM 2672 O O . CYS B 1 112 ? -9.312 -13.156 -11.406 1 88.19 112 CYS B O 1
ATOM 2674 N N . LEU B 1 113 ? -7.105 -13.023 -11.742 1 86.25 113 LEU B N 1
ATOM 2675 C CA . LEU B 1 113 ? -6.801 -14.109 -10.82 1 86.25 113 LEU B CA 1
ATOM 2676 C C . LEU B 1 113 ? -6.316 -13.578 -9.477 1 86.25 113 LEU B C 1
ATOM 2678 O O . LEU B 1 113 ? -5.391 -12.766 -9.43 1 86.25 113 LEU B O 1
ATOM 2682 N N . PHE B 1 114 ? -7.055 -14.008 -8.469 1 91.44 114 PHE B N 1
ATOM 2683 C CA . PHE B 1 114 ? -6.734 -13.586 -7.113 1 91.44 114 PHE B CA 1
ATOM 2684 C C . PHE B 1 114 ? -6.246 -14.766 -6.281 1 91.44 114 PHE B C 1
ATOM 2686 O O . PHE B 1 114 ? -6.828 -15.852 -6.332 1 91.44 114 PHE B O 1
ATOM 2693 N N . ASP B 1 115 ? -5.148 -14.523 -5.574 1 87.38 115 ASP B N 1
ATOM 2694 C CA . ASP B 1 115 ? -4.602 -15.516 -4.652 1 87.38 115 ASP B CA 1
ATOM 2695 C C . ASP B 1 115 ? -4.086 -14.852 -3.375 1 87.38 115 ASP B C 1
ATOM 2697 O O . ASP B 1 115 ? -3.357 -13.859 -3.438 1 87.38 115 ASP B O 1
ATOM 2701 N N . ALA B 1 116 ? -4.52 -15.414 -2.24 1 92.19 116 ALA B N 1
ATOM 2702 C CA . ALA B 1 116 ? -4.039 -14.875 -0.968 1 92.19 116 ALA B CA 1
ATOM 2703 C C . ALA B 1 116 ? -3.791 -15.992 0.041 1 92.19 116 ALA B C 1
ATOM 2705 O O . ALA B 1 116 ? -4.57 -16.938 0.128 1 92.19 116 ALA B O 1
ATOM 2706 N N . VAL B 1 117 ? -2.689 -15.914 0.69 1 89.31 117 VAL B N 1
ATOM 2707 C CA . VAL B 1 117 ? -2.357 -16.781 1.818 1 89.31 117 VAL B CA 1
ATOM 2708 C C . VAL B 1 117 ? -2.064 -15.93 3.053 1 89.31 117 VAL B C 1
ATOM 2710 O O . VAL B 1 117 ? -1.162 -15.086 3.035 1 89.31 117 VAL B O 1
ATOM 2713 N N . ILE B 1 118 ? -2.826 -16.109 4.066 1 93.56 118 ILE B N 1
ATOM 2714 C CA . ILE B 1 118 ? -2.732 -15.328 5.293 1 93.56 118 ILE B CA 1
ATOM 2715 C C . ILE B 1 118 ? -2.607 -16.266 6.496 1 93.56 118 ILE B C 1
ATOM 2717 O O . ILE B 1 118 ? -3.363 -17.234 6.621 1 93.56 118 ILE B O 1
ATOM 2721 N N . ASP B 1 119 ? -1.725 -15.984 7.359 1 92.5 119 ASP B N 1
ATOM 2722 C CA . ASP B 1 119 ? -1.432 -16.812 8.523 1 92.5 119 ASP B CA 1
ATOM 2723 C C . ASP B 1 119 ? -1.734 -16.062 9.82 1 92.5 119 ASP B C 1
ATOM 2725 O O . ASP B 1 119 ? -1.959 -14.852 9.805 1 92.5 119 ASP B O 1
ATOM 2729 N N . GLY B 1 120 ? -1.79 -16.859 10.961 1 94.94 120 GLY B N 1
ATOM 2730 C CA . GLY B 1 120 ? -1.866 -16.234 12.273 1 94.94 120 GLY B CA 1
ATOM 2731 C C . GLY B 1 120 ? -3.26 -16.281 12.875 1 94.94 120 GLY B C 1
ATOM 2732 O O . GLY B 1 120 ? -3.533 -15.609 13.867 1 94.94 120 GLY B O 1
ATOM 2733 N N . PHE B 1 121 ? -4.047 -17.016 12.25 1 93.31 121 PHE B N 1
ATOM 2734 C CA . PHE B 1 121 ? -5.395 -17.125 12.789 1 93.31 121 PHE B CA 1
ATOM 2735 C C . PHE B 1 121 ? -5.418 -18.094 13.969 1 93.31 121 PHE B C 1
ATOM 2737 O O . PHE B 1 121 ? -4.75 -19.125 13.945 1 93.31 121 PHE B O 1
ATOM 2744 N N . THR B 1 122 ? -6.137 -17.75 15.023 1 89.12 122 THR B N 1
ATOM 2745 C CA . THR B 1 122 ? -6.086 -18.547 16.25 1 89.12 122 THR B CA 1
ATOM 2746 C C . THR B 1 122 ? -7.453 -19.141 16.562 1 89.12 122 THR B C 1
ATOM 2748 O O . THR B 1 122 ? -7.57 -20.016 17.422 1 89.12 122 THR B O 1
ATOM 2751 N N . ASP B 1 123 ? -8.445 -18.75 15.875 1 84.88 123 ASP B N 1
ATOM 2752 C CA . ASP B 1 123 ? -9.773 -19.266 16.203 1 84.88 123 ASP B CA 1
ATOM 2753 C C . ASP B 1 123 ? -10.453 -19.828 14.953 1 84.88 123 ASP B C 1
ATOM 2755 O O . ASP B 1 123 ? -9.898 -19.781 13.859 1 84.88 123 ASP B O 1
ATOM 2759 N N . SER B 1 124 ? -11.578 -20.5 15.203 1 85.06 124 SER B N 1
ATOM 2760 C CA . SER B 1 124 ? -12.32 -21.172 14.141 1 85.06 124 SER B CA 1
ATOM 2761 C C . SER B 1 124 ? -13.391 -20.266 13.547 1 85.06 124 SER B C 1
ATOM 2763 O O . SER B 1 124 ? -14.375 -20.75 12.977 1 85.06 124 SER B O 1
ATOM 2765 N N . SER B 1 125 ? -13.18 -19.078 13.562 1 91.06 125 SER B N 1
ATOM 2766 C CA . SER B 1 125 ? -14.156 -18.141 13.016 1 91.06 125 SER B CA 1
ATOM 2767 C C . SER B 1 125 ? -14.148 -18.156 11.492 1 91.06 125 SER B C 1
ATOM 2769 O O . SER B 1 125 ? -13.266 -18.75 10.875 1 91.06 125 SER B O 1
ATOM 2771 N N . SER B 1 126 ? -15.25 -17.594 10.984 1 96.19 126 SER B N 1
ATOM 2772 C CA . SER B 1 126 ? -15.312 -17.359 9.539 1 96.19 126 SER B CA 1
ATOM 2773 C C . SER B 1 126 ? -14.945 -15.922 9.195 1 96.19 126 SER B C 1
ATOM 2775 O O . SER B 1 126 ? -15.109 -15.016 10.023 1 96.19 126 SER B O 1
ATOM 2777 N N . TYR B 1 127 ? -14.461 -15.797 7.926 1 96.94 127 TYR B N 1
ATOM 2778 C CA . TYR B 1 127 ? -13.953 -14.492 7.531 1 96.94 127 TYR B CA 1
ATOM 2779 C C . TYR B 1 127 ? -14.445 -14.109 6.141 1 96.94 127 TYR B C 1
ATOM 2781 O O . TYR B 1 127 ? -14.734 -14.984 5.316 1 96.94 127 TYR B O 1
ATOM 2789 N N . ASN B 1 128 ? -14.586 -12.836 5.973 1 97.69 128 ASN B N 1
ATOM 2790 C CA . ASN B 1 128 ? -14.797 -12.25 4.652 1 97.69 128 ASN B CA 1
ATOM 2791 C C . ASN B 1 128 ? -13.562 -11.492 4.172 1 97.69 128 ASN B C 1
ATOM 2793 O O . ASN B 1 128 ? -12.852 -10.883 4.969 1 97.69 128 ASN B O 1
ATOM 2797 N N . VAL B 1 129 ? -13.328 -11.602 2.898 1 97.56 129 VAL B N 1
ATOM 2798 C CA . VAL B 1 129 ? -12.227 -10.875 2.27 1 97.56 129 VAL B CA 1
ATOM 2799 C C . VAL B 1 129 ? -12.773 -9.922 1.206 1 97.56 129 VAL B C 1
ATOM 2801 O O . VAL B 1 129 ? -13.555 -10.336 0.343 1 97.56 129 VAL B O 1
ATOM 2804 N N . GLY B 1 130 ? -12.414 -8.656 1.289 1 97.81 130 GLY B N 1
ATOM 2805 C CA . GLY B 1 130 ? -12.922 -7.688 0.326 1 97.81 130 GLY B CA 1
ATOM 2806 C C . GLY B 1 130 ? -12.031 -6.473 0.172 1 97.81 130 GLY B C 1
ATOM 2807 O O . GLY B 1 130 ? -11.078 -6.293 0.931 1 97.81 130 GLY B O 1
ATOM 2808 N N . ILE B 1 131 ? -12.32 -5.703 -0.854 1 98.31 131 ILE B N 1
ATOM 2809 C CA . ILE B 1 131 ? -11.594 -4.469 -1.14 1 98.31 131 ILE B CA 1
ATOM 2810 C C . ILE B 1 131 ? -12.344 -3.281 -0.539 1 98.31 131 ILE B C 1
ATOM 2812 O O . ILE B 1 131 ? -13.57 -3.205 -0.625 1 98.31 131 ILE B O 1
ATOM 2816 N N . HIS B 1 132 ? -11.617 -2.361 0.078 1 97.75 132 HIS B N 1
ATOM 2817 C CA . HIS B 1 132 ? -12.18 -1.194 0.742 1 97.75 132 HIS B CA 1
ATOM 2818 C C . HIS B 1 132 ? -11.727 0.098 0.075 1 97.75 132 HIS B C 1
ATOM 2820 O O . HIS B 1 132 ? -10.719 0.112 -0.635 1 97.75 132 HIS B O 1
ATOM 2826 N N . GLU B 1 133 ? -12.367 1.134 0.378 1 95.06 133 GLU B N 1
ATOM 2827 C CA . GLU B 1 133 ? -12.312 2.406 -0.338 1 95.06 133 GLU B CA 1
ATOM 2828 C C . GLU B 1 133 ? -10.93 3.039 -0.234 1 95.06 133 GLU B C 1
ATOM 2830 O O . GLU B 1 133 ? -10.414 3.586 -1.213 1 95.06 133 GLU B O 1
ATOM 2835 N N . TYR B 1 134 ? -10.336 3 0.956 1 94.75 134 TYR B N 1
ATOM 2836 C CA . TYR B 1 134 ? -9.086 3.721 1.193 1 94.75 134 TYR B CA 1
ATOM 2837 C C . TYR B 1 134 ? -7.973 2.764 1.59 1 94.75 134 TYR B C 1
ATOM 2839 O O . TYR B 1 134 ? -8.234 1.651 2.053 1 94.75 134 TYR B O 1
ATOM 2847 N N . GLY B 1 135 ? -6.738 3.166 1.34 1 96.44 135 GLY B N 1
ATOM 2848 C CA . GLY B 1 135 ? -5.566 2.398 1.722 1 96.44 135 GLY B CA 1
ATOM 2849 C C . GLY B 1 135 ? -4.871 2.941 2.957 1 96.44 135 GLY B C 1
ATOM 2850 O O . GLY B 1 135 ? -3.682 2.699 3.166 1 96.44 135 GLY B O 1
ATOM 2851 N N . ASP B 1 136 ? -5.621 3.729 3.789 1 91.69 136 ASP B N 1
ATOM 2852 C CA . ASP B 1 136 ? -5.082 4.293 5.02 1 91.69 136 ASP B CA 1
ATOM 2853 C C . ASP B 1 136 ? -5.105 3.27 6.152 1 91.69 136 ASP B C 1
ATOM 2855 O O . ASP B 1 136 ? -6.148 3.041 6.77 1 91.69 136 ASP B O 1
ATOM 2859 N N . LEU B 1 137 ? -3.906 2.695 6.438 1 91.38 137 LEU B N 1
ATOM 2860 C CA . LEU B 1 137 ? -3.811 1.652 7.453 1 91.38 137 LEU B CA 1
ATOM 2861 C C . LEU B 1 137 ? -3.309 2.223 8.773 1 91.38 137 LEU B C 1
ATOM 2863 O O . LEU B 1 137 ? -2.766 1.492 9.609 1 91.38 137 LEU B O 1
ATOM 2867 N N . SER B 1 138 ? -3.434 3.441 9 1 83.94 138 SER B N 1
ATOM 2868 C CA . SER B 1 138 ? -2.787 4.109 10.125 1 83.94 138 SER B CA 1
ATOM 2869 C C . SER B 1 138 ? -3.537 3.848 11.422 1 83.94 138 SER B C 1
ATOM 2871 O O . SER B 1 138 ? -2.953 3.918 12.508 1 83.94 138 SER B O 1
ATOM 2873 N N . ASP B 1 139 ? -4.848 3.512 11.328 1 85.81 139 ASP B N 1
ATOM 2874 C CA . ASP B 1 139 ? -5.645 3.25 12.523 1 85.81 139 ASP B CA 1
ATOM 2875 C C . ASP B 1 139 ? -5.289 1.896 13.133 1 85.81 139 ASP B C 1
ATOM 2877 O O . ASP B 1 139 ? -5.082 0.918 12.414 1 85.81 139 ASP B O 1
ATOM 2881 N N . SER B 1 140 ? -5.355 1.854 14.445 1 87.25 140 SER B N 1
ATOM 2882 C CA . SER B 1 140 ? -5.023 0.625 15.164 1 87.25 140 SER B CA 1
ATOM 2883 C C . SER B 1 140 ? -6.027 -0.48 14.859 1 87.25 140 SER B C 1
ATOM 2885 O O . SER B 1 140 ? -5.695 -1.665 14.922 1 87.25 140 SER B O 1
ATOM 2887 N N . ASP B 1 141 ? -7.254 -0.086 14.625 1 92.38 141 ASP B N 1
ATOM 2888 C CA . ASP B 1 141 ? -8.281 -1.08 14.336 1 92.38 141 ASP B CA 1
ATOM 2889 C C . ASP B 1 141 ? -8.602 -1.134 12.844 1 92.38 141 ASP B C 1
ATOM 2891 O O . ASP B 1 141 ? -9.531 -1.825 12.422 1 92.38 141 ASP B O 1
ATOM 2895 N N . LEU B 1 142 ? -7.934 -0.405 12.023 1 93.44 142 LEU B N 1
ATOM 2896 C CA . LEU B 1 142 ? -7.957 -0.413 10.562 1 93.44 142 LEU B CA 1
ATOM 2897 C C . LEU B 1 142 ? -9.289 0.111 10.031 1 93.44 142 LEU B C 1
ATOM 2899 O O . LEU B 1 142 ? -9.672 -0.182 8.898 1 93.44 142 LEU B O 1
ATOM 2903 N N . LYS B 1 143 ? -9.969 0.934 10.805 1 91.44 143 LYS B N 1
ATOM 2904 C CA . LYS B 1 143 ? -11.242 1.475 10.352 1 91.44 143 LYS B CA 1
ATOM 2905 C C . LYS B 1 143 ? -11.031 2.578 9.32 1 91.44 143 LYS B C 1
ATOM 2907 O O . LYS B 1 143 ? -11.945 2.898 8.555 1 91.44 143 LYS B O 1
ATOM 2912 N N . SER B 1 144 ? -9.883 3.119 9.297 1 90.12 144 SER B N 1
ATOM 2913 C CA . SER B 1 144 ? -9.555 4.207 8.383 1 90.12 144 SER B CA 1
ATOM 2914 C C . SER B 1 144 ? -9.602 3.74 6.93 1 90.12 144 SER B C 1
ATOM 2916 O O . SER B 1 144 ? -9.57 4.559 6.008 1 90.12 144 SER B O 1
ATOM 2918 N N . ILE B 1 145 ? -9.773 2.441 6.641 1 94.88 145 ILE B N 1
ATOM 2919 C CA . ILE B 1 145 ? -9.781 1.93 5.273 1 94.88 145 ILE B CA 1
ATOM 2920 C C . ILE B 1 145 ? -11.141 2.199 4.633 1 94.88 145 ILE B C 1
ATOM 2922 O O . ILE B 1 145 ? -11.312 2.02 3.422 1 94.88 145 ILE B O 1
ATOM 2926 N N . GLY B 1 146 ? -12.18 2.607 5.43 1 94.31 146 GLY B N 1
ATOM 2927 C CA . GLY B 1 146 ? -13.477 2.98 4.895 1 94.31 146 GLY B CA 1
ATOM 2928 C C . GLY B 1 146 ? -14.359 1.788 4.59 1 94.31 146 GLY B C 1
ATOM 2929 O O . GLY B 1 146 ? -14.164 0.705 5.145 1 94.31 146 GLY B O 1
ATOM 2930 N N . SER B 1 147 ? -15.352 1.988 3.727 1 95.38 147 SER B N 1
ATOM 2931 C CA . SER B 1 147 ? -16.359 0.984 3.426 1 95.38 147 SER B CA 1
ATOM 2932 C C . SER B 1 147 ? -15.844 -0.049 2.434 1 95.38 147 SER B C 1
ATOM 2934 O O . SER B 1 147 ? -14.961 0.249 1.624 1 95.38 147 SER B O 1
ATOM 2936 N N . GLU B 1 148 ? -16.453 -1.244 2.578 1 96.62 148 GLU B N 1
ATOM 2937 C CA . GLU B 1 148 ? -16.172 -2.264 1.573 1 96.62 148 GLU B CA 1
ATOM 2938 C C . GLU B 1 148 ? -16.828 -1.916 0.236 1 96.62 148 GLU B C 1
ATOM 2940 O O . GLU B 1 148 ? -18.016 -1.593 0.181 1 96.62 148 GLU B O 1
ATOM 2945 N N . ILE B 1 149 ? -16.078 -2.031 -0.843 1 96.62 149 ILE B N 1
ATOM 2946 C CA . ILE B 1 149 ? -16.625 -1.638 -2.137 1 96.62 149 ILE B CA 1
ATOM 2947 C C . ILE B 1 149 ? -16.672 -2.85 -3.064 1 96.62 149 ILE B C 1
ATOM 2949 O O . ILE B 1 149 ? -17.312 -2.805 -4.121 1 96.62 149 ILE B O 1
ATOM 2953 N N . PHE B 1 150 ? -15.977 -3.93 -2.764 1 96.5 150 PHE B N 1
ATOM 2954 C CA . PHE B 1 150 ? -15.977 -5.137 -3.578 1 96.5 150 PHE B CA 1
ATOM 2955 C C . PHE B 1 150 ? -15.742 -6.371 -2.717 1 96.5 150 PHE B C 1
ATOM 2957 O O . PHE B 1 150 ? -14.727 -6.469 -2.027 1 96.5 150 PHE B O 1
ATOM 2964 N N . ASN B 1 151 ? -16.562 -7.309 -2.811 1 96.25 151 ASN B N 1
ATOM 2965 C CA . ASN B 1 151 ? -16.438 -8.555 -2.068 1 96.25 151 ASN B CA 1
ATOM 2966 C C . ASN B 1 151 ? -15.695 -9.609 -2.883 1 96.25 151 ASN B C 1
ATOM 2968 O O . ASN B 1 151 ? -16.047 -9.875 -4.035 1 96.25 151 ASN B O 1
ATOM 2972 N N . ILE B 1 152 ? -14.68 -10.18 -2.307 1 95.44 152 ILE B N 1
ATOM 2973 C CA . ILE B 1 152 ? -13.914 -11.195 -3.01 1 95.44 152 ILE B CA 1
ATOM 2974 C C . ILE B 1 152 ? -14.352 -12.586 -2.559 1 95.44 152 ILE B C 1
ATOM 2976 O O . ILE B 1 152 ? -14.617 -13.461 -3.389 1 95.44 152 ILE B O 1
ATOM 2980 N N . ALA B 1 153 ? -14.367 -12.836 -1.31 1 94.88 153 ALA B N 1
ATOM 2981 C CA . ALA B 1 153 ? -14.727 -14.141 -0.744 1 94.88 153 ALA B CA 1
ATOM 2982 C C . ALA B 1 153 ? -15.508 -13.969 0.559 1 94.88 153 ALA B C 1
ATOM 2984 O O . ALA B 1 153 ? -15.203 -13.086 1.362 1 94.88 153 ALA B O 1
ATOM 2985 N N . THR B 1 154 ? -16.469 -14.773 0.741 1 96.38 154 THR B N 1
ATOM 2986 C CA . THR B 1 154 ? -17.312 -14.711 1.926 1 96.38 154 THR B CA 1
ATOM 2987 C C . THR B 1 154 ? -17.281 -16.031 2.686 1 96.38 154 THR B C 1
ATOM 2989 O O . THR B 1 154 ? -17.25 -17.109 2.078 1 96.38 154 THR B O 1
ATOM 2992 N N . ASN B 1 155 ? -17.266 -15.938 4.027 1 96.19 155 ASN B N 1
ATOM 2993 C CA . ASN B 1 155 ? -17.422 -17.062 4.949 1 96.19 155 ASN B CA 1
ATOM 2994 C C . ASN B 1 155 ? -16.328 -18.109 4.742 1 96.19 155 ASN B C 1
ATOM 2996 O O . ASN B 1 155 ? -16.625 -19.312 4.668 1 96.19 155 ASN B O 1
ATOM 3000 N N . ILE B 1 156 ? -15.172 -17.625 4.598 1 94.5 156 ILE B N 1
ATOM 3001 C CA . ILE B 1 156 ? -14.047 -18.531 4.469 1 94.5 156 ILE B CA 1
ATOM 3002 C C . ILE B 1 156 ? -13.484 -18.859 5.852 1 94.5 156 ILE B C 1
ATOM 3004 O O . ILE B 1 156 ? -13.508 -18.031 6.754 1 94.5 156 ILE B O 1
ATOM 3008 N N . GLN B 1 157 ? -13.008 -20.078 5.984 1 94.06 157 GLN B N 1
ATOM 3009 C CA . GLN B 1 157 ? -12.453 -20.531 7.262 1 94.06 157 GLN B CA 1
ATOM 3010 C C . GLN B 1 157 ? -10.969 -20.844 7.137 1 94.06 157 GLN B C 1
ATOM 3012 O O . GLN B 1 157 ? -10.508 -21.281 6.082 1 94.06 157 GLN B O 1
ATOM 3017 N N . SER B 1 158 ? -10.344 -20.5 8.219 1 91.88 158 SER B N 1
ATOM 3018 C CA . SER B 1 158 ? -8.93 -20.859 8.258 1 91.88 158 SER B CA 1
ATOM 3019 C C . SER B 1 158 ? -8.75 -22.344 8.555 1 91.88 158 SER B C 1
ATOM 3021 O O . SER B 1 158 ? -9.586 -22.953 9.227 1 91.88 158 SER B O 1
ATOM 3023 N N . ILE B 1 159 ? -7.805 -22.953 7.957 1 89.62 159 ILE B N 1
ATOM 3024 C CA . ILE B 1 159 ? -7.375 -24.312 8.234 1 89.62 159 ILE B CA 1
ATOM 3025 C C . ILE B 1 159 ? -5.977 -24.312 8.844 1 89.62 159 ILE B C 1
ATOM 3027 O O . ILE B 1 159 ? -5.031 -23.797 8.242 1 89.62 159 ILE B O 1
ATOM 3031 N N . ASP B 1 160 ? -5.809 -24.828 10.109 1 89.69 160 ASP B N 1
ATOM 3032 C CA . ASP B 1 160 ? -4.535 -24.875 10.82 1 89.69 160 ASP B CA 1
ATOM 3033 C C . ASP B 1 160 ? -3.918 -23.469 10.93 1 89.69 160 ASP B C 1
ATOM 3035 O O . ASP B 1 160 ? -2.723 -23.297 10.672 1 89.69 160 ASP B O 1
ATOM 3039 N N . GLY B 1 161 ? -4.789 -22.484 11.102 1 92.31 161 GLY B N 1
ATOM 3040 C CA . GLY B 1 161 ? -4.328 -21.125 11.352 1 92.31 161 GLY B CA 1
ATOM 3041 C C . GLY B 1 161 ? -3.992 -20.375 10.078 1 92.31 161 GLY B C 1
ATOM 3042 O O . GLY B 1 161 ? -3.408 -19.281 10.125 1 92.31 161 GLY B O 1
ATOM 3043 N N . LYS B 1 162 ? -4.336 -20.984 8.977 1 91.88 162 LYS B N 1
ATOM 3044 C CA . LYS B 1 162 ? -4.016 -20.375 7.688 1 91.88 162 LYS B CA 1
ATOM 3045 C C . LYS B 1 162 ? -5.27 -20.172 6.848 1 91.88 162 LYS B C 1
ATOM 3047 O O . LYS B 1 162 ? -6.125 -21.062 6.77 1 91.88 162 LYS B O 1
ATOM 3052 N N . LEU B 1 163 ? -5.402 -18.984 6.328 1 92.62 163 LEU B N 1
ATOM 3053 C CA . LEU B 1 163 ? -6.484 -18.672 5.402 1 92.62 163 LEU B CA 1
ATOM 3054 C C . LEU B 1 163 ? -5.969 -18.578 3.971 1 92.62 163 LEU B C 1
ATOM 3056 O O . LEU B 1 163 ? -5.09 -17.766 3.672 1 92.62 163 LEU B O 1
ATOM 3060 N N . SER B 1 164 ? -6.445 -19.438 3.186 1 88.44 164 SER B N 1
ATOM 3061 C CA . SER B 1 164 ? -6.082 -19.438 1.771 1 88.44 164 SER B CA 1
ATOM 3062 C C . SER B 1 164 ? -7.289 -19.156 0.888 1 88.44 164 SER B C 1
ATOM 3064 O O . SER B 1 164 ? -8.328 -19.812 1.01 1 88.44 164 SER B O 1
ATOM 3066 N N . VAL B 1 165 ? -7.133 -18.203 0.042 1 90.5 165 VAL B N 1
ATOM 3067 C CA . VAL B 1 165 ? -8.219 -17.812 -0.854 1 90.5 165 VAL B CA 1
ATOM 3068 C C . VAL B 1 165 ? -7.703 -17.75 -2.291 1 90.5 165 VAL B C 1
ATOM 3070 O O . VAL B 1 165 ? -6.715 -17.078 -2.574 1 90.5 165 VAL B O 1
ATOM 3073 N N . LYS B 1 166 ? -8.289 -18.438 -3.178 1 86.12 166 LYS B N 1
ATOM 3074 C CA . LYS B 1 166 ? -8.023 -18.375 -4.613 1 86.12 166 LYS B CA 1
ATOM 3075 C C . LYS B 1 166 ? -9.32 -18.188 -5.398 1 86.12 166 LYS B C 1
ATOM 3077 O O . LYS B 1 166 ? -10.281 -18.938 -5.207 1 86.12 166 LYS B O 1
ATOM 3082 N N . LYS B 1 167 ? -9.328 -17.203 -6.238 1 88 167 LYS B N 1
ATOM 3083 C CA . LYS B 1 167 ? -10.555 -16.891 -6.969 1 88 167 LYS B CA 1
ATOM 3084 C C . LYS B 1 167 ? -10.242 -16.312 -8.336 1 88 167 LYS B C 1
ATOM 3086 O O . LYS B 1 167 ? -9.289 -15.539 -8.484 1 88 167 LYS B O 1
ATOM 3091 N N . LYS B 1 168 ? -10.977 -16.75 -9.312 1 85.06 168 LYS B N 1
ATOM 3092 C CA . LYS B 1 168 ? -11.078 -15.992 -10.555 1 85.06 168 LYS B CA 1
ATOM 3093 C C . LYS B 1 168 ? -12.195 -14.953 -10.484 1 85.06 168 LYS B C 1
ATOM 3095 O O . LYS B 1 168 ? -13.336 -15.289 -10.188 1 85.06 168 LYS B O 1
ATOM 3100 N N . ILE B 1 169 ? -11.859 -13.773 -10.648 1 88.56 169 ILE B N 1
ATOM 3101 C CA . ILE B 1 169 ? -12.828 -12.688 -10.523 1 88.56 169 ILE B CA 1
ATOM 3102 C C . ILE B 1 169 ? -13.031 -12.023 -11.883 1 88.56 169 ILE B C 1
ATOM 3104 O O . ILE B 1 169 ? -12.078 -11.547 -12.5 1 88.56 169 ILE B O 1
ATOM 3108 N N . ASP B 1 170 ? -14.312 -12.078 -12.227 1 85.56 170 ASP B N 1
ATOM 3109 C CA . ASP B 1 170 ? -14.648 -11.406 -13.477 1 85.56 170 ASP B CA 1
ATOM 3110 C C . ASP B 1 170 ? -15.039 -9.953 -13.234 1 85.56 170 ASP B C 1
ATOM 3112 O O . ASP B 1 170 ? -15.602 -9.625 -12.188 1 85.56 170 ASP B O 1
ATOM 3116 N N . ASN B 1 171 ? -14.703 -9.109 -14.086 1 83.81 171 ASN B N 1
ATOM 3117 C CA . ASN B 1 171 ? -15.109 -7.703 -14.109 1 83.81 171 ASN B CA 1
ATOM 3118 C C . ASN B 1 171 ? -14.469 -6.922 -12.961 1 83.81 171 ASN B C 1
ATOM 3120 O O . ASN B 1 171 ? -15.133 -6.098 -12.328 1 83.81 171 ASN B O 1
ATOM 3124 N N . LEU B 1 172 ? -13.367 -7.387 -12.531 1 87.25 172 LEU B N 1
ATOM 3125 C CA . LEU B 1 172 ? -12.578 -6.59 -11.594 1 87.25 172 LEU B CA 1
ATOM 3126 C C . LEU B 1 172 ? -11.438 -5.875 -12.312 1 87.25 172 LEU B C 1
ATOM 3128 O O . LEU B 1 172 ? -10.594 -6.52 -12.945 1 87.25 172 LEU B O 1
ATOM 3132 N N . ASP B 1 173 ? -11.539 -4.578 -12.211 1 91.81 173 ASP B N 1
ATOM 3133 C CA . ASP B 1 173 ? -10.453 -3.77 -12.758 1 91.81 173 ASP B CA 1
ATOM 3134 C C . ASP B 1 173 ? -9.414 -3.445 -11.68 1 91.81 173 ASP B C 1
ATOM 3136 O O . ASP B 1 173 ? -9.547 -2.447 -10.969 1 91.81 173 ASP B O 1
ATOM 3140 N N . ILE B 1 174 ? -8.414 -4.223 -11.609 1 92.62 174 ILE B N 1
ATOM 3141 C CA . ILE B 1 174 ? -7.418 -4.078 -10.555 1 92.62 174 ILE B CA 1
ATOM 3142 C C . ILE B 1 174 ? -6.691 -2.744 -10.711 1 92.62 174 ILE B C 1
ATOM 3144 O O . ILE B 1 174 ? -6.266 -2.145 -9.719 1 92.62 174 ILE B O 1
ATOM 3148 N N . SER B 1 175 ? -6.5 -2.301 -11.93 1 91.31 175 SER B N 1
ATOM 3149 C CA . SER B 1 175 ? -5.859 -1.009 -12.148 1 91.31 175 SER B CA 1
ATOM 3150 C C . SER B 1 175 ? -6.59 0.105 -11.406 1 91.31 175 SER B C 1
ATOM 3152 O O . SER B 1 175 ? -5.961 1.039 -10.906 1 91.31 175 SER B O 1
ATOM 3154 N N . ALA B 1 176 ? -7.855 -0.021 -11.297 1 93.94 176 ALA B N 1
ATOM 3155 C CA . ALA B 1 176 ? -8.688 0.979 -10.625 1 93.94 176 ALA B CA 1
ATOM 3156 C C . ALA B 1 176 ? -8.664 0.79 -9.117 1 93.94 176 ALA B C 1
ATOM 3158 O O . ALA B 1 176 ? -9.07 1.679 -8.367 1 93.94 176 ALA B O 1
ATOM 3159 N N . LYS B 1 177 ? -8.219 -0.369 -8.656 1 96.62 177 LYS B N 1
ATOM 3160 C CA . LYS B 1 177 ? -8.266 -0.682 -7.23 1 96.62 177 LYS B CA 1
ATOM 3161 C C . LYS B 1 177 ? -6.918 -0.407 -6.566 1 96.62 177 LYS B C 1
ATOM 3163 O O . LYS B 1 177 ? -6.801 -0.455 -5.34 1 96.62 177 LYS B O 1
ATOM 3168 N N . ILE B 1 178 ? -5.941 -0.053 -7.371 1 97.25 178 ILE B N 1
ATOM 3169 C CA . ILE B 1 178 ? -4.621 0.262 -6.836 1 97.25 178 ILE B CA 1
ATOM 3170 C C . ILE B 1 178 ? -4.73 1.401 -5.824 1 97.25 178 ILE B C 1
ATOM 3172 O O . ILE B 1 178 ? -5.445 2.379 -6.059 1 97.25 178 ILE B O 1
ATOM 3176 N N . GLY B 1 179 ? -4.023 1.246 -4.633 1 97.5 179 GLY B N 1
ATOM 3177 C CA . GLY B 1 179 ? -4.051 2.254 -3.588 1 97.5 179 GLY B CA 1
ATOM 3178 C C . GLY B 1 179 ? -5.18 2.051 -2.594 1 97.5 179 GLY B C 1
ATOM 3179 O O . GLY B 1 179 ? -5.211 2.695 -1.542 1 97.5 179 GLY B O 1
ATOM 3180 N N . GLN B 1 180 ? -6.156 1.267 -2.965 1 97.44 180 GLN B N 1
ATOM 3181 C CA . GLN B 1 180 ? -7.191 0.827 -2.035 1 97.44 180 GLN B CA 1
ATOM 3182 C C . GLN B 1 180 ? -6.703 -0.34 -1.181 1 97.44 180 GLN B C 1
ATOM 3184 O O . GLN B 1 180 ? -5.527 -0.705 -1.233 1 97.44 180 GLN B O 1
ATOM 3189 N N . SER B 1 181 ? -7.566 -0.795 -0.293 1 98.31 181 SER B N 1
ATOM 3190 C CA . SER B 1 181 ? -7.055 -1.816 0.615 1 98.31 181 SER B CA 1
ATOM 3191 C C . SER B 1 181 ? -7.844 -3.115 0.488 1 98.31 181 SER B C 1
ATOM 3193 O O . SER B 1 181 ? -9.039 -3.094 0.172 1 98.31 181 SER B O 1
ATOM 3195 N N . LEU B 1 182 ? -7.117 -4.199 0.628 1 98.25 182 LEU B N 1
ATOM 3196 C CA . LEU B 1 182 ? -7.676 -5.527 0.854 1 98.25 182 LEU B CA 1
ATOM 3197 C C . LEU B 1 182 ? -7.773 -5.832 2.346 1 98.25 182 LEU B C 1
ATOM 3199 O O . LEU B 1 182 ? -6.797 -5.668 3.082 1 98.25 182 LEU B O 1
ATOM 3203 N N . ALA B 1 183 ? -8.93 -6.254 2.791 1 98.5 183 ALA B N 1
ATOM 3204 C CA . ALA B 1 183 ? -9.102 -6.48 4.223 1 98.5 183 ALA B CA 1
ATOM 3205 C C . ALA B 1 183 ? -9.766 -7.828 4.492 1 98.5 183 ALA B C 1
ATOM 3207 O O . ALA B 1 183 ? -10.531 -8.328 3.66 1 98.5 183 ALA B O 1
ATOM 3208 N N . VAL B 1 184 ? -9.422 -8.383 5.586 1 98.06 184 VAL B N 1
ATOM 3209 C CA . VAL B 1 184 ? -10.055 -9.578 6.133 1 98.06 184 VAL B CA 1
ATOM 3210 C C . VAL B 1 184 ? -10.922 -9.195 7.332 1 98.06 184 VAL B C 1
ATOM 3212 O O . VAL B 1 184 ? -10.422 -8.68 8.328 1 98.06 184 VAL B O 1
ATOM 3215 N N . ARG B 1 185 ? -12.148 -9.461 7.23 1 97.75 185 ARG B N 1
ATOM 3216 C CA . ARG B 1 185 ? -13.094 -9.125 8.289 1 97.75 185 ARG B CA 1
ATOM 3217 C C . ARG B 1 185 ? -13.609 -10.391 8.977 1 97.75 185 ARG B C 1
ATOM 3219 O O . ARG B 1 185 ? -13.992 -11.352 8.312 1 97.75 185 ARG B O 1
ATOM 3226 N N . LYS B 1 186 ? -13.594 -10.328 10.234 1 96.75 186 LYS B N 1
ATOM 3227 C CA . LYS B 1 186 ? -14.125 -11.422 11.039 1 96.75 186 LYS B CA 1
ATOM 3228 C C . LYS B 1 186 ? -15.641 -11.352 11.141 1 96.75 186 LYS B C 1
ATOM 3230 O O . LYS B 1 186 ? -16.203 -10.32 11.531 1 96.75 186 LYS B O 1
ATOM 3235 N N . ASN B 1 187 ? -16.328 -12.438 10.914 1 95.81 187 ASN B N 1
ATOM 3236 C CA . ASN B 1 187 ? -17.781 -12.422 10.812 1 95.81 187 ASN B CA 1
ATOM 3237 C C . ASN B 1 187 ? -18.453 -12.336 12.188 1 95.81 187 ASN B C 1
ATOM 3239 O O . ASN B 1 187 ? -19.516 -11.742 12.328 1 95.81 187 ASN B O 1
ATOM 3243 N N . ASP B 1 188 ? -17.875 -12.891 13.164 1 93.31 188 ASP B N 1
ATOM 3244 C CA . ASP B 1 188 ? -18.531 -13.008 14.461 1 93.31 188 ASP B CA 1
ATOM 3245 C C . ASP B 1 188 ? -18.609 -11.656 15.164 1 93.31 188 ASP B C 1
ATOM 3247 O O . ASP B 1 188 ? -19.578 -11.375 15.867 1 93.31 188 ASP B O 1
ATOM 3251 N N . ASN B 1 189 ? -17.656 -10.758 14.984 1 93.88 189 ASN B N 1
ATOM 3252 C CA . ASN B 1 189 ? -17.656 -9.492 15.727 1 93.88 189 ASN B CA 1
ATOM 3253 C C . ASN B 1 189 ? -17.453 -8.305 14.797 1 93.88 189 ASN B C 1
ATOM 3255 O O . ASN B 1 189 ? -17.516 -7.152 15.234 1 93.88 189 ASN B O 1
ATOM 3259 N N . GLY B 1 190 ? -17.141 -8.578 13.602 1 94.44 190 GLY B N 1
ATOM 3260 C CA . GLY B 1 190 ? -17.031 -7.504 12.625 1 94.44 190 GLY B CA 1
ATOM 3261 C C . GLY B 1 190 ? -15.664 -6.855 12.602 1 94.44 190 GLY B C 1
ATOM 3262 O O . GLY B 1 190 ? -15.43 -5.926 11.82 1 94.44 190 GLY B O 1
ATOM 3263 N N . ASP B 1 191 ? -14.727 -7.371 13.344 1 96.12 191 ASP B N 1
ATOM 3264 C CA . ASP B 1 191 ? -13.383 -6.797 13.398 1 96.12 191 ASP B CA 1
ATOM 3265 C C . ASP B 1 191 ? -12.664 -6.961 12.062 1 96.12 191 ASP B C 1
ATOM 3267 O O . ASP B 1 191 ? -12.781 -8 11.406 1 96.12 191 ASP B O 1
ATOM 3271 N N . ILE B 1 192 ? -11.984 -5.922 11.711 1 97.19 192 ILE B N 1
ATOM 3272 C CA . ILE B 1 192 ? -11.008 -6.09 10.641 1 97.19 192 ILE B CA 1
ATOM 3273 C C . ILE B 1 192 ? -9.711 -6.668 11.203 1 97.19 192 ILE B C 1
ATOM 3275 O O . ILE B 1 192 ? -9 -5.996 11.945 1 97.19 192 ILE B O 1
ATOM 3279 N N . ILE B 1 193 ? -9.406 -7.852 10.805 1 95.94 193 ILE B N 1
ATOM 3280 C CA . ILE B 1 193 ? -8.312 -8.625 11.383 1 95.94 193 ILE B CA 1
ATOM 3281 C C . ILE B 1 193 ? -6.984 -8.188 10.773 1 95.94 193 ILE B C 1
ATOM 3283 O O . ILE B 1 193 ? -5.973 -8.086 11.477 1 95.94 193 ILE B O 1
ATOM 3287 N N . ALA B 1 194 ? -7.012 -7.965 9.531 1 97.06 194 ALA B N 1
ATOM 3288 C CA . ALA B 1 194 ? -5.816 -7.613 8.773 1 97.06 194 ALA B CA 1
ATOM 3289 C C . ALA B 1 194 ? -6.18 -6.84 7.508 1 97.06 194 ALA B C 1
ATOM 3291 O O . ALA B 1 194 ? -7.293 -6.961 6.996 1 97.06 194 ALA B O 1
ATOM 3292 N N . ALA B 1 195 ? -5.195 -6.055 7.051 1 97.94 195 ALA B N 1
ATOM 3293 C CA . ALA B 1 195 ? -5.395 -5.316 5.805 1 97.94 195 ALA B CA 1
ATOM 3294 C C . ALA B 1 195 ? -4.066 -5.07 5.094 1 97.94 195 ALA B C 1
ATOM 3296 O O . ALA B 1 195 ? -2.998 -5.227 5.691 1 97.94 195 ALA B O 1
ATOM 3297 N N . SER B 1 196 ? -4.145 -4.797 3.85 1 97.69 196 SER B N 1
ATOM 3298 C CA . SER B 1 196 ? -3.02 -4.398 3.01 1 97.69 196 SER B CA 1
ATOM 3299 C C . SER B 1 196 ? -3.441 -3.363 1.974 1 97.69 196 SER B C 1
ATOM 3301 O O . SER B 1 196 ? -4.609 -3.311 1.581 1 97.69 196 SER B O 1
ATOM 3303 N N . VAL B 1 197 ? -2.451 -2.568 1.599 1 98.25 197 VAL B N 1
ATOM 3304 C CA . VAL B 1 197 ? -2.67 -1.722 0.431 1 98.25 197 VAL B CA 1
ATOM 3305 C C . VAL B 1 197 ? -2.43 -2.527 -0.844 1 98.25 197 VAL B C 1
ATOM 3307 O O . VAL B 1 197 ? -1.467 -3.293 -0.929 1 98.25 197 VAL B O 1
ATOM 3310 N N . ILE B 1 198 ? -3.33 -2.432 -1.802 1 97.88 198 ILE B N 1
ATOM 3311 C CA . ILE B 1 198 ? -3.102 -3.027 -3.113 1 97.88 198 ILE B CA 1
ATOM 3312 C C . ILE B 1 198 ? -2.096 -2.186 -3.895 1 97.88 198 ILE B C 1
ATOM 3314 O O . ILE B 1 198 ? -2.375 -1.036 -4.242 1 97.88 198 ILE B O 1
ATOM 3318 N N . ALA B 1 199 ? -0.994 -2.777 -4.164 1 97.75 199 ALA B N 1
ATOM 3319 C CA . ALA B 1 199 ? 0.133 -2.031 -4.719 1 97.75 199 ALA B CA 1
ATOM 3320 C C . ALA B 1 199 ? 0.507 -2.553 -6.105 1 97.75 199 ALA B C 1
ATOM 3322 O O . ALA B 1 199 ? 0.209 -3.701 -6.445 1 97.75 199 ALA B O 1
ATOM 3323 N N . ARG B 1 200 ? 1.144 -1.671 -6.875 1 93.31 200 ARG B N 1
ATOM 3324 C CA . ARG B 1 200 ? 1.675 -2.062 -8.172 1 93.31 200 ARG B CA 1
ATOM 3325 C C . ARG B 1 200 ? 2.84 -3.035 -8.023 1 93.31 200 ARG B C 1
ATOM 3327 O O . ARG B 1 200 ? 3.756 -2.793 -7.234 1 93.31 200 ARG B O 1
ATOM 3334 N N . ALA B 1 201 ? 2.77 -4.141 -8.719 1 88.81 201 ALA B N 1
ATOM 3335 C CA . ALA B 1 201 ? 3.863 -5.109 -8.727 1 88.81 201 ALA B CA 1
ATOM 3336 C C . ALA B 1 201 ? 4.551 -5.152 -10.086 1 88.81 201 ALA B C 1
ATOM 3338 O O . ALA B 1 201 ? 3.953 -4.789 -11.102 1 88.81 201 ALA B O 1
ATOM 3339 N N . SER B 1 202 ? 5.902 -5.441 -10.039 1 78.62 202 SER B N 1
ATOM 3340 C CA . SER B 1 202 ? 6.629 -5.613 -11.289 1 78.62 202 SER B CA 1
ATOM 3341 C C . SER B 1 202 ? 6.09 -6.801 -12.086 1 78.62 202 SER B C 1
ATOM 3343 O O . SER B 1 202 ? 5.59 -7.766 -11.5 1 78.62 202 SER B O 1
ATOM 3345 N N . LYS B 1 203 ? 6.035 -6.5 -13.375 1 63.31 203 LYS B N 1
ATOM 3346 C CA . LYS B 1 203 ? 5.625 -7.586 -14.258 1 63.31 203 LYS B CA 1
ATOM 3347 C C . LYS B 1 203 ? 6.598 -8.758 -14.18 1 63.31 203 LYS B C 1
ATOM 3349 O O . LYS B 1 203 ? 6.23 -9.898 -14.477 1 63.31 203 LYS B O 1
ATOM 3354 N N . ILE B 1 204 ? 7.926 -8.312 -13.781 1 54.16 204 ILE B N 1
ATOM 3355 C CA . ILE B 1 204 ? 8.938 -9.352 -13.641 1 54.16 204 ILE B CA 1
ATOM 3356 C C . ILE B 1 204 ? 8.945 -9.875 -12.211 1 54.16 204 ILE B C 1
ATOM 3358 O O . ILE B 1 204 ? 9.367 -9.172 -11.289 1 54.16 204 ILE B O 1
ATOM 3362 N N . LEU B 1 205 ? 7.871 -10.445 -11.844 1 47.44 205 LEU B N 1
ATOM 3363 C CA . LEU B 1 205 ? 7.828 -10.945 -10.469 1 47.44 205 LEU B CA 1
ATOM 3364 C C . LEU B 1 205 ? 9.094 -11.719 -10.133 1 47.44 205 LEU B C 1
ATOM 3366 O O . LEU B 1 205 ? 9.273 -12.852 -10.594 1 47.44 205 LEU B O 1
ATOM 3370 N N . ASN B 1 206 ? 10.203 -11.016 -10.211 1 41.16 206 ASN B N 1
ATOM 3371 C CA . ASN B 1 206 ? 11.43 -11.703 -9.844 1 41.16 206 ASN B CA 1
ATOM 3372 C C . ASN B 1 206 ? 11.32 -12.359 -8.469 1 41.16 206 ASN B C 1
ATOM 3374 O O . ASN B 1 206 ? 11.094 -11.68 -7.469 1 41.16 206 ASN B O 1
ATOM 3378 N N . ASN B 1 207 ? 10.578 -13.367 -8.453 1 37.59 207 ASN B N 1
ATOM 3379 C CA . ASN B 1 207 ? 10.57 -14.219 -7.27 1 37.59 207 ASN B CA 1
ATOM 3380 C C . ASN B 1 207 ? 11.984 -14.57 -6.816 1 37.59 207 ASN B C 1
ATOM 3382 O O . ASN B 1 207 ? 12.258 -15.727 -6.473 1 37.59 207 ASN B O 1
ATOM 3386 N N . THR B 1 208 ? 13 -14.023 -7.508 1 33.5 208 THR B N 1
ATOM 3387 C CA . THR B 1 208 ? 14.117 -14.781 -6.965 1 33.5 208 THR B CA 1
ATOM 3388 C C . THR B 1 208 ? 13.914 -15.07 -5.48 1 33.5 208 THR B C 1
ATOM 3390 O O . THR B 1 208 ? 14.664 -15.828 -4.879 1 33.5 208 THR B O 1
ATOM 3393 N N . LYS B 1 209 ? 13.617 -13.969 -4.812 1 32.06 209 LYS B N 1
ATOM 3394 C CA . LYS B 1 209 ? 13.961 -14.281 -3.428 1 32.06 209 LYS B CA 1
ATOM 3395 C C . LYS B 1 209 ? 12.961 -15.266 -2.824 1 32.06 209 LYS B C 1
ATOM 3397 O O . LYS B 1 209 ? 11.836 -15.391 -3.307 1 32.06 209 LYS B O 1
ATOM 3402 N N . LYS B 1 210 ? 13.383 -15.891 -1.629 1 30.95 210 LYS B N 1
ATOM 3403 C CA . LYS B 1 210 ? 13 -17.062 -0.83 1 30.95 210 LYS B CA 1
ATOM 3404 C C . LYS B 1 210 ? 11.523 -17 -0.446 1 30.95 210 LYS B C 1
ATOM 3406 O O . LYS B 1 210 ? 11.148 -16.312 0.506 1 30.95 210 LYS B O 1
ATOM 3411 N N . VAL B 1 211 ? 10.633 -16.609 -1.222 1 30.38 211 VAL B N 1
ATOM 3412 C CA . VAL B 1 211 ? 9.414 -17.156 -0.645 1 30.38 211 VAL B CA 1
ATOM 3413 C C . VAL B 1 211 ? 9.617 -18.641 -0.333 1 30.38 211 VAL B C 1
ATOM 3415 O O . VAL B 1 211 ? 10.094 -19.406 -1.182 1 30.38 211 VAL B O 1
ATOM 3418 N N . CYS B 1 212 ? 9.805 -18.969 0.89 1 30.89 212 CYS B N 1
ATOM 3419 C CA . CYS B 1 212 ? 10.109 -20.344 1.284 1 30.89 212 CYS B CA 1
ATOM 3420 C C . CYS B 1 212 ? 9.227 -21.328 0.539 1 30.89 212 CYS B C 1
ATOM 3422 O O . CYS B 1 212 ? 8.008 -21.359 0.743 1 30.89 212 CYS B O 1
ATOM 3424 N N . ALA B 1 213 ? 9.203 -21.469 -0.681 1 29.45 213 ALA B N 1
ATOM 3425 C CA . ALA B 1 213 ? 8.641 -22.641 -1.361 1 29.45 213 ALA B CA 1
ATOM 3426 C C . ALA B 1 213 ? 8.602 -23.844 -0.434 1 29.45 213 ALA B C 1
ATOM 3428 O O . ALA B 1 213 ? 7.945 -24.844 -0.738 1 29.45 213 ALA B O 1
ATOM 3429 N N . CYS B 1 214 ? 9.844 -24.125 0.265 1 29.61 214 CYS B N 1
ATOM 3430 C CA . CYS B 1 214 ? 10.164 -25.469 0.731 1 29.61 214 CYS B CA 1
ATOM 3431 C C . CYS B 1 214 ? 9.07 -26 1.649 1 29.61 214 CYS B C 1
ATOM 3433 O O . CYS B 1 214 ? 8.195 -26.75 1.209 1 29.61 214 CYS B O 1
ATOM 3435 N N . SER B 1 215 ? 9.43 -26.062 3.137 1 31.59 215 SER B N 1
ATOM 3436 C CA . SER B 1 215 ? 8.984 -26.953 4.207 1 31.59 215 SER B CA 1
ATOM 3437 C C . SER B 1 215 ? 7.586 -26.594 4.684 1 31.59 215 SER B C 1
ATOM 3439 O O . SER B 1 215 ? 6.996 -27.297 5.5 1 31.59 215 SER B O 1
ATOM 3441 N N . GLY B 1 216 ? 6.586 -25.891 3.91 1 30.17 216 GLY B N 1
ATOM 3442 C CA . GLY B 1 216 ? 5.309 -25.406 4.398 1 30.17 216 GLY B CA 1
ATOM 3443 C C . GLY B 1 216 ? 5.445 -24.281 5.414 1 30.17 216 GLY B C 1
ATOM 3444 O O . GLY B 1 216 ? 4.457 -23.875 6.023 1 30.17 216 GLY B O 1
ATOM 3445 N N . LYS B 1 217 ? 6.66 -23.969 5.973 1 28.73 217 LYS B N 1
ATOM 3446 C CA . LYS B 1 217 ? 6.945 -23.062 7.078 1 28.73 217 LYS B CA 1
ATOM 3447 C C . LYS B 1 217 ? 7.105 -21.625 6.582 1 28.73 217 LYS B C 1
ATOM 3449 O O . LYS B 1 217 ? 7.543 -21.406 5.449 1 28.73 217 LYS B O 1
ATOM 3454 N N . THR B 1 218 ? 6.402 -20.609 7.156 1 31.44 218 THR B N 1
ATOM 3455 C CA . THR B 1 218 ? 6.336 -19.172 6.914 1 31.44 218 THR B CA 1
ATOM 3456 C C . THR B 1 218 ? 7.703 -18.531 7.105 1 31.44 218 THR B C 1
ATOM 3458 O O . THR B 1 218 ? 8.555 -19.062 7.82 1 31.44 218 THR B O 1
ATOM 3461 N N . LEU B 1 219 ? 8.219 -17.562 6.48 1 31.55 219 LEU B N 1
ATOM 3462 C CA . LEU B 1 219 ? 9.414 -16.75 6.684 1 31.55 219 LEU B CA 1
ATOM 3463 C C . LEU B 1 219 ? 9.578 -16.391 8.156 1 31.55 219 LEU B C 1
ATOM 3465 O O . LEU B 1 219 ? 10.703 -16.328 8.656 1 31.55 219 LEU B O 1
ATOM 3469 N N . TRP B 1 220 ? 8.633 -16.078 8.891 1 30.8 220 TRP B N 1
ATOM 3470 C CA . TRP B 1 220 ? 8.727 -15.875 10.328 1 30.8 220 TRP B CA 1
ATOM 3471 C C . TRP B 1 220 ? 9.211 -17.141 11.023 1 30.8 220 TRP B C 1
ATOM 3473 O O . TRP B 1 220 ? 10.016 -17.078 11.961 1 30.8 220 TRP B O 1
ATOM 3483 N N . GLU B 1 221 ? 8.727 -18.203 10.508 1 34.22 221 GLU B N 1
ATOM 3484 C CA . GLU B 1 221 ? 9.188 -19.453 11.109 1 34.22 221 GLU B CA 1
ATOM 3485 C C . GLU B 1 221 ? 10.656 -19.703 10.789 1 34.22 221 GLU B C 1
ATOM 3487 O O . GLU B 1 221 ? 11.383 -20.281 11.602 1 34.22 221 GLU B O 1
ATOM 3492 N N . GLU B 1 222 ? 11.125 -19.234 9.758 1 35.12 222 GLU B N 1
ATOM 3493 C CA . GLU B 1 222 ? 12.547 -19.438 9.508 1 35.12 222 GLU B CA 1
ATOM 3494 C C . GLU B 1 222 ? 13.398 -18.516 10.367 1 35.12 222 GLU B C 1
ATOM 3496 O O . GLU B 1 222 ? 14.516 -18.875 10.75 1 35.12 222 GLU B O 1
ATOM 3501 N N . ARG B 1 223 ? 13.055 -17.406 10.703 1 32.5 223 ARG B N 1
ATOM 3502 C CA . ARG B 1 223 ? 13.758 -16.594 11.695 1 32.5 223 ARG B CA 1
ATOM 3503 C C . ARG B 1 223 ? 13.812 -17.312 13.039 1 32.5 223 ARG B C 1
ATOM 3505 O O . ARG B 1 223 ? 14.836 -17.266 13.727 1 32.5 223 ARG B O 1
ATOM 3512 N N . GLU B 1 224 ? 12.781 -17.859 13.359 1 34.72 224 GLU B N 1
ATOM 3513 C CA . GLU B 1 224 ? 12.867 -18.641 14.594 1 34.72 224 GLU B CA 1
ATOM 3514 C C . GLU B 1 224 ? 13.844 -19.797 14.445 1 34.72 224 GLU B C 1
ATOM 3516 O O . GLU B 1 224 ? 14.547 -20.156 15.398 1 34.72 224 GLU B O 1
ATOM 3521 N N . THR B 1 225 ? 13.914 -20.422 13.297 1 35.84 225 THR B N 1
ATOM 3522 C CA . THR B 1 225 ? 14.805 -21.578 13.164 1 35.84 225 THR B CA 1
ATOM 3523 C C . THR B 1 225 ? 16.25 -21.141 13.031 1 35.84 225 THR B C 1
ATOM 3525 O O . THR B 1 225 ? 17.172 -21.859 13.438 1 35.84 225 THR B O 1
ATOM 3528 N N . ILE B 1 226 ? 16.594 -20.109 12.461 1 35.56 226 ILE B N 1
ATOM 3529 C CA . ILE B 1 226 ? 17.969 -19.625 12.477 1 35.56 226 ILE B CA 1
ATOM 3530 C C . ILE B 1 226 ? 18.359 -19.234 13.898 1 35.56 226 ILE B C 1
ATOM 3532 O O . ILE B 1 226 ? 19.469 -19.531 14.344 1 35.56 226 ILE B O 1
ATOM 3536 N N . ASP B 1 227 ? 17.5 -18.719 14.656 1 32.03 227 ASP B N 1
ATOM 3537 C CA . ASP B 1 227 ? 17.859 -18.484 16.047 1 32.03 227 ASP B CA 1
ATOM 3538 C C . ASP B 1 227 ? 18.062 -19.797 16.797 1 32.03 227 ASP B C 1
ATOM 3540 O O . ASP B 1 227 ? 18.875 -19.891 17.719 1 32.03 227 ASP B O 1
ATOM 3544 N N . GLN B 1 228 ? 17.375 -20.812 16.375 1 33.28 228 GLN B N 1
ATOM 3545 C CA . GLN B 1 228 ? 17.672 -22.031 17.109 1 33.28 228 GLN B CA 1
ATOM 3546 C C . GLN B 1 228 ? 19 -22.641 16.656 1 33.28 228 GLN B C 1
ATOM 3548 O O . GLN B 1 228 ? 19.531 -23.547 17.297 1 33.28 228 GLN B O 1
ATOM 3553 N N . LYS B 1 229 ? 19.453 -22.406 15.484 1 33.41 229 LYS B N 1
ATOM 3554 C CA . LYS B 1 229 ? 20.734 -23.047 15.156 1 33.41 229 LYS B CA 1
ATOM 3555 C C . LYS B 1 229 ? 21.906 -22.281 15.773 1 33.41 229 LYS B C 1
ATOM 3557 O O . LYS B 1 229 ? 23.047 -22.703 15.648 1 33.41 229 LYS B O 1
ATOM 3562 N N . LEU B 1 230 ? 21.641 -21.078 16.109 1 28.64 230 LEU B N 1
ATOM 3563 C CA . LEU B 1 230 ? 22.766 -20.5 16.828 1 28.64 230 LEU B CA 1
ATOM 3564 C C . LEU B 1 230 ? 22.859 -21.078 18.234 1 28.64 230 LEU B C 1
ATOM 3566 O O . LEU B 1 230 ? 23.766 -20.719 19 1 28.64 230 LEU B O 1
ATOM 3570 N N . PHE B 1 231 ? 21.859 -21.875 18.547 1 24.45 231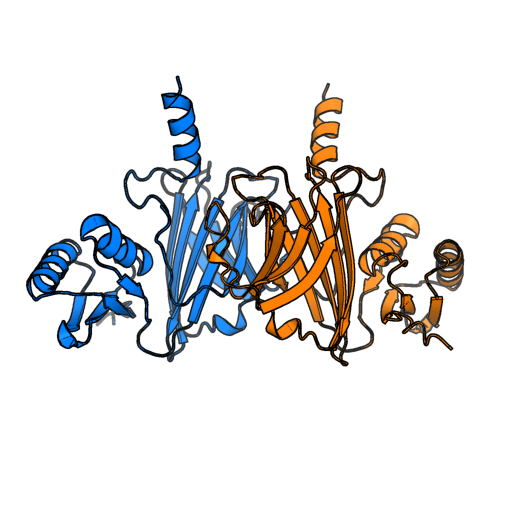 PHE B N 1
ATOM 3571 C CA . PHE B 1 231 ? 22.297 -22.609 19.734 1 24.45 231 PHE B CA 1
ATOM 3572 C C . PHE B 1 231 ? 22.656 -24.047 19.359 1 24.45 231 PHE B C 1
ATOM 3574 O O . PHE B 1 231 ? 22.047 -24.641 18.469 1 24.45 231 PHE B O 1
#

Sequence (462 aa):
MTATNDFSFQVEFAVLMKCDACRIKIIEELKNLPSVHIDEINVANQRLVLRLNESSPSAFEIQNLLENKLQLNTIIRGTGNFIAAVGELRGSDHYPGVFGVARFIQNEQKQCLFDAVIDGFTDSSSYNVGIHEYGDLSDSDLKSIGSEIFNIATNIQSIDGKLSVKKKIDNLDISAKIGQSLAVRKNDNGDIIAASVIARASKILNNTKKVCACSGKTLWEERETIDQKLFMTATNDFSFQVEFAVLMKCDACRIKIIEELKNLPSVHIDEINVANQRLVLRLNESSPSAFEIQNLLENKLQLNTIIRGTGNFIAAVGELRGSDHYPGVFGVARFIQNEQKQCLFDAVIDGFTDSSSYNVGIHEYGDLSDSDLKSIGSEIFNIATNIQSIDGKLSVKKKIDNLDISAKIGQSLAVRKNDNGDIIAASVIARASKILNNTKKVCACSGKTLWEERETIDQKLF

Organism: Dermatophagoides pteronyssinus (NCBI:txid6956)

Nearest PDB structures (foldseek):
  6fp6-assembly6_L  TM=6.898E-01  e=3.772E-12  Homo sapiens
  6fon-assembly1_C  TM=5.179E-01  e=1.065E-12  Homo sapiens
  1srd-assembly1_D  TM=8.358E-01  e=2.776E-06  Spinacia oleracea
  1ej8-assembly1_A  TM=8.304E-01  e=2.336E-06  Saccharomyces cerevisiae
  4oja-assembly1_A-2  TM=8.302E-01  e=5.534E-06  Hydra vulgaris

InterPro domains:
  IPR036163 Heavy metal-associated domain superfamily [SSF55008] (9-68)
  IPR036423 Superoxide dismutase-like, copper/zinc binding domain superfamily [G3DSA:2.60.40.200] (83-200)
  IPR036423 Superoxide dismutase-like, copper/zinc binding domain superfamily [SSF49329] (95-225)

Foldseek 3Di:
DPPPVFQKFKWKKQKQAPDVVLVVVLCVVCVVFVQKAWPDDDNVRSMTMIIHGQSGDDPVLSCCCCCPVVVIQMFTQGPPDKFKKKWWKAFALVQRQKTWMKIWIAHPQRKIKIKIKMFRADDFFFKWKAWADAQDCPDRQSCVLHDGDGTDDGRFTADPRMTIDIDTDHPDDLVVRARHKMFMFTDPPGGTTMMTGIHGDDSRPCVPPPPPSPPPDGPVRVVVVVVVVVD/DPPPVFQKFKWKKQWQAPDVVLVVVLCVVCVVFVQKAWPDDDNVRSMTMIIHGQSGDDPVLSCCCCCPVVVIQMFTQGPDDKFKKKWWKAFALVQRQKTWMKIWIAHPQRKIKIKIKMFRADDFFFKWKAWADAQDCPDRQRCVLHDGDGTDDGRFTADPRMTIDIDTDHPDDLVVRARHKMFMFTDPPGGTTMMTGIHGDDSRPCPPPPPPSPDPDGPVVVVVVVVVVVD